Protein AF-0000000078901726 (afdb_homodimer)

Organism: Rhodospirillum centenum (strain ATCC 51521 / SW) (NCBI:txid414684)

Structure (mmCIF, N/CA/C/O backbone):
data_AF-0000000078901726-model_v1
#
loop_
_entity.id
_entity.type
_entity.pdbx_description
1 polymer 'Hexapeptide transferase family protein'
#
loop_
_atom_site.group_PDB
_atom_site.id
_atom_site.type_symbol
_atom_site.label_atom_id
_atom_site.label_alt_id
_atom_site.label_comp_id
_atom_site.label_asym_id
_atom_site.label_entity_id
_atom_site.label_seq_id
_atom_site.pdbx_PDB_ins_code
_atom_site.Cartn_x
_atom_site.Cartn_y
_atom_site.Cartn_z
_atom_site.occupancy
_atom_site.B_iso_or_equiv
_atom_site.auth_seq_id
_atom_site.auth_comp_id
_atom_site.auth_asym_id
_atom_site.auth_atom_id
_atom_site.pdbx_PDB_model_num
ATOM 1 N N . MET A 1 1 ? 26.891 18.875 -5.043 1 38.5 1 MET A N 1
ATOM 2 C CA . MET A 1 1 ? 26.875 18.875 -3.584 1 38.5 1 MET A CA 1
ATOM 3 C C . MET A 1 1 ? 26.375 17.547 -3.041 1 38.5 1 MET A C 1
ATOM 5 O O . MET A 1 1 ? 25.312 17.062 -3.445 1 38.5 1 MET A O 1
ATOM 9 N N . VAL A 1 2 ? 27.234 16.828 -2.389 1 52.25 2 VAL A N 1
ATOM 10 C CA . VAL A 1 2 ? 26.953 15.461 -1.989 1 52.25 2 VAL A CA 1
ATOM 11 C C . VAL A 1 2 ? 25.75 15.438 -1.05 1 52.25 2 VAL A C 1
ATOM 13 O O . VAL A 1 2 ? 25.719 16.172 -0.057 1 52.25 2 VAL A O 1
ATOM 16 N N . ARG A 1 3 ? 24.609 14.898 -1.431 1 77.44 3 ARG A N 1
ATOM 17 C CA . ARG A 1 3 ? 23.438 14.805 -0.571 1 77.44 3 ARG A CA 1
ATOM 18 C C . ARG A 1 3 ? 23.781 14.164 0.765 1 77.44 3 ARG A C 1
ATOM 20 O O . ARG A 1 3 ? 24.484 13.156 0.808 1 77.44 3 ARG A O 1
ATOM 27 N N . ARG A 1 4 ? 23.609 14.969 1.906 1 92.81 4 ARG A N 1
ATOM 28 C CA . ARG A 1 4 ? 23.812 14.453 3.254 1 92.81 4 ARG A CA 1
ATOM 29 C C . ARG A 1 4 ? 23.141 13.094 3.434 1 92.81 4 ARG A C 1
ATOM 31 O O . ARG A 1 4 ? 22.094 12.844 2.854 1 92.81 4 ARG A O 1
ATOM 38 N N . PRO A 1 5 ? 23.844 12.258 4.219 1 97.88 5 PRO A N 1
ATOM 39 C CA . PRO A 1 5 ? 23.156 11.008 4.551 1 97.88 5 PRO A CA 1
ATOM 40 C C . PRO A 1 5 ? 21.953 11.219 5.449 1 97.88 5 PRO A C 1
ATOM 42 O O . PRO A 1 5 ? 21.703 12.336 5.91 1 97.88 5 PRO A O 1
ATOM 45 N N . LEU A 1 6 ? 21.234 10.164 5.613 1 98.5 6 LEU A N 1
ATOM 46 C CA . LEU A 1 6 ? 19.969 10.242 6.348 1 98.5 6 LEU A CA 1
ATOM 47 C C . LEU A 1 6 ? 20 9.328 7.574 1 98.5 6 LEU A C 1
ATOM 49 O O . LEU A 1 6 ? 20.5 8.211 7.504 1 98.5 6 LEU A O 1
ATOM 53 N N . VAL A 1 7 ? 19.469 9.828 8.672 1 98.81 7 VAL A N 1
ATOM 54 C CA . VAL A 1 7 ? 19.156 9.031 9.859 1 98.81 7 VAL A CA 1
ATOM 55 C C . VAL A 1 7 ? 17.656 9.055 10.117 1 98.81 7 VAL A C 1
ATOM 57 O O . VAL A 1 7 ? 17.031 10.125 10.109 1 98.81 7 VAL A O 1
ATOM 60 N N . ILE A 1 8 ? 17.094 7.926 10.344 1 98.88 8 ILE A N 1
ATOM 61 C CA . ILE A 1 8 ? 15.664 7.824 10.586 1 98.88 8 ILE A CA 1
ATOM 62 C C . ILE A 1 8 ? 15.406 7.57 12.07 1 98.88 8 ILE A C 1
ATOM 64 O O . ILE A 1 8 ? 15.953 6.625 12.648 1 98.88 8 ILE A O 1
ATOM 68 N N . VAL A 1 9 ? 14.586 8.391 12.648 1 98.81 9 VAL A N 1
ATOM 69 C CA . VAL A 1 9 ? 14.195 8.219 14.039 1 98.81 9 VAL A CA 1
ATOM 70 C C . VAL A 1 9 ? 12.891 7.43 14.125 1 98.81 9 VAL A C 1
ATOM 72 O O . VAL A 1 9 ? 11.836 7.926 13.734 1 98.81 9 VAL A O 1
ATOM 75 N N . GLY A 1 10 ? 12.93 6.312 14.727 1 98.31 10 GLY A N 1
ATOM 76 C CA . GLY A 1 10 ? 11.828 5.363 14.727 1 98.31 10 GLY A CA 1
ATOM 77 C C . GLY A 1 10 ? 11.992 4.254 13.711 1 98.31 10 GLY A C 1
ATOM 78 O O . GLY A 1 10 ? 12.023 4.508 12.5 1 98.31 10 GLY A O 1
ATOM 79 N N . ALA A 1 11 ? 12.062 2.998 14.188 1 98 11 ALA A N 1
ATOM 80 C CA . ALA A 1 11 ? 12.312 1.86 13.312 1 98 11 ALA A CA 1
ATOM 81 C C . ALA A 1 11 ? 11.086 0.962 13.211 1 98 11 ALA A C 1
ATOM 83 O O . ALA A 1 11 ? 11.203 -0.226 12.898 1 98 11 ALA A O 1
ATOM 84 N N . GLY A 1 12 ? 9.938 1.472 13.57 1 97.06 12 GLY A N 1
ATOM 85 C CA . GLY A 1 12 ? 8.703 0.732 13.398 1 97.06 12 GLY A CA 1
ATOM 86 C C . GLY A 1 12 ? 8.227 0.686 11.953 1 97.06 12 GLY A C 1
ATOM 87 O O . GLY A 1 12 ? 9.016 0.897 11.031 1 97.06 12 GLY A O 1
ATOM 88 N N . GLY A 1 13 ? 6.973 0.279 11.711 1 97.06 13 GLY A N 1
ATOM 89 C CA . GLY A 1 13 ? 6.414 0.174 10.375 1 97.06 13 GLY A CA 1
ATOM 90 C C . GLY A 1 13 ? 6.598 1.435 9.555 1 97.06 13 GLY A C 1
ATOM 91 O O . GLY A 1 13 ? 7.066 1.375 8.414 1 97.06 13 GLY A O 1
ATOM 92 N N . HIS A 1 14 ? 6.188 2.584 10.117 1 97.31 14 HIS A N 1
ATOM 93 C CA . HIS A 1 14 ? 6.332 3.857 9.422 1 97.31 14 HIS A CA 1
ATOM 94 C C . HIS A 1 14 ? 7.793 4.145 9.094 1 97.31 14 HIS A C 1
ATOM 96 O O . HIS A 1 14 ? 8.102 4.668 8.023 1 97.31 14 HIS A O 1
ATOM 102 N N . GLY A 1 15 ? 8.688 3.85 10.039 1 98.62 15 GLY A N 1
ATOM 103 C CA . GLY A 1 15 ? 10.109 4.004 9.773 1 98.62 15 GLY A CA 1
ATOM 104 C C . GLY A 1 15 ? 10.586 3.178 8.602 1 98.62 15 GLY A C 1
ATOM 105 O O . GLY A 1 15 ? 11.414 3.641 7.805 1 98.62 15 GLY A O 1
ATOM 106 N N . ARG A 1 16 ? 10.133 2.002 8.461 1 98.5 16 ARG A N 1
ATOM 107 C CA . ARG A 1 16 ? 10.531 1.109 7.375 1 98.5 16 ARG A CA 1
ATOM 108 C C . ARG A 1 16 ? 9.984 1.598 6.039 1 98.5 16 ARG A C 1
ATOM 110 O O . ARG A 1 16 ? 10.633 1.439 5 1 98.5 16 ARG A O 1
ATOM 117 N N . VAL A 1 17 ? 8.805 2.148 6.012 1 98.69 17 VAL A N 1
ATOM 118 C CA . VAL A 1 17 ? 8.258 2.793 4.82 1 98.69 17 VAL A CA 1
ATOM 119 C C . VAL A 1 17 ? 9.148 3.967 4.418 1 98.69 17 VAL A C 1
ATOM 121 O O . VAL A 1 17 ? 9.453 4.141 3.236 1 98.69 17 VAL A O 1
ATOM 124 N N . ALA A 1 18 ? 9.586 4.734 5.418 1 98.75 18 ALA A N 1
ATOM 125 C CA . ALA A 1 18 ? 10.492 5.852 5.168 1 98.75 18 ALA A CA 1
ATOM 126 C C . ALA A 1 18 ? 11.82 5.363 4.609 1 98.75 18 ALA A C 1
ATOM 128 O O . ALA A 1 18 ? 12.383 5.977 3.701 1 98.75 18 ALA A O 1
ATOM 129 N N . LEU A 1 19 ? 12.305 4.285 5.195 1 98.69 19 LEU A N 1
ATOM 130 C CA . LEU A 1 19 ? 13.555 3.693 4.719 1 98.69 19 LEU A CA 1
ATOM 131 C C . LEU A 1 19 ? 13.453 3.34 3.24 1 98.69 19 LEU A C 1
ATOM 133 O O . LEU A 1 19 ? 14.344 3.678 2.457 1 98.69 19 LEU A O 1
ATOM 137 N N . ASP A 1 20 ? 12.375 2.713 2.83 1 98.12 20 ASP A N 1
ATOM 138 C CA . ASP A 1 20 ? 12.156 2.338 1.435 1 98.12 20 ASP A CA 1
ATOM 139 C C . ASP A 1 20 ? 12.156 3.568 0.53 1 98.12 20 ASP A C 1
ATOM 141 O O . ASP A 1 20 ? 12.828 3.588 -0.5 1 98.12 20 ASP A O 1
ATOM 145 N N . ALA A 1 21 ? 11.383 4.5 0.959 1 98.38 21 ALA A N 1
ATOM 146 C CA . ALA A 1 21 ? 11.289 5.723 0.162 1 98.38 21 ALA A CA 1
ATOM 147 C C . ALA A 1 21 ? 12.664 6.371 -0.007 1 98.38 21 ALA A C 1
ATOM 149 O O . ALA A 1 21 ? 13.023 6.789 -1.108 1 98.38 21 ALA A O 1
ATOM 150 N N . ALA A 1 22 ? 13.43 6.484 1.046 1 98.38 22 ALA A N 1
ATOM 151 C CA . ALA A 1 22 ? 14.75 7.117 1.024 1 98.38 22 ALA A CA 1
ATOM 152 C C . ALA A 1 22 ? 15.711 6.352 0.117 1 98.38 22 ALA A C 1
ATOM 154 O O . ALA A 1 22 ? 16.328 6.938 -0.771 1 98.38 22 ALA A O 1
ATOM 155 N N . ARG A 1 23 ? 15.719 5.062 0.292 1 97.75 23 ARG A N 1
ATOM 156 C CA . ARG A 1 23 ? 16.672 4.25 -0.462 1 97.75 23 ARG A CA 1
ATOM 157 C C . ARG A 1 23 ? 16.328 4.238 -1.946 1 97.75 23 ARG A C 1
ATOM 159 O O . ARG A 1 23 ? 17.203 4.367 -2.797 1 97.75 23 ARG A O 1
ATOM 166 N N . LEU A 1 24 ? 15.109 4.094 -2.24 1 97.06 24 LEU A N 1
ATOM 167 C CA . LEU A 1 24 ? 14.68 4.031 -3.633 1 97.06 24 LEU A CA 1
ATOM 168 C C . LEU A 1 24 ? 14.883 5.375 -4.324 1 97.06 24 LEU A C 1
ATOM 170 O O . LEU A 1 24 ? 14.938 5.445 -5.555 1 97.06 24 LEU A O 1
ATOM 174 N N . SER A 1 25 ? 15.016 6.371 -3.492 1 96.31 25 SER A N 1
ATOM 175 C CA . SER A 1 25 ? 15.25 7.699 -4.051 1 96.31 25 SER A CA 1
ATOM 176 C C . SER A 1 25 ? 16.734 8.016 -4.121 1 96.31 25 SER A C 1
ATOM 178 O O . SER A 1 25 ? 17.125 9.148 -4.422 1 96.31 25 SER A O 1
ATOM 180 N N . GLY A 1 26 ? 17.578 7.09 -3.697 1 95.5 26 GLY A N 1
ATOM 181 C CA . GLY A 1 26 ? 19.016 7.238 -3.857 1 95.5 26 GLY A CA 1
ATOM 182 C C . GLY A 1 26 ? 19.703 7.844 -2.643 1 95.5 26 GLY A C 1
ATOM 183 O O . GLY A 1 26 ? 20.859 8.234 -2.709 1 95.5 26 GLY A O 1
ATOM 184 N N . CYS A 1 27 ? 19 7.945 -1.618 1 95.94 27 CYS A N 1
ATOM 185 C CA . CYS A 1 27 ? 19.562 8.5 -0.395 1 95.94 27 CYS A CA 1
ATOM 186 C C . CYS A 1 27 ? 20.406 7.457 0.343 1 95.94 27 CYS A C 1
ATOM 188 O O . CYS A 1 27 ? 20 6.293 0.437 1 95.94 27 CYS A O 1
ATOM 190 N N . THR A 1 28 ? 21.547 7.852 0.803 1 97.38 28 THR A N 1
ATOM 191 C CA . THR A 1 28 ? 22.312 7.008 1.716 1 97.38 28 THR A CA 1
ATOM 192 C C . THR A 1 28 ? 21.734 7.086 3.129 1 97.38 28 THR A C 1
ATOM 194 O O . THR A 1 28 ? 21.688 8.164 3.723 1 97.38 28 THR A O 1
ATOM 197 N N . VAL A 1 29 ? 21.344 5.961 3.639 1 98.38 29 VAL A N 1
ATOM 198 C CA . VAL A 1 29 ? 20.766 5.918 4.98 1 98.38 29 VAL A CA 1
ATOM 199 C C . VAL A 1 29 ? 21.766 5.309 5.953 1 98.38 29 VAL A C 1
ATOM 201 O O . VAL A 1 29 ? 22.172 4.156 5.797 1 98.38 29 VAL A O 1
ATOM 204 N N . LEU A 1 30 ? 22.125 6.039 6.984 1 98.38 30 LEU A N 1
ATOM 205 C CA . LEU A 1 30 ? 23.078 5.562 7.98 1 98.38 30 LEU A CA 1
ATOM 206 C C . LEU A 1 30 ? 22.438 4.5 8.875 1 98.38 30 LEU A C 1
ATOM 208 O O . LEU A 1 30 ? 23.125 3.57 9.32 1 98.38 30 LEU A O 1
ATOM 212 N N . GLY A 1 31 ? 21.172 4.695 9.203 1 98.69 31 GLY A N 1
ATOM 213 C CA . GLY A 1 31 ? 20.469 3.736 10.031 1 98.69 31 GLY A CA 1
ATOM 214 C C . GLY A 1 31 ? 19.328 4.359 10.828 1 98.69 31 GLY A C 1
ATOM 215 O O . GLY A 1 31 ? 18.859 5.449 10.508 1 98.69 31 GLY A O 1
ATOM 216 N N . PHE A 1 32 ? 18.906 3.598 11.867 1 98.81 32 PHE A N 1
ATOM 217 C CA . PHE A 1 32 ? 17.766 3.998 12.695 1 98.81 32 PHE A CA 1
ATOM 218 C C . PHE A 1 32 ? 18.234 4.422 14.086 1 98.81 32 PHE A C 1
ATOM 220 O O . PHE A 1 32 ? 19.234 3.914 14.586 1 98.81 32 PHE A O 1
ATOM 227 N N . LEU A 1 33 ? 17.531 5.309 14.617 1 98.75 33 LEU A N 1
ATOM 228 C CA . LEU A 1 33 ? 17.5 5.504 16.062 1 98.75 33 LEU A CA 1
ATOM 229 C C . LEU A 1 33 ? 16.188 5.012 16.656 1 98.75 33 LEU A C 1
ATOM 231 O O . LEU A 1 33 ? 15.109 5.387 16.172 1 98.75 33 LEU A O 1
ATOM 235 N N . ASP A 1 34 ? 16.266 4.227 17.672 1 98.5 34 ASP A N 1
ATOM 236 C CA . ASP A 1 34 ? 15.07 3.674 18.312 1 98.5 34 ASP A CA 1
ATOM 237 C C . ASP A 1 34 ? 15.375 3.258 19.75 1 98.5 34 ASP A C 1
ATOM 239 O O . ASP A 1 34 ? 16.219 2.391 19.984 1 98.5 34 ASP A O 1
ATOM 243 N N . ASP A 1 35 ? 14.641 3.748 20.672 1 97.69 35 ASP A N 1
ATOM 244 C CA . ASP A 1 35 ? 14.945 3.57 22.078 1 97.69 35 ASP A CA 1
ATOM 245 C C . ASP A 1 35 ? 14.555 2.174 22.562 1 97.69 35 ASP A C 1
ATOM 247 O O . ASP A 1 35 ? 14.969 1.738 23.641 1 97.69 35 ASP A O 1
ATOM 251 N N . THR A 1 36 ? 13.75 1.508 21.797 1 96.94 36 THR A N 1
ATOM 252 C CA . THR A 1 36 ? 13.211 0.226 22.25 1 96.94 36 THR A CA 1
ATOM 253 C C . THR A 1 36 ? 14.016 -0.93 21.656 1 96.94 36 THR A C 1
ATOM 255 O O . THR A 1 36 ? 13.742 -2.096 21.953 1 96.94 36 THR A O 1
ATOM 258 N N . LEU A 1 37 ? 15.008 -0.667 20.812 1 97.06 37 LEU A N 1
ATOM 259 C CA . LEU A 1 37 ? 15.758 -1.717 20.141 1 97.06 37 LEU A CA 1
ATOM 260 C C . LEU A 1 37 ? 17.219 -1.693 20.531 1 97.06 37 LEU A C 1
ATOM 262 O O . LEU A 1 37 ? 17.766 -0.634 20.859 1 97.06 37 LEU A O 1
ATOM 266 N N . ALA A 1 38 ? 17.844 -2.818 20.359 1 96.19 38 ALA A N 1
ATOM 267 C CA . ALA A 1 38 ? 19.25 -2.941 20.703 1 96.19 38 ALA A CA 1
ATOM 268 C C . ALA A 1 38 ? 20.141 -2.404 19.578 1 96.19 38 ALA A C 1
ATOM 270 O O . ALA A 1 38 ? 19.938 -2.748 18.406 1 96.19 38 ALA A O 1
ATOM 271 N N . PRO A 1 39 ? 21.125 -1.62 20.016 1 96.75 39 PRO A N 1
ATOM 272 C CA . PRO A 1 39 ? 22.062 -1.163 18.984 1 96.75 39 PRO A CA 1
ATOM 273 C C . PRO A 1 39 ? 22.781 -2.316 18.281 1 96.75 39 PRO A C 1
ATOM 275 O O . PRO A 1 39 ? 23.062 -3.34 18.906 1 96.75 39 PRO A O 1
ATOM 278 N N . GLY A 1 40 ? 23.047 -2.111 17.016 1 96.44 40 GLY A N 1
ATOM 279 C CA . GLY A 1 40 ? 23.781 -3.113 16.266 1 96.44 40 GLY A CA 1
ATOM 280 C C . GLY A 1 40 ? 22.891 -4.059 15.492 1 96.44 40 GLY A C 1
ATOM 281 O O . GLY A 1 40 ? 23.344 -4.742 14.578 1 96.44 40 GLY A O 1
ATOM 282 N N . GLY A 1 41 ? 21.562 -4.102 15.891 1 96.31 41 GLY A N 1
ATOM 283 C CA . GLY A 1 41 ? 20.625 -4.898 15.125 1 96.31 41 GLY A CA 1
ATOM 284 C C . GLY A 1 41 ? 20.391 -4.352 13.727 1 96.31 41 GLY A C 1
ATOM 285 O O . GLY A 1 41 ? 20.875 -3.275 13.383 1 96.31 41 GLY A O 1
ATOM 286 N N . MET A 1 42 ? 19.719 -5.176 12.891 1 97.19 42 MET A N 1
ATOM 287 C CA . MET A 1 42 ? 19.406 -4.777 11.523 1 97.19 42 MET A CA 1
ATOM 288 C C . MET A 1 42 ? 17.906 -4.875 11.266 1 97.19 42 MET A C 1
ATOM 290 O O . MET A 1 42 ? 17.25 -5.816 11.719 1 97.19 42 MET A O 1
ATOM 294 N N . ILE A 1 43 ? 17.422 -3.91 10.562 1 96.75 43 ILE A N 1
ATOM 295 C CA . ILE A 1 43 ? 16.062 -3.941 10.062 1 96.75 43 ILE A CA 1
ATOM 296 C C . ILE A 1 43 ? 16.047 -3.57 8.578 1 96.75 43 ILE A C 1
ATOM 298 O O . ILE A 1 43 ? 16.469 -2.475 8.203 1 96.75 43 ILE A O 1
ATOM 302 N N . ASP A 1 44 ? 15.516 -4.461 7.828 1 97.12 44 ASP A N 1
ATOM 303 C CA . ASP A 1 44 ? 15.453 -4.262 6.383 1 97.12 44 ASP A CA 1
ATOM 304 C C . ASP A 1 44 ? 16.797 -3.797 5.836 1 97.12 44 ASP A C 1
ATOM 306 O O . ASP A 1 44 ? 16.859 -2.859 5.039 1 97.12 44 ASP A O 1
ATOM 310 N N . GLY A 1 45 ? 17.812 -4.359 6.312 1 96.81 45 GLY A N 1
ATOM 311 C CA . GLY A 1 45 ? 19.156 -4.094 5.809 1 96.81 45 GLY A CA 1
ATOM 312 C C . GLY A 1 45 ? 19.766 -2.82 6.371 1 96.81 45 GLY A C 1
ATOM 313 O O . GLY A 1 45 ? 20.875 -2.432 5.988 1 96.81 45 GLY A O 1
ATOM 314 N N . ALA A 1 46 ? 19.094 -2.129 7.289 1 97.81 46 ALA A N 1
ATOM 315 C CA . ALA A 1 46 ? 19.625 -0.91 7.898 1 97.81 46 ALA A CA 1
ATOM 316 C C . ALA A 1 46 ? 19.969 -1.139 9.367 1 97.81 46 ALA A C 1
ATOM 318 O O . ALA A 1 46 ? 19.234 -1.811 10.094 1 97.81 46 ALA A O 1
ATOM 319 N N . ARG A 1 47 ? 21.016 -0.575 9.82 1 98 47 ARG A N 1
ATOM 320 C CA . ARG A 1 47 ? 21.531 -0.788 11.172 1 98 47 ARG A CA 1
ATOM 321 C C . ARG A 1 47 ? 20.75 0.045 12.188 1 98 47 ARG A C 1
ATOM 323 O O . ARG A 1 47 ? 20.391 1.192 11.914 1 98 47 ARG A O 1
ATOM 330 N N . ILE A 1 48 ? 20.531 -0.551 13.367 1 98.69 48 ILE A N 1
ATOM 331 C CA . ILE A 1 48 ? 20.109 0.229 14.531 1 98.69 48 ILE A CA 1
ATOM 332 C C . ILE A 1 48 ? 21.328 0.892 15.172 1 98.69 48 ILE A C 1
ATOM 334 O O . ILE A 1 48 ? 22.172 0.218 15.773 1 98.69 48 ILE A O 1
ATOM 338 N N . LEU A 1 49 ? 21.406 2.152 15.055 1 98.56 49 LEU A N 1
ATOM 339 C CA . LEU A 1 49 ? 22.578 2.893 15.5 1 98.56 49 LEU A CA 1
ATOM 340 C C . LEU A 1 49 ? 22.578 3.041 17.016 1 98.56 49 LEU A C 1
ATOM 342 O O . LEU A 1 49 ? 23.641 3.072 17.641 1 98.56 49 LEU A O 1
ATOM 346 N N . GLY A 1 50 ? 21.406 3.105 17.594 1 98.31 50 GLY A N 1
ATOM 347 C CA . GLY A 1 50 ? 21.203 3.332 19.016 1 98.31 50 GLY A CA 1
ATOM 348 C C . GLY A 1 50 ? 19.906 4.043 19.328 1 98.31 50 GLY A C 1
ATOM 349 O O . GLY A 1 50 ? 18.953 3.996 18.531 1 98.31 50 GLY A O 1
ATOM 350 N N . GLY A 1 51 ? 19.891 4.59 20.531 1 98.06 51 GLY A N 1
ATOM 351 C CA . GLY A 1 51 ? 18.703 5.32 20.938 1 98.06 51 GLY A CA 1
ATOM 352 C C . GLY A 1 51 ? 18.719 6.777 20.516 1 98.06 51 GLY A C 1
ATOM 353 O O . GLY A 1 51 ? 19.688 7.242 19.906 1 98.06 51 GLY A O 1
ATOM 354 N N . THR A 1 52 ? 17.641 7.512 20.844 1 97.81 52 THR A N 1
ATOM 355 C CA . THR A 1 52 ? 17.453 8.891 20.406 1 97.81 52 THR A CA 1
ATOM 356 C C . THR A 1 52 ? 18.438 9.82 21.078 1 97.81 52 THR A C 1
ATOM 358 O O . THR A 1 52 ? 18.609 10.969 20.656 1 97.81 52 THR A O 1
ATOM 361 N N . GLY A 1 53 ? 19.078 9.391 22.078 1 96.94 53 GLY A N 1
ATOM 362 C CA . GLY A 1 53 ? 20.125 10.164 22.719 1 96.94 53 GLY A CA 1
ATOM 363 C C . GLY A 1 53 ? 21.266 10.516 21.781 1 96.94 53 GLY A C 1
ATOM 364 O O . GLY A 1 53 ? 22.047 11.43 22.047 1 96.94 53 GLY A O 1
ATOM 365 N N . LEU A 1 54 ? 21.375 9.82 20.641 1 97.69 54 LEU A N 1
ATOM 366 C CA . LEU A 1 54 ? 22.453 10.039 19.672 1 97.69 54 LEU A CA 1
ATOM 367 C C . LEU A 1 54 ? 22.047 11.117 18.672 1 97.69 54 LEU A C 1
ATOM 369 O O . LEU A 1 54 ? 22.844 11.469 17.781 1 97.69 54 LEU A O 1
ATOM 373 N N . THR A 1 55 ? 20.922 11.719 18.766 1 97.94 55 THR A N 1
ATOM 374 C CA . THR A 1 55 ? 20.344 12.602 17.766 1 97.94 55 THR A CA 1
ATOM 375 C C . THR A 1 55 ? 21.234 13.812 17.516 1 97.94 55 THR A C 1
ATOM 377 O O . THR A 1 55 ? 21.562 14.133 16.375 1 97.94 55 THR A O 1
ATOM 380 N N . ALA A 1 56 ? 21.641 14.484 18.562 1 96.56 56 ALA A N 1
ATOM 381 C CA . ALA A 1 56 ? 22.422 15.703 18.422 1 96.56 56 ALA A CA 1
ATOM 382 C C . ALA A 1 56 ? 23.734 15.43 17.703 1 96.56 56 ALA A C 1
ATOM 384 O O . ALA A 1 56 ? 24.141 16.203 16.828 1 96.56 56 ALA A O 1
ATOM 385 N N . ALA A 1 57 ? 24.344 14.375 18.062 1 96.94 57 ALA A N 1
ATOM 386 C CA . ALA A 1 57 ? 25.625 14.023 17.469 1 96.94 57 ALA A CA 1
ATOM 387 C C . ALA A 1 57 ? 25.469 13.703 15.984 1 96.94 57 ALA A C 1
ATOM 389 O O . ALA A 1 57 ? 26.281 14.125 15.156 1 96.94 57 ALA A O 1
ATOM 390 N N . LEU A 1 58 ? 24.453 13.023 15.664 1 97.06 58 LEU A N 1
AT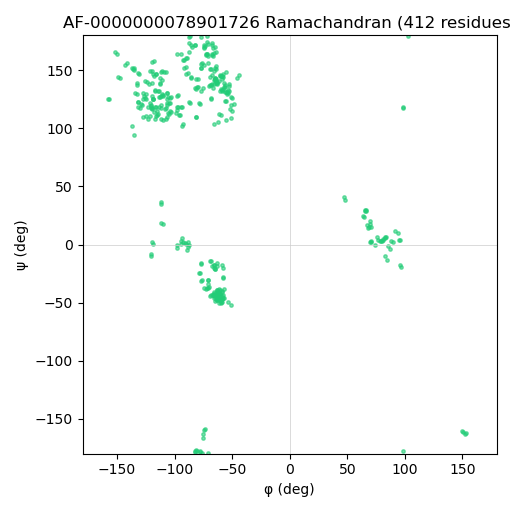OM 391 C CA . LEU A 1 58 ? 24.266 12.578 14.289 1 97.06 58 LEU A CA 1
ATOM 392 C C . LEU A 1 58 ? 23.734 13.719 13.414 1 97.06 58 LEU A C 1
ATOM 394 O O . LEU A 1 58 ? 23.984 13.734 12.203 1 97.06 58 LEU A O 1
ATOM 398 N N . ALA A 1 59 ? 23.094 14.633 14.031 1 96.44 59 ALA A N 1
ATOM 399 C CA . ALA A 1 59 ? 22.516 15.758 13.305 1 96.44 59 ALA A CA 1
ATOM 400 C C . ALA A 1 59 ? 23.594 16.625 12.68 1 96.44 59 ALA A C 1
ATOM 402 O O . ALA A 1 59 ? 23.328 17.406 11.773 1 96.44 59 ALA A O 1
ATOM 403 N N . VAL A 1 60 ? 24.781 16.484 13.148 1 95.31 60 VAL A N 1
ATOM 404 C CA . VAL A 1 60 ? 25.906 17.266 12.633 1 95.31 60 VAL A CA 1
ATOM 405 C C . VAL A 1 60 ? 26.266 16.797 11.227 1 95.31 60 VAL A C 1
ATOM 407 O O . VAL A 1 60 ? 26.594 17.609 10.367 1 95.31 60 VAL A O 1
ATOM 410 N N . GLU A 1 61 ? 26.062 15.539 10.938 1 95.44 61 GLU A N 1
ATOM 411 C CA . GLU A 1 61 ? 26.578 15.016 9.68 1 95.44 61 GLU A CA 1
ATOM 412 C C . GLU A 1 61 ? 25.438 14.469 8.812 1 95.44 61 GLU A C 1
ATOM 414 O O . GLU A 1 61 ? 25.656 14.094 7.656 1 95.44 61 GLU A O 1
ATOM 419 N N . ALA A 1 62 ? 24.297 14.414 9.375 1 98.12 62 ALA A N 1
ATOM 420 C CA . ALA A 1 62 ? 23.188 13.781 8.648 1 98.12 62 ALA A CA 1
ATOM 421 C C . ALA A 1 62 ? 21.906 14.602 8.781 1 98.12 62 ALA A C 1
ATOM 423 O O . ALA A 1 62 ? 21.734 15.336 9.758 1 98.12 62 ALA A O 1
ATOM 424 N N . ASP A 1 63 ? 21.078 14.5 7.777 1 98.25 63 ASP A N 1
ATOM 425 C CA . ASP A 1 63 ? 19.688 14.922 7.945 1 98.25 63 ASP A CA 1
ATOM 426 C C . ASP A 1 63 ? 18.891 13.875 8.719 1 98.25 63 ASP A C 1
ATOM 428 O O . ASP A 1 63 ? 19.219 12.688 8.68 1 98.25 63 ASP A O 1
ATOM 432 N N . LEU A 1 64 ? 17.891 14.359 9.391 1 98.69 64 LEU A N 1
ATOM 433 C CA . LEU A 1 64 ? 17.047 13.453 10.156 1 98.69 64 LEU A CA 1
ATOM 434 C C . LEU A 1 64 ? 15.656 13.344 9.539 1 98.69 64 LEU A C 1
ATOM 436 O O . LEU A 1 64 ? 15.172 14.297 8.93 1 98.69 64 LEU A O 1
ATOM 440 N N . PHE A 1 65 ? 15.055 12.25 9.672 1 98.81 65 PHE A N 1
ATOM 441 C CA . PHE A 1 65 ? 13.633 12.047 9.43 1 98.81 65 PHE A CA 1
ATOM 442 C C . PHE A 1 65 ? 12.961 11.414 10.641 1 98.81 65 PHE A C 1
ATOM 444 O O . PHE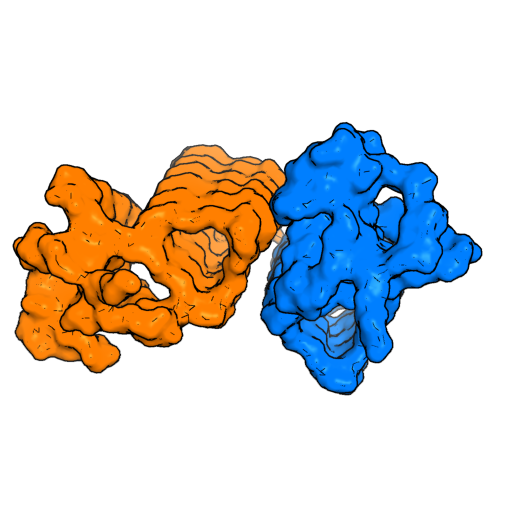 A 1 65 ? 13.383 10.352 11.102 1 98.81 65 PHE A O 1
ATOM 451 N N . ILE A 1 66 ? 11.922 12.055 11.047 1 98.88 66 ILE A N 1
ATOM 452 C CA . ILE A 1 66 ? 11.25 11.594 12.25 1 98.88 66 ILE A CA 1
ATOM 453 C C . ILE A 1 66 ? 10.078 10.688 11.875 1 98.88 66 ILE A C 1
ATOM 455 O O . ILE A 1 66 ? 9.047 11.164 11.383 1 98.88 66 ILE A O 1
ATOM 459 N N . ALA A 1 67 ? 10.211 9.43 12.188 1 98.62 67 ALA A N 1
ATOM 460 C CA . ALA A 1 67 ? 9.227 8.43 11.766 1 98.62 67 ALA A CA 1
ATOM 461 C C . ALA A 1 67 ? 8.453 7.891 12.969 1 98.62 67 ALA A C 1
ATOM 463 O O . ALA A 1 67 ? 8.148 6.695 13.031 1 98.62 67 ALA A O 1
ATOM 464 N N . LEU A 1 68 ? 8.188 8.711 13.875 1 96.44 68 LEU A N 1
ATOM 465 C CA . LEU A 1 68 ? 7.312 8.344 14.984 1 96.44 68 LEU A CA 1
ATOM 466 C C . LEU A 1 68 ? 5.852 8.359 14.555 1 96.44 68 LEU A C 1
ATOM 468 O O . LEU A 1 68 ? 5.391 9.328 13.953 1 96.44 68 LEU A O 1
ATOM 472 N N . GLY A 1 69 ? 5.117 7.312 14.875 1 89.62 69 GLY A N 1
ATOM 473 C CA . GLY A 1 69 ? 3.729 7.18 14.453 1 89.62 69 GLY A CA 1
ATOM 474 C C . GLY A 1 69 ? 2.795 8.141 15.172 1 89.62 69 GLY A C 1
ATOM 475 O O . GLY A 1 69 ? 1.827 8.625 14.578 1 89.62 69 GLY A O 1
ATOM 476 N N . ASP A 1 70 ? 3.098 8.336 16.469 1 91.12 70 ASP A N 1
ATOM 477 C CA . ASP A 1 70 ? 2.299 9.281 17.25 1 91.12 70 ASP A CA 1
ATOM 478 C C . ASP A 1 70 ? 2.529 10.719 16.766 1 91.12 70 ASP A C 1
ATOM 480 O O . ASP A 1 70 ? 3.658 11.211 16.797 1 91.12 70 ASP A O 1
ATOM 484 N N . GLN A 1 71 ? 1.425 11.406 16.438 1 93.62 71 GLN A N 1
ATOM 485 C CA . GLN A 1 71 ? 1.527 12.711 15.797 1 93.62 71 GLN A CA 1
ATOM 486 C C . GLN A 1 71 ? 2.156 13.742 16.734 1 93.62 71 GLN A C 1
ATOM 488 O O . GLN A 1 71 ? 3.035 14.508 16.328 1 93.62 71 GLN A O 1
ATOM 493 N N . ALA A 1 72 ? 1.698 13.711 17.922 1 92.5 72 ALA A N 1
ATOM 494 C CA . ALA A 1 72 ? 2.217 14.672 18.891 1 92.5 72 ALA A CA 1
ATOM 495 C C . ALA A 1 72 ? 3.701 14.438 19.156 1 92.5 72 ALA A C 1
ATOM 497 O O . ALA A 1 72 ? 4.492 15.391 19.172 1 92.5 72 ALA A O 1
ATOM 498 N N . ALA A 1 73 ? 4.055 13.227 19.281 1 94.88 73 ALA A N 1
ATOM 499 C CA . ALA A 1 73 ? 5.449 12.867 19.531 1 94.88 73 ALA A CA 1
ATOM 500 C C . ALA A 1 73 ? 6.324 13.219 18.328 1 94.88 73 ALA A C 1
ATOM 502 O O . ALA A 1 73 ? 7.43 13.742 18.484 1 94.88 73 ALA A O 1
ATOM 503 N N . ARG A 1 74 ? 5.859 12.945 17.219 1 97 74 ARG A N 1
ATOM 504 C CA . ARG A 1 74 ? 6.594 13.227 15.984 1 97 74 ARG A CA 1
ATOM 505 C C . ARG A 1 74 ? 6.871 14.719 15.836 1 97 74 ARG A C 1
ATOM 507 O O . ARG A 1 74 ? 8.008 15.125 15.586 1 97 74 ARG A O 1
ATOM 514 N N . ARG A 1 75 ? 5.902 15.492 16.031 1 95.69 75 ARG A N 1
ATOM 515 C CA . ARG A 1 75 ? 6.035 16.938 15.898 1 95.69 75 ARG A CA 1
ATOM 516 C C . ARG A 1 75 ? 6.988 17.5 16.953 1 95.69 75 ARG A C 1
ATOM 518 O O . ARG A 1 75 ? 7.863 18.312 16.625 1 95.69 75 ARG A O 1
ATOM 525 N N . ALA A 1 76 ? 6.742 17.078 18.172 1 96.75 76 ALA A N 1
ATOM 526 C CA . ALA A 1 76 ? 7.594 17.578 19.25 1 96.75 76 ALA A CA 1
ATOM 527 C C . ALA A 1 76 ? 9.062 17.25 18.984 1 96.75 76 ALA A C 1
ATOM 529 O O . ALA A 1 76 ? 9.938 18.094 19.172 1 96.75 76 ALA A O 1
ATOM 530 N N . PHE A 1 77 ? 9.312 16.062 18.547 1 98.19 77 PHE A N 1
ATOM 531 C CA . PHE A 1 77 ? 10.68 15.641 18.281 1 98.19 77 PHE A CA 1
ATOM 532 C C . PHE A 1 77 ? 11.273 16.422 17.109 1 98.19 77 PHE A C 1
ATOM 534 O O . PHE A 1 77 ? 12.414 16.875 17.172 1 98.19 77 PHE A O 1
ATOM 541 N N . ALA A 1 78 ? 10.531 16.578 16.109 1 98.12 78 ALA A N 1
ATOM 542 C CA . ALA A 1 78 ? 10.977 17.328 14.93 1 98.12 78 ALA A CA 1
ATOM 543 C C . ALA A 1 78 ? 11.359 18.766 15.312 1 98.12 78 ALA A C 1
ATOM 545 O O . ALA A 1 78 ? 12.414 19.25 14.898 1 98.12 78 ALA A O 1
ATOM 546 N N . LEU A 1 79 ? 10.523 19.344 16.047 1 97.44 79 LEU A N 1
ATOM 547 C CA . LEU A 1 79 ? 10.789 20.719 16.453 1 97.44 79 LEU A CA 1
ATOM 548 C C . LEU A 1 79 ? 12.047 20.797 17.312 1 97.44 79 LEU A C 1
ATOM 550 O O . LEU A 1 79 ? 12.805 21.766 17.219 1 97.44 79 LEU A O 1
ATOM 554 N N . SER A 1 80 ? 12.188 19.797 18.156 1 97.56 80 SER A N 1
ATOM 555 C CA . SER A 1 80 ? 13.391 19.766 18.984 1 97.56 80 SER A CA 1
ATOM 556 C C . SER A 1 80 ? 14.648 19.672 18.125 1 97.56 80 SER A C 1
ATOM 558 O O . SER A 1 80 ? 15.672 20.281 18.453 1 97.56 80 SER A O 1
ATOM 560 N N . VAL A 1 81 ? 14.625 18.922 17.062 1 97.88 81 VAL A N 1
ATOM 561 C CA . VAL A 1 81 ? 15.75 18.781 16.141 1 97.88 81 VAL A CA 1
ATOM 562 C C . VAL A 1 81 ? 16.047 20.141 15.477 1 97.88 81 VAL A C 1
ATOM 564 O O . VAL A 1 81 ? 17.188 20.578 15.438 1 97.88 81 VAL A O 1
ATOM 567 N N . LEU A 1 82 ? 15.023 20.75 15.031 1 97.5 82 LEU A N 1
ATOM 568 C CA . LEU A 1 82 ? 15.18 22.047 14.375 1 97.5 82 LEU A CA 1
ATOM 569 C C . LEU A 1 82 ? 15.695 23.094 15.359 1 97.5 82 LEU A C 1
ATOM 571 O O . LEU A 1 82 ? 16.562 23.906 15.023 1 97.5 82 LEU A O 1
ATOM 575 N N . GLY A 1 83 ? 15.117 23.078 16.516 1 96.88 83 GLY A N 1
ATOM 576 C CA . GLY A 1 83 ? 15.531 24.016 17.547 1 96.88 83 GLY A CA 1
ATOM 577 C C . GLY A 1 83 ? 17 23.906 17.906 1 96.88 83 GLY A C 1
ATOM 578 O O . GLY A 1 83 ? 17.625 24.891 18.297 1 96.88 83 GLY A O 1
ATOM 579 N N . ALA A 1 84 ? 17.562 22.766 17.75 1 97.25 84 ALA A N 1
ATOM 580 C CA . ALA A 1 84 ? 18.953 22.516 18.062 1 97.25 84 ALA A CA 1
ATOM 581 C C . ALA A 1 84 ? 19.859 22.766 16.859 1 97.25 84 ALA A C 1
ATOM 583 O O . ALA A 1 84 ? 21.062 22.516 16.906 1 97.25 84 ALA A O 1
ATOM 584 N N . GLY A 1 85 ? 19.234 23.172 15.781 1 97.19 85 GLY A N 1
ATOM 585 C CA . GLY A 1 85 ? 20 23.531 14.594 1 97.19 85 GLY A CA 1
ATOM 586 C C . GLY A 1 85 ? 20.125 22.391 13.594 1 97.19 85 GLY A C 1
ATOM 587 O O . GLY A 1 85 ? 20.812 22.516 12.586 1 97.19 85 GLY A O 1
ATOM 588 N N . GLY A 1 86 ? 19.453 21.25 13.914 1 97.5 86 GLY A N 1
ATOM 589 C CA . GLY A 1 86 ? 19.453 20.141 12.977 1 97.5 86 GLY A CA 1
ATOM 590 C C . GLY A 1 86 ? 18.562 20.375 11.773 1 97.5 86 GLY A C 1
ATOM 591 O O . GLY A 1 86 ? 17.844 21.375 11.703 1 97.5 86 GLY A O 1
ATOM 592 N N . THR A 1 87 ? 18.719 19.484 10.781 1 97.88 87 THR A N 1
ATOM 593 C CA . THR A 1 87 ? 17.922 19.578 9.562 1 97.88 87 THR A CA 1
ATOM 594 C C . THR A 1 87 ? 17.078 18.328 9.359 1 97.88 87 THR A C 1
ATOM 596 O O . THR A 1 87 ? 17.469 17.234 9.812 1 97.88 87 THR A O 1
ATOM 599 N N . LEU A 1 88 ? 15.93 18.547 8.719 1 98.44 88 LEU A N 1
ATOM 600 C CA . LEU A 1 88 ? 15.016 17.453 8.453 1 98.44 88 LEU A CA 1
ATOM 601 C C . LEU A 1 88 ? 14.914 17.172 6.957 1 98.44 88 LEU A C 1
ATOM 603 O O . LEU A 1 88 ? 14.859 18.094 6.148 1 98.44 88 LEU A O 1
ATOM 607 N N . ALA A 1 89 ? 14.906 15.906 6.648 1 98.25 89 ALA A N 1
ATOM 608 C CA . ALA A 1 89 ? 14.734 15.508 5.254 1 98.25 89 ALA A CA 1
ATOM 609 C C . ALA A 1 89 ? 13.258 15.43 4.875 1 98.25 89 ALA A C 1
ATOM 611 O O . ALA A 1 89 ? 12.422 15.055 5.699 1 98.25 89 ALA A O 1
ATOM 612 N N . THR A 1 90 ? 12.969 15.812 3.664 1 98.5 90 THR A N 1
ATOM 613 C CA . THR A 1 90 ? 11.703 15.5 3.004 1 98.5 90 THR A CA 1
ATOM 614 C C . THR A 1 90 ? 11.859 14.281 2.098 1 98.5 90 THR A C 1
ATOM 616 O O . THR A 1 90 ? 12.781 14.211 1.289 1 98.5 90 THR A O 1
ATOM 619 N N . LEU A 1 91 ? 10.945 13.344 2.326 1 98.69 91 LEU A N 1
ATOM 620 C CA . LEU A 1 91 ? 11.086 12.102 1.566 1 98.69 91 LEU A CA 1
ATOM 621 C C . LEU A 1 91 ? 9.961 11.961 0.548 1 98.69 91 LEU A C 1
ATOM 623 O O . LEU A 1 91 ? 8.781 12.062 0.901 1 98.69 91 LEU A O 1
ATOM 627 N N . VAL A 1 92 ? 10.32 11.68 -0.686 1 98.69 92 VAL A N 1
ATOM 628 C CA . VAL A 1 92 ? 9.359 11.453 -1.764 1 98.69 92 VAL A CA 1
ATOM 629 C C . VAL A 1 92 ? 9.664 10.125 -2.449 1 98.69 92 VAL A C 1
ATOM 631 O O . VAL A 1 92 ? 10.688 9.977 -3.123 1 98.69 92 VAL A O 1
ATOM 634 N N . HIS A 1 93 ? 8.758 9.172 -2.211 1 98.81 93 HIS A N 1
ATOM 635 C CA . HIS A 1 93 ? 8.93 7.891 -2.895 1 98.81 93 HIS A CA 1
ATOM 636 C C . HIS A 1 93 ? 8.953 8.078 -4.406 1 98.81 93 HIS A C 1
ATOM 638 O O . HIS A 1 93 ? 8.188 8.867 -4.953 1 98.81 93 HIS A O 1
ATOM 644 N N . PRO A 1 94 ? 9.766 7.289 -5.098 1 98.12 94 PRO A N 1
ATOM 645 C CA . PRO A 1 94 ? 9.852 7.496 -6.547 1 98.12 94 PRO A CA 1
ATOM 646 C C . PRO A 1 94 ? 8.539 7.203 -7.266 1 98.12 94 PRO A C 1
ATOM 648 O O . PRO A 1 94 ? 8.32 7.684 -8.375 1 98.12 94 PRO A O 1
ATOM 651 N N . ALA A 1 95 ? 7.695 6.422 -6.625 1 98.31 95 ALA A N 1
ATOM 652 C CA . ALA A 1 95 ? 6.41 6.105 -7.238 1 98.31 95 ALA A CA 1
ATOM 653 C C . ALA A 1 95 ? 5.359 7.148 -6.879 1 98.31 95 ALA A C 1
ATOM 655 O O . ALA A 1 95 ? 4.203 7.039 -7.293 1 98.31 95 ALA A O 1
ATOM 656 N N . ALA A 1 96 ? 5.684 8.125 -6.086 1 98.5 96 ALA A N 1
ATOM 657 C CA . ALA A 1 96 ? 4.781 9.25 -5.863 1 98.5 96 ALA A CA 1
ATOM 658 C C . ALA A 1 96 ? 4.793 10.203 -7.051 1 98.5 96 ALA A C 1
ATOM 660 O O . ALA A 1 96 ? 5.746 10.219 -7.836 1 98.5 96 ALA A O 1
ATOM 661 N N . VAL A 1 97 ? 3.688 10.953 -7.184 1 98.25 97 VAL A N 1
ATOM 662 C CA . VAL A 1 97 ? 3.574 11.977 -8.227 1 98.25 97 VAL A CA 1
ATOM 663 C C . VAL A 1 97 ? 3.365 13.344 -7.586 1 98.25 97 VAL A C 1
ATOM 665 O O . VAL A 1 97 ? 2.361 13.578 -6.906 1 98.25 97 VAL A O 1
ATOM 668 N N . VAL A 1 98 ? 4.344 14.227 -7.816 1 98.38 98 VAL A N 1
ATOM 669 C CA . VAL A 1 98 ? 4.273 15.562 -7.234 1 98.38 98 VAL A CA 1
ATOM 670 C C . VAL A 1 98 ? 4.316 16.609 -8.344 1 98.38 98 VAL A C 1
ATOM 672 O O . VAL A 1 98 ? 5.285 16.672 -9.102 1 98.38 98 VAL A O 1
ATOM 675 N N . SER A 1 99 ? 3.264 17.406 -8.352 1 98.38 99 SER A N 1
ATOM 676 C CA . SER A 1 99 ? 3.273 18.516 -9.297 1 98.38 99 SER A CA 1
ATOM 677 C C . SER A 1 99 ? 4.434 19.469 -9.031 1 98.38 99 SER A C 1
ATOM 679 O O . SER A 1 99 ? 4.711 19.797 -7.875 1 98.38 99 SER A O 1
ATOM 681 N N . PRO A 1 100 ? 5.086 19.984 -10.133 1 96.44 100 PRO A N 1
ATOM 682 C CA . PRO A 1 100 ? 6.121 21 -9.93 1 96.44 100 PRO A CA 1
ATOM 683 C C . PRO A 1 100 ? 5.574 22.281 -9.312 1 96.44 100 PRO A C 1
ATOM 685 O O . PRO A 1 100 ? 6.34 23.094 -8.789 1 96.44 100 PRO A O 1
ATOM 688 N N . ALA A 1 101 ? 4.215 22.422 -9.367 1 97.75 101 ALA A N 1
ATOM 689 C CA . ALA A 1 101 ? 3.588 23.625 -8.828 1 97.75 101 ALA A CA 1
ATOM 690 C C . ALA A 1 101 ? 3.139 23.406 -7.387 1 97.75 101 ALA A C 1
ATOM 692 O O . ALA A 1 101 ? 2.486 24.281 -6.801 1 97.75 101 ALA A O 1
ATOM 693 N N . ALA A 1 102 ? 3.422 22.219 -6.832 1 98.56 102 ALA A N 1
ATOM 694 C CA . ALA A 1 102 ? 3.115 21.938 -5.434 1 98.56 102 ALA A CA 1
ATOM 695 C C . ALA A 1 102 ? 4.328 22.203 -4.543 1 98.56 102 ALA A C 1
ATOM 697 O O . ALA A 1 102 ? 5.453 22.312 -5.031 1 98.56 102 ALA A O 1
ATOM 698 N N . THR A 1 103 ? 4.074 22.312 -3.229 1 98.62 103 THR A N 1
ATOM 699 C CA . THR A 1 103 ? 5.152 22.484 -2.264 1 98.62 103 THR A CA 1
ATOM 700 C C . THR A 1 103 ? 5.008 21.5 -1.108 1 98.62 103 THR A C 1
ATOM 702 O O . THR A 1 103 ? 3.893 21.156 -0.723 1 98.62 103 THR A O 1
ATOM 705 N N . VAL A 1 104 ? 6.113 21.062 -0.587 1 98.75 104 VAL A N 1
ATOM 706 C CA . VAL A 1 104 ? 6.168 20.125 0.529 1 98.75 104 VAL A CA 1
ATOM 707 C C . VAL A 1 104 ? 7.168 20.625 1.572 1 98.75 104 VAL A C 1
ATOM 709 O O . VAL A 1 104 ? 8.32 20.906 1.249 1 98.75 104 VAL A O 1
ATOM 712 N N . GLY A 1 105 ? 6.707 20.656 2.82 1 98.5 105 GLY A N 1
ATOM 713 C CA . GLY A 1 105 ? 7.535 21.172 3.896 1 98.5 105 GLY A CA 1
ATOM 714 C C . GLY A 1 105 ? 8.516 20.141 4.438 1 98.5 105 GLY A C 1
ATOM 715 O O . GLY A 1 105 ? 8.398 18.953 4.152 1 98.5 105 GLY A O 1
ATOM 716 N N . ASP A 1 106 ? 9.398 20.609 5.281 1 97.94 106 ASP A N 1
ATOM 717 C CA . ASP A 1 106 ? 10.461 19.781 5.859 1 97.94 106 ASP A CA 1
ATOM 718 C C . ASP A 1 106 ? 9.875 18.688 6.746 1 97.94 106 ASP A C 1
ATOM 720 O O . ASP A 1 106 ? 8.914 18.922 7.477 1 97.94 106 ASP A O 1
ATOM 724 N N . GLY A 1 107 ? 10.516 17.5 6.648 1 98.38 107 GLY A N 1
ATOM 725 C CA . GLY A 1 107 ? 10.141 16.406 7.543 1 98.38 107 GLY A CA 1
ATOM 726 C C . GLY A 1 107 ? 8.906 15.664 7.086 1 98.38 107 GLY A C 1
ATOM 727 O O . GLY A 1 107 ? 8.406 14.789 7.801 1 98.38 107 GLY A O 1
ATOM 728 N N . SER A 1 108 ? 8.383 16.031 5.898 1 98.69 108 SER A N 1
ATOM 729 C CA . SER A 1 108 ? 7.203 15.344 5.363 1 98.69 108 SER A CA 1
ATOM 730 C C . SER A 1 108 ? 7.598 14.195 4.445 1 98.69 108 SER A C 1
ATOM 732 O O . SER A 1 108 ? 8.719 14.156 3.939 1 98.69 108 SER A O 1
ATOM 734 N N . ILE A 1 109 ? 6.641 13.305 4.305 1 98.81 109 ILE A N 1
ATOM 735 C CA . ILE A 1 109 ? 6.891 12.18 3.416 1 98.81 109 ILE A CA 1
ATOM 736 C C . ILE A 1 109 ? 5.699 11.977 2.48 1 98.81 109 ILE A C 1
ATOM 738 O O . ILE A 1 109 ? 4.547 12.133 2.893 1 98.81 109 ILE A O 1
ATOM 742 N N . LEU A 1 110 ? 5.949 11.695 1.238 1 98.88 110 LEU A N 1
ATOM 743 C CA . LEU A 1 110 ? 5.012 11.109 0.281 1 98.88 110 LEU A CA 1
ATOM 744 C C . LEU A 1 110 ? 5.367 9.656 -0.013 1 98.88 110 LEU A C 1
ATOM 746 O O . LEU A 1 110 ? 6.355 9.383 -0.696 1 98.88 110 LEU A O 1
ATOM 750 N N . ALA A 1 111 ? 4.527 8.75 0.51 1 98.75 111 ALA A N 1
ATOM 751 C CA . ALA A 1 111 ? 4.77 7.316 0.36 1 98.75 111 ALA A CA 1
ATOM 752 C C . ALA A 1 111 ? 4.414 6.844 -1.047 1 98.75 111 ALA A C 1
ATOM 754 O O . ALA A 1 111 ? 4.031 7.648 -1.9 1 98.75 111 ALA A O 1
ATOM 755 N N . ALA A 1 112 ? 4.594 5.559 -1.258 1 98.75 112 ALA A N 1
ATOM 756 C CA . ALA A 1 112 ? 4.375 4.965 -2.574 1 98.75 112 ALA A CA 1
ATOM 757 C C . ALA A 1 112 ? 2.971 5.27 -3.09 1 98.75 112 ALA A C 1
ATOM 759 O O . ALA A 1 112 ? 1.981 5.016 -2.4 1 98.75 112 ALA A O 1
ATOM 760 N N . GLY A 1 113 ? 2.928 5.883 -4.285 1 98.5 113 GLY A N 1
ATOM 761 C CA . GLY A 1 113 ? 1.667 6.078 -4.988 1 98.5 113 GLY A CA 1
ATOM 762 C C . GLY A 1 113 ? 0.931 7.332 -4.551 1 98.5 113 GLY A C 1
ATOM 763 O O . GLY A 1 113 ? -0.144 7.637 -5.07 1 98.5 113 GLY A O 1
ATOM 764 N N . ALA A 1 114 ? 1.44 8.078 -3.619 1 98.75 114 ALA A N 1
ATOM 765 C CA . ALA A 1 114 ? 0.821 9.352 -3.242 1 98.75 114 ALA A CA 1
ATOM 766 C C . ALA A 1 114 ? 0.886 10.352 -4.391 1 98.75 114 ALA A C 1
ATOM 768 O O . ALA A 1 114 ? 1.883 10.414 -5.113 1 98.75 114 ALA A O 1
ATOM 769 N N . ILE A 1 115 ? -0.201 11.156 -4.531 1 98.81 115 ILE A N 1
ATOM 770 C CA . ILE A 1 115 ? -0.281 12.117 -5.629 1 98.81 115 ILE A CA 1
ATOM 771 C C . ILE A 1 115 ? -0.586 13.508 -5.074 1 98.81 115 ILE A C 1
ATOM 773 O O . ILE A 1 115 ? -1.541 13.68 -4.316 1 98.81 115 ILE A O 1
ATOM 777 N N . LEU A 1 116 ? 0.241 14.453 -5.398 1 98.69 116 LEU A N 1
ATOM 778 C CA . LEU A 1 116 ? 0.066 15.859 -5.043 1 98.69 116 LEU A CA 1
ATOM 779 C C . LEU A 1 116 ? -0.125 16.719 -6.289 1 98.69 116 LEU A C 1
ATOM 781 O O . LEU A 1 116 ? 0.797 16.859 -7.09 1 98.69 116 LEU A O 1
ATOM 785 N N . GLN A 1 117 ? -1.287 17.312 -6.445 1 98.5 117 GLN A N 1
ATOM 786 C CA . GLN A 1 117 ? -1.688 18.016 -7.66 1 98.5 117 GLN A CA 1
ATOM 787 C C . GLN A 1 117 ? -1.248 19.469 -7.629 1 98.5 117 GLN A C 1
ATOM 789 O O . GLN A 1 117 ? -0.759 19.953 -6.605 1 98.5 117 GLN A O 1
ATOM 794 N N . PRO A 1 118 ? -1.279 20.188 -8.766 1 98.31 118 PRO A N 1
ATOM 795 C CA . PRO A 1 118 ? -0.808 21.578 -8.836 1 98.31 118 PRO A CA 1
ATOM 796 C C . PRO A 1 118 ? -1.459 22.469 -7.785 1 98.31 118 PRO A C 1
ATOM 798 O O . PRO A 1 118 ? -2.66 22.359 -7.531 1 98.31 118 PRO A O 1
ATOM 801 N N . GLY A 1 119 ? -0.712 23.297 -7.188 1 98.06 119 GLY A N 1
ATOM 802 C CA . GLY A 1 119 ? -1.207 24.281 -6.238 1 98.06 119 GLY A CA 1
ATOM 803 C C . GLY A 1 119 ? -1.355 23.734 -4.832 1 98.06 119 GLY A C 1
ATOM 804 O O . GLY A 1 119 ? -1.597 24.484 -3.889 1 98.06 119 GLY A O 1
ATOM 805 N N . ALA A 1 120 ? -1.293 22.406 -4.727 1 98.69 120 ALA A N 1
ATOM 806 C CA . ALA A 1 120 ? -1.35 21.828 -3.393 1 98.69 120 ALA A CA 1
ATOM 807 C C . ALA A 1 120 ? -0.143 22.234 -2.557 1 98.69 120 ALA A C 1
ATOM 809 O O . ALA A 1 120 ? 0.969 22.359 -3.076 1 98.69 120 ALA A O 1
ATOM 810 N N . ARG A 1 121 ? -0.35 22.469 -1.274 1 98.88 121 ARG A N 1
ATOM 811 C CA . ARG A 1 121 ? 0.679 22.859 -0.317 1 98.88 121 ARG A CA 1
ATOM 812 C C . ARG A 1 121 ? 0.649 21.969 0.918 1 98.88 121 ARG A C 1
ATOM 814 O O . ARG A 1 121 ? -0.359 21.906 1.626 1 98.88 121 ARG A O 1
ATOM 821 N N . VAL A 1 122 ? 1.704 21.328 1.183 1 98.88 122 VAL A N 1
ATOM 822 C CA . VAL A 1 122 ? 1.845 20.453 2.342 1 98.88 122 VAL A CA 1
ATOM 823 C C . VAL A 1 122 ? 2.816 21.078 3.344 1 98.88 122 VAL A C 1
ATOM 825 O O . VAL A 1 122 ? 3.938 21.438 2.984 1 98.88 122 VAL A O 1
ATOM 828 N N . GLY A 1 123 ? 2.404 21.188 4.605 1 98.69 123 GLY A N 1
ATOM 829 C CA . GLY A 1 123 ? 3.236 21.766 5.656 1 98.69 123 GLY A CA 1
ATOM 830 C C . GLY A 1 123 ? 4.344 20.828 6.105 1 98.69 123 GLY A C 1
ATOM 831 O O . GLY A 1 123 ? 4.766 19.938 5.355 1 98.69 123 GLY A O 1
ATOM 832 N N . ARG A 1 124 ? 4.84 21.125 7.316 1 98.38 124 ARG A N 1
ATOM 833 C CA . ARG A 1 124 ? 5.949 20.359 7.879 1 98.38 124 ARG A CA 1
ATOM 834 C C . ARG A 1 124 ? 5.445 19.141 8.656 1 98.38 124 ARG A C 1
ATOM 836 O O . ARG A 1 124 ? 4.34 19.156 9.203 1 98.38 124 ARG A O 1
ATOM 843 N N . PHE A 1 125 ? 6.238 18.016 8.664 1 98 125 PHE A N 1
ATOM 844 C CA . PHE A 1 125 ? 6.039 16.828 9.484 1 98 125 PHE A CA 1
ATOM 845 C C . PHE A 1 125 ? 4.758 16.109 9.094 1 98 125 PHE A C 1
ATOM 847 O O . PHE A 1 125 ? 4.062 15.555 9.945 1 98 125 PHE A O 1
ATOM 854 N N . CYS A 1 126 ? 4.363 16.234 7.812 1 98.62 126 CYS A N 1
ATOM 855 C CA . CYS A 1 126 ? 3.146 15.578 7.344 1 98.62 126 CYS A CA 1
ATOM 856 C C . CYS A 1 126 ? 3.451 14.195 6.785 1 98.62 126 CYS A C 1
ATOM 858 O O . CYS A 1 126 ? 4.582 13.914 6.383 1 98.62 126 CYS A O 1
ATOM 860 N N . ILE A 1 127 ? 2.477 13.352 6.883 1 98.81 127 ILE A N 1
ATOM 861 C CA . ILE A 1 127 ? 2.537 12.039 6.254 1 98.81 127 ILE A CA 1
ATOM 862 C C . ILE A 1 127 ? 1.458 11.93 5.18 1 98.81 127 ILE A C 1
ATOM 864 O O . ILE A 1 127 ? 0.263 11.984 5.48 1 98.81 127 ILE A O 1
ATOM 868 N N . LEU A 1 128 ? 1.802 11.898 3.934 1 98.81 128 LEU A N 1
ATOM 869 C CA . LEU A 1 128 ? 0.948 11.422 2.852 1 98.81 128 LEU A CA 1
ATOM 870 C C . LEU A 1 128 ? 1.208 9.945 2.562 1 98.81 128 LEU A C 1
ATOM 872 O O . LEU A 1 128 ? 2.189 9.602 1.902 1 98.81 128 LEU A O 1
ATOM 876 N N . ASN A 1 129 ? 0.298 9.078 3.057 1 98.62 129 ASN A N 1
ATOM 877 C CA . ASN A 1 129 ? 0.521 7.637 3.102 1 98.62 129 ASN A CA 1
ATOM 878 C C . ASN A 1 129 ? 0.218 6.984 1.756 1 98.62 129 ASN A C 1
ATOM 880 O O . ASN A 1 129 ? -0.053 7.672 0.772 1 98.62 129 ASN A O 1
ATOM 884 N N . THR A 1 130 ? 0.342 5.691 1.754 1 98.62 130 THR A N 1
ATOM 885 C CA . THR A 1 130 ? 0.265 4.848 0.565 1 98.62 130 THR A CA 1
ATOM 886 C C . THR A 1 130 ? -0.962 5.203 -0.27 1 98.62 130 THR A C 1
ATOM 888 O O . THR A 1 130 ? -2.086 5.203 0.238 1 98.62 130 THR A O 1
ATOM 891 N N . ALA A 1 131 ? -0.775 5.609 -1.536 1 98.5 131 ALA A N 1
ATOM 892 C CA . ALA A 1 131 ? -1.789 5.719 -2.582 1 98.5 131 ALA A CA 1
ATOM 893 C C . ALA A 1 131 ? -2.846 6.758 -2.215 1 98.5 131 ALA A C 1
ATOM 895 O O . ALA A 1 131 ? -3.996 6.66 -2.645 1 98.5 131 ALA A O 1
ATOM 896 N N . CYS A 1 132 ? -2.525 7.723 -1.378 1 98.69 132 CYS A N 1
ATOM 897 C CA . CYS A 1 132 ? -3.463 8.812 -1.135 1 98.69 132 CYS A CA 1
ATOM 898 C C . CYS A 1 132 ? -3.281 9.922 -2.16 1 98.69 132 CYS A C 1
ATOM 900 O O . CYS A 1 132 ? -2.383 9.859 -3 1 98.69 132 CYS A O 1
ATOM 902 N N . SER A 1 133 ? -4.23 10.938 -2.08 1 98.81 133 SER A N 1
ATOM 903 C CA . SER A 1 133 ? -4.09 12.047 -3.023 1 98.81 133 SER A CA 1
ATOM 904 C C . SER A 1 133 ? -4.617 13.352 -2.432 1 98.81 133 SER A C 1
ATOM 906 O O . SER A 1 133 ? -5.555 13.336 -1.63 1 98.81 133 SER A O 1
ATOM 908 N N . VAL A 1 134 ? -3.967 14.43 -2.762 1 98.88 134 VAL A N 1
ATOM 909 C CA . VAL A 1 134 ? -4.387 15.805 -2.514 1 98.88 134 VAL A CA 1
ATOM 910 C C . VAL A 1 134 ? -4.582 16.531 -3.842 1 98.88 134 VAL A C 1
ATOM 912 O O . VAL A 1 134 ? -3.617 16.766 -4.574 1 98.88 134 VAL A O 1
ATOM 915 N N . ASP A 1 135 ? -5.766 16.891 -4.129 1 98.44 135 ASP A N 1
ATOM 916 C CA . ASP A 1 135 ? -6.07 17.469 -5.43 1 98.44 135 ASP A CA 1
ATOM 917 C C . ASP A 1 135 ? -5.723 18.969 -5.453 1 98.44 135 ASP A C 1
ATOM 919 O O . ASP A 1 135 ? -5.168 19.484 -4.484 1 98.44 135 ASP A O 1
ATOM 923 N N . HIS A 1 136 ? -6.008 19.578 -6.555 1 98.12 136 HIS A N 1
ATOM 924 C CA . HIS A 1 136 ? -5.492 20.906 -6.828 1 98.12 136 HIS A CA 1
ATOM 925 C C . HIS A 1 136 ? -5.828 21.875 -5.695 1 98.12 136 HIS A C 1
ATOM 927 O O . HIS A 1 136 ? -6.926 21.812 -5.133 1 98.12 136 HIS A O 1
ATOM 933 N N . ASP A 1 137 ? -4.891 22.625 -5.254 1 98.19 137 ASP A N 1
ATOM 934 C CA . ASP A 1 137 ? -5.02 23.766 -4.352 1 98.19 137 ASP A CA 1
ATOM 935 C C . ASP A 1 137 ? -5.383 23.297 -2.939 1 98.19 137 ASP A C 1
ATOM 937 O O . ASP A 1 137 ? -5.898 24.094 -2.141 1 98.19 137 ASP A O 1
ATOM 941 N N . GLY A 1 138 ? -5.227 22.031 -2.67 1 98.81 138 GLY A N 1
ATOM 942 C CA . GLY A 1 138 ? -5.348 21.562 -1.296 1 98.81 138 GLY A CA 1
ATOM 943 C C . GLY A 1 138 ? -4.277 22.125 -0.38 1 98.81 138 GLY A C 1
ATOM 944 O O . GLY A 1 138 ? -3.158 22.406 -0.82 1 98.81 138 GLY A O 1
ATOM 945 N N . VAL A 1 139 ? -4.641 22.266 0.935 1 98.94 139 VAL A N 1
ATOM 946 C CA . VAL A 1 139 ? -3.691 22.797 1.91 1 98.94 139 VAL A CA 1
ATOM 947 C C . VAL A 1 139 ? -3.67 21.906 3.148 1 98.94 139 VAL A C 1
ATOM 949 O O . VAL A 1 139 ? -4.703 21.703 3.793 1 98.94 139 VAL A O 1
ATOM 952 N N . LEU A 1 140 ? -2.598 21.328 3.453 1 98.88 140 LEU A N 1
ATOM 953 C CA . LEU A 1 140 ? -2.342 20.609 4.699 1 98.88 140 LEU A CA 1
ATOM 954 C C . LEU A 1 140 ? -1.384 21.406 5.586 1 98.88 140 LEU A C 1
ATOM 956 O O . LEU A 1 140 ? -0.23 21.625 5.215 1 98.88 140 LEU A O 1
ATOM 960 N N . LEU A 1 141 ? -1.805 21.812 6.719 1 98.62 141 LEU A N 1
ATOM 961 C CA . LEU A 1 141 ? -0.916 22.484 7.652 1 98.62 141 LEU A CA 1
ATOM 962 C C . LEU A 1 141 ? -0.019 21.484 8.375 1 98.62 141 LEU A C 1
ATOM 964 O O . LEU A 1 141 ? -0.054 20.297 8.086 1 98.62 141 LEU A O 1
ATOM 968 N N . ASP A 1 142 ? 0.805 21.969 9.273 1 98.31 142 ASP A N 1
ATOM 969 C CA . ASP A 1 142 ? 1.857 21.156 9.875 1 98.31 142 ASP A CA 1
ATOM 970 C C . ASP A 1 142 ? 1.271 19.953 10.602 1 98.31 142 ASP A C 1
ATOM 972 O O . ASP A 1 142 ? 0.266 20.078 11.312 1 98.31 142 ASP A O 1
ATOM 976 N N . GLY A 1 143 ? 1.842 18.766 10.398 1 98.12 143 GLY A N 1
ATOM 977 C CA . GLY A 1 143 ? 1.561 17.594 11.219 1 98.12 143 GLY A CA 1
ATOM 978 C C . GLY A 1 143 ? 0.376 16.781 10.719 1 98.12 143 GLY A C 1
ATOM 979 O O . GLY A 1 143 ? -0.017 15.797 11.336 1 98.12 143 GLY A O 1
ATOM 980 N N . VAL A 1 144 ? -0.224 17.156 9.617 1 98.44 144 VAL A N 1
ATOM 981 C CA . VAL A 1 144 ? -1.381 16.438 9.094 1 98.44 144 VAL A CA 1
ATOM 982 C C . VAL A 1 144 ? -0.959 15.039 8.648 1 98.44 144 VAL A C 1
ATOM 984 O O . VAL A 1 144 ? 0.088 14.867 8.016 1 98.44 144 VAL A O 1
ATOM 987 N N . GLN A 1 145 ? -1.766 14.055 9.039 1 98.62 145 GLN A N 1
ATOM 988 C CA . GLN A 1 145 ? -1.571 12.68 8.586 1 98.62 145 GLN A CA 1
ATOM 989 C C . GLN A 1 145 ? -2.711 12.242 7.668 1 98.62 145 GLN A C 1
ATOM 991 O O . GLN A 1 145 ? -3.867 12.18 8.094 1 98.62 145 GLN A O 1
ATOM 996 N N . VAL A 1 146 ? -2.365 11.945 6.461 1 98.81 146 VAL A N 1
ATOM 997 C CA . VAL A 1 146 ? -3.299 11.422 5.473 1 98.81 146 VAL A CA 1
ATOM 998 C C . VAL A 1 146 ? -3.082 9.914 5.301 1 98.81 146 VAL A C 1
ATOM 1000 O O . VAL A 1 146 ? -2.045 9.492 4.785 1 98.81 146 VAL A O 1
ATOM 1003 N N . GLY A 1 147 ? -4.062 9.117 5.676 1 98.56 147 GLY A N 1
ATOM 1004 C CA . GLY A 1 147 ? -3.918 7.668 5.672 1 98.56 147 GLY A CA 1
ATOM 1005 C C . GLY A 1 147 ? -3.9 7.078 4.273 1 98.56 147 GLY A C 1
ATOM 1006 O O . GLY A 1 147 ? -4.094 7.793 3.289 1 98.56 147 GLY A O 1
ATOM 1007 N N . PRO A 1 148 ? -3.639 5.754 4.223 1 98.75 148 PRO A N 1
ATOM 1008 C CA . PRO A 1 148 ? -3.607 5.082 2.922 1 98.75 148 PRO A CA 1
ATOM 1009 C C . PRO A 1 148 ? -4.926 5.211 2.16 1 98.75 148 PRO A C 1
ATOM 1011 O O . PRO A 1 148 ? -6 5.051 2.744 1 98.75 148 PRO A O 1
ATOM 1014 N N . GLY A 1 149 ? -4.848 5.566 0.855 1 98.62 149 GLY A N 1
ATOM 1015 C CA . GLY A 1 149 ? -6 5.543 -0.033 1 98.62 149 GLY A CA 1
ATOM 1016 C C . GLY A 1 149 ? -6.938 6.719 0.173 1 98.62 149 GLY A C 1
ATOM 1017 O O . GLY A 1 149 ? -7.992 6.797 -0.459 1 98.62 149 GLY A O 1
ATOM 1018 N N . VAL A 1 150 ? -6.613 7.668 1.036 1 98.81 150 VAL A N 1
ATOM 1019 C CA . VAL A 1 150 ? -7.453 8.844 1.256 1 98.81 150 VAL A CA 1
ATOM 1020 C C . VAL A 1 150 ? -7.504 9.688 -0.014 1 98.81 150 VAL A C 1
ATOM 1022 O O . VAL A 1 150 ? -6.508 9.789 -0.736 1 98.81 150 VAL A O 1
ATOM 1025 N N . ARG A 1 151 ? -8.664 10.258 -0.25 1 98.75 151 ARG A N 1
ATOM 1026 C CA . ARG A 1 151 ? -8.867 11.156 -1.387 1 98.75 151 ARG A CA 1
ATOM 1027 C C . ARG A 1 151 ? -9.367 12.523 -0.926 1 98.75 151 ARG A C 1
ATOM 1029 O O . ARG A 1 151 ? -10.508 12.656 -0.476 1 98.75 151 ARG A O 1
ATOM 1036 N N . LEU A 1 152 ? -8.539 13.523 -0.993 1 98.81 152 LEU A N 1
ATOM 1037 C CA . LEU A 1 152 ? -8.93 14.906 -0.742 1 98.81 152 LEU A CA 1
ATOM 1038 C C . LEU A 1 152 ? -9.203 15.641 -2.051 1 98.81 152 LEU A C 1
ATOM 1040 O O . LEU A 1 152 ? -8.297 15.836 -2.865 1 98.81 152 LEU A O 1
ATOM 1044 N N . ALA A 1 153 ? -10.406 16.031 -2.207 1 98.62 153 ALA A N 1
ATOM 1045 C CA . ALA A 1 153 ? -10.781 16.734 -3.438 1 98.62 153 ALA A CA 1
ATOM 1046 C C . ALA A 1 153 ? -10.203 18.141 -3.471 1 98.62 153 ALA A C 1
ATOM 1048 O O . ALA A 1 153 ? -9.461 18.531 -2.566 1 98.62 153 ALA A O 1
ATOM 1049 N N . GLY A 1 154 ? -10.461 18.828 -4.512 1 98.25 154 GLY A N 1
ATOM 1050 C CA . GLY A 1 154 ? -9.867 20.141 -4.719 1 98.25 154 GLY A CA 1
ATOM 1051 C C . GLY A 1 154 ? -10.141 21.109 -3.582 1 98.25 154 GLY A C 1
ATOM 1052 O O . GLY A 1 154 ? -11.242 21.125 -3.025 1 98.25 154 GLY A O 1
ATOM 1053 N N . ARG A 1 155 ? -9.164 21.812 -3.168 1 98.38 155 ARG A N 1
ATOM 1054 C CA . ARG A 1 155 ? -9.273 22.953 -2.268 1 98.38 155 ARG A CA 1
ATOM 1055 C C . ARG A 1 155 ? -9.672 22.516 -0.864 1 98.38 155 ARG A C 1
ATOM 1057 O O . ARG A 1 155 ? -10.219 23.297 -0.087 1 98.38 155 ARG A O 1
ATOM 1064 N N . VAL A 1 156 ? -9.453 21.234 -0.551 1 98.88 156 VAL A N 1
ATOM 1065 C CA . VAL A 1 156 ? -9.633 20.797 0.829 1 98.88 156 VAL A CA 1
ATOM 1066 C C . VAL A 1 156 ? -8.523 21.375 1.705 1 98.88 156 VAL A C 1
ATOM 1068 O O . VAL A 1 156 ? -7.352 21.359 1.318 1 98.88 156 VAL A O 1
ATOM 1071 N N . CYS A 1 157 ? -8.883 21.859 2.857 1 98.88 157 CYS A N 1
ATOM 1072 C CA . CYS A 1 157 ? -7.922 22.422 3.801 1 98.88 157 CYS A CA 1
ATOM 1073 C C . CYS A 1 157 ? -7.934 21.641 5.113 1 98.88 157 CYS A C 1
ATOM 1075 O O . CYS A 1 157 ? -8.977 21.531 5.762 1 98.88 157 CYS A O 1
ATOM 1077 N N . CYS A 1 158 ? -6.812 21.172 5.539 1 98.88 158 CYS A N 1
ATOM 1078 C CA . CYS A 1 158 ? -6.676 20.453 6.801 1 98.88 158 CYS A CA 1
ATOM 1079 C C . CYS A 1 158 ? -5.832 21.234 7.793 1 98.88 158 CYS A C 1
ATOM 1081 O O . CYS A 1 158 ? -4.688 21.594 7.496 1 98.88 158 CYS A O 1
ATOM 1083 N N . GLY A 1 159 ? -6.387 21.438 8.984 1 98.56 159 GLY A N 1
ATOM 1084 C CA . GLY A 1 159 ? -5.668 22.125 10.039 1 98.56 159 GLY A CA 1
ATOM 1085 C C . GLY A 1 159 ? -4.574 21.281 10.672 1 98.56 159 GLY A C 1
ATOM 1086 O O . GLY A 1 159 ? -4.48 20.078 10.398 1 98.56 159 GLY A O 1
ATOM 1087 N N . GLU A 1 160 ? -3.805 21.938 11.484 1 97.75 160 GLU A N 1
ATOM 1088 C CA . GLU A 1 160 ? -2.664 21.266 12.102 1 97.75 160 GLU A CA 1
ATOM 1089 C C . GLU A 1 160 ? -3.09 19.969 12.797 1 97.75 160 GLU A C 1
ATOM 1091 O O . GLU A 1 160 ? -4.133 19.938 13.453 1 97.75 160 GLU A O 1
ATOM 1096 N N . ASP A 1 161 ? -2.365 18.891 12.547 1 97.44 161 ASP A N 1
ATOM 1097 C CA . ASP A 1 161 ? -2.467 17.625 13.266 1 97.44 161 ASP A CA 1
ATOM 1098 C C . ASP A 1 161 ? -3.803 16.938 12.984 1 97.44 161 ASP A C 1
ATOM 1100 O O . ASP A 1 161 ? -4.246 16.094 13.758 1 97.44 161 ASP A O 1
ATOM 1104 N N . ALA A 1 162 ? -4.523 17.406 11.953 1 98.38 162 ALA A N 1
ATOM 1105 C CA . ALA A 1 162 ? -5.68 16.625 11.523 1 98.38 162 ALA A CA 1
ATOM 1106 C C . ALA A 1 162 ? -5.27 15.227 11.086 1 98.38 162 ALA A C 1
ATOM 1108 O O . ALA A 1 162 ? -4.172 15.031 10.547 1 98.38 162 ALA A O 1
ATOM 1109 N N . PHE A 1 163 ? -6.121 14.281 11.352 1 98.56 163 PHE A N 1
ATOM 1110 C CA . PHE A 1 163 ? -5.906 12.883 10.992 1 98.56 163 PHE A CA 1
ATOM 1111 C C . PHE A 1 163 ? -7.008 12.383 10.062 1 98.56 163 PHE A C 1
ATOM 1113 O O . PHE A 1 163 ? -8.188 12.398 10.422 1 98.56 163 PHE A O 1
ATOM 1120 N N . LEU A 1 164 ? -6.66 12 8.852 1 98.69 164 LEU A N 1
ATOM 1121 C CA . LEU A 1 164 ? -7.574 11.398 7.887 1 98.69 164 LEU A CA 1
ATOM 1122 C C . LEU A 1 164 ? -7.336 9.898 7.777 1 98.69 164 LEU A C 1
ATOM 1124 O O . LEU A 1 164 ? -6.336 9.461 7.203 1 98.69 164 LEU A O 1
ATOM 1128 N N . GLY A 1 165 ? -8.297 9.117 8.219 1 98.31 165 GLY A N 1
ATOM 1129 C CA . GLY A 1 165 ? -8.148 7.676 8.266 1 98.31 165 GLY A CA 1
ATOM 1130 C C . GLY A 1 165 ? -8.18 7.027 6.895 1 98.31 165 GLY A C 1
ATOM 1131 O O . GLY A 1 165 ? -8.672 7.613 5.934 1 98.31 165 GLY A O 1
ATOM 1132 N N . THR A 1 166 ? -7.723 5.816 6.914 1 98.38 166 THR A N 1
ATOM 1133 C CA . THR A 1 166 ? -7.559 5.047 5.688 1 98.38 166 THR A CA 1
ATOM 1134 C C . THR A 1 166 ? -8.836 5.09 4.848 1 98.38 166 THR A C 1
ATOM 1136 O O . THR A 1 166 ? -9.93 4.832 5.355 1 98.38 166 THR A O 1
ATOM 1139 N N . GLY A 1 167 ? -8.688 5.5 3.541 1 98.19 167 GLY A N 1
ATOM 1140 C CA . GLY A 1 167 ? -9.773 5.43 2.568 1 98.19 167 GLY A CA 1
ATOM 1141 C C . GLY A 1 167 ? -10.812 6.52 2.746 1 98.19 167 GLY A C 1
ATOM 1142 O O . GLY A 1 167 ? -11.844 6.512 2.08 1 98.19 167 GLY A O 1
ATOM 1143 N N . ALA A 1 168 ? -10.609 7.449 3.613 1 98.56 168 ALA A N 1
ATOM 1144 C CA . ALA A 1 168 ? -11.562 8.539 3.781 1 98.56 168 ALA A CA 1
ATOM 1145 C C . ALA A 1 168 ? -11.633 9.414 2.529 1 98.56 168 ALA A C 1
ATOM 1147 O O . ALA A 1 168 ? -10.672 9.469 1.755 1 98.56 168 ALA A O 1
ATOM 1148 N N . ILE A 1 169 ? -12.781 10.023 2.336 1 98.56 169 ILE A N 1
ATOM 1149 C CA . ILE A 1 169 ? -13.039 10.914 1.207 1 98.56 169 ILE A CA 1
ATOM 1150 C C . ILE A 1 169 ? -13.523 12.273 1.718 1 98.56 169 ILE A C 1
ATOM 1152 O O . ILE A 1 169 ? -14.398 12.344 2.586 1 98.56 169 ILE A O 1
ATOM 1156 N N . VAL A 1 170 ? -12.93 13.352 1.265 1 98.69 170 VAL A N 1
ATOM 1157 C CA . VAL A 1 170 ? -13.391 14.695 1.617 1 98.69 170 VAL A CA 1
ATOM 1158 C C . VAL A 1 170 ? -13.812 15.445 0.357 1 98.69 170 VAL A C 1
ATOM 1160 O O . VAL A 1 170 ? -13.031 15.57 -0.589 1 98.69 170 VAL A O 1
ATOM 1163 N N . LEU A 1 171 ? -15.008 15.945 0.344 1 98.31 171 LEU A N 1
ATOM 1164 C CA . LEU A 1 171 ? -15.547 16.641 -0.814 1 98.31 171 LEU A CA 1
ATOM 1165 C C . LEU A 1 171 ? -14.812 17.953 -1.051 1 98.31 171 LEU A C 1
ATOM 1167 O O . LEU A 1 171 ? -14.148 18.469 -0.151 1 98.31 171 LEU A O 1
ATOM 1171 N N . PRO A 1 172 ? -14.953 18.516 -2.182 1 98.38 172 PRO A N 1
ATOM 1172 C CA . PRO A 1 172 ? -14.172 19.703 -2.561 1 98.38 172 PRO A CA 1
ATOM 1173 C C . PRO A 1 172 ? -14.469 20.906 -1.679 1 98.38 172 PRO A C 1
ATOM 1175 O O . PRO A 1 172 ? -15.617 21.125 -1.293 1 98.38 172 PRO A O 1
ATOM 1178 N N . GLY A 1 173 ? -13.453 21.609 -1.333 1 98.5 173 GLY A N 1
ATOM 1179 C CA . GLY A 1 173 ? -13.594 22.922 -0.74 1 98.5 173 GLY A CA 1
ATOM 1180 C C . GLY A 1 173 ? -13.859 22.891 0.754 1 98.5 173 GLY A C 1
ATOM 1181 O O . GLY A 1 173 ? -14.102 23.922 1.377 1 98.5 173 GLY A O 1
ATOM 1182 N N . LEU A 1 174 ? -13.797 21.719 1.374 1 98.69 174 LEU A N 1
ATOM 1183 C CA . LEU A 1 174 ? -14.148 21.594 2.785 1 98.69 174 LEU A CA 1
ATOM 1184 C C . LEU A 1 174 ? -12.93 21.812 3.67 1 98.69 174 LEU A C 1
ATOM 1186 O O . LEU A 1 174 ? -11.789 21.688 3.205 1 98.69 174 LEU A O 1
ATOM 1190 N N . SER A 1 175 ? -13.242 22.125 4.926 1 98.75 175 SER A N 1
ATOM 1191 C CA . SER A 1 175 ? -12.203 22.312 5.926 1 98.75 175 SER A CA 1
ATOM 1192 C C . SER A 1 175 ? -12.266 21.234 7.004 1 98.75 175 SER A C 1
ATOM 1194 O O . SER A 1 175 ? -13.344 20.922 7.512 1 98.75 175 SER A O 1
ATOM 1196 N N . ILE A 1 176 ? -11.125 20.688 7.277 1 98.81 176 ILE A N 1
ATOM 1197 C CA . ILE A 1 176 ? -10.938 19.797 8.422 1 98.81 176 ILE A CA 1
ATOM 1198 C C . ILE A 1 176 ? -10.18 20.531 9.523 1 98.81 176 ILE A C 1
ATOM 1200 O O . ILE A 1 176 ? -9.039 20.953 9.32 1 98.81 176 ILE A O 1
ATOM 1204 N N . GLY A 1 177 ? -10.734 20.641 10.688 1 98.38 177 GLY A N 1
ATOM 1205 C CA . GLY A 1 177 ? -10.18 21.453 11.758 1 98.38 177 GLY A CA 1
ATOM 1206 C C . GLY A 1 177 ? -8.938 20.844 12.383 1 98.38 177 GLY A C 1
ATOM 1207 O O . GLY A 1 177 ? -8.672 19.656 12.227 1 98.38 177 GLY A O 1
ATOM 1208 N N . ARG A 1 178 ? -8.273 21.703 13.094 1 97.69 178 ARG A N 1
ATOM 1209 C CA . ARG A 1 178 ? -7.078 21.281 13.82 1 97.69 178 ARG A CA 1
ATOM 1210 C C . ARG A 1 178 ? -7.383 20.109 14.742 1 97.69 178 ARG A C 1
ATOM 1212 O O . ARG A 1 178 ? -8.375 20.125 15.477 1 97.69 178 ARG A O 1
ATOM 1219 N N . GLY A 1 179 ? -6.562 19.125 14.648 1 96.94 179 GLY A N 1
ATOM 1220 C CA . GLY A 1 179 ? -6.676 18 15.555 1 96.94 179 GLY A CA 1
ATOM 1221 C C . GLY A 1 179 ? -7.895 17.141 15.297 1 96.94 179 GLY A C 1
ATOM 1222 O O . GLY A 1 179 ? -8.18 16.203 16.047 1 96.94 179 GLY A O 1
ATOM 1223 N N . ALA A 1 180 ? -8.672 17.438 14.289 1 97.94 180 ALA A N 1
ATOM 1224 C CA . ALA A 1 180 ? -9.852 16.641 13.961 1 97.94 180 ALA A CA 1
ATOM 1225 C C . ALA A 1 180 ? -9.445 15.258 13.43 1 97.94 180 ALA A C 1
ATOM 1227 O O . ALA A 1 180 ? -8.367 15.109 12.852 1 97.94 180 ALA A O 1
ATOM 1228 N N . VAL A 1 181 ? -10.328 14.281 13.664 1 98.19 181 VAL A N 1
ATOM 1229 C CA . VAL A 1 181 ? -10.109 12.922 13.195 1 98.19 181 VAL A CA 1
ATOM 1230 C C . VAL A 1 181 ? -11.234 12.5 12.258 1 98.19 181 VAL A C 1
ATOM 1232 O O . VAL A 1 181 ? -12.414 12.539 12.633 1 98.19 181 VAL A O 1
ATOM 1235 N N . VAL A 1 182 ? -10.922 12.219 11.047 1 98.38 182 VAL A N 1
ATOM 1236 C CA . VAL A 1 182 ? -11.844 11.602 10.102 1 98.38 182 VAL A CA 1
ATOM 1237 C C . VAL A 1 182 ? -11.609 10.094 10.062 1 98.38 182 VAL A C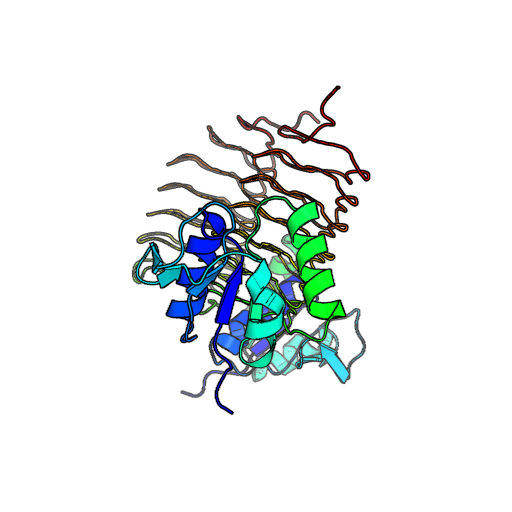 1
ATOM 1239 O O . VAL A 1 182 ? -10.531 9.633 9.68 1 98.38 182 VAL A O 1
ATOM 1242 N N . GLY A 1 183 ? -12.594 9.328 10.414 1 97.44 183 GLY A N 1
ATOM 1243 C CA . GLY A 1 183 ? -12.453 7.883 10.508 1 97.44 183 GLY A CA 1
ATOM 1244 C C . GLY A 1 183 ? -12.242 7.219 9.156 1 97.44 183 GLY A C 1
ATOM 1245 O O . GLY A 1 183 ? -12.531 7.816 8.117 1 97.44 183 GLY A O 1
ATOM 1246 N N . ALA A 1 184 ? -11.766 6 9.266 1 97.69 184 ALA A N 1
ATOM 1247 C CA . ALA A 1 184 ? -11.539 5.219 8.055 1 97.69 184 ALA A CA 1
ATOM 1248 C C . ALA A 1 184 ? -12.82 5.078 7.238 1 97.69 184 ALA A C 1
ATOM 1250 O O . ALA A 1 184 ? -13.891 4.844 7.797 1 97.69 184 ALA A O 1
ATOM 1251 N N . GLY A 1 185 ? -12.648 5.281 5.895 1 97.38 185 GLY A N 1
ATOM 1252 C CA . GLY A 1 185 ? -13.758 5.086 4.969 1 97.38 185 GLY A CA 1
ATOM 1253 C C . GLY A 1 185 ? -14.836 6.145 5.098 1 97.38 185 GLY A C 1
ATOM 1254 O O . GLY A 1 185 ? -15.852 6.094 4.398 1 97.38 185 GLY A O 1
ATOM 1255 N N . ALA A 1 186 ? -14.656 7.109 5.961 1 97.19 186 ALA A N 1
ATOM 1256 C CA . ALA A 1 186 ? -15.672 8.141 6.133 1 97.19 186 ALA A CA 1
ATOM 1257 C C . ALA A 1 186 ? -15.75 9.047 4.906 1 97.19 186 ALA A C 1
ATOM 1259 O O . ALA A 1 186 ? -14.742 9.305 4.25 1 97.19 186 ALA A O 1
ATOM 1260 N N . VAL A 1 187 ? -16.906 9.469 4.586 1 97.75 187 VAL A N 1
ATOM 1261 C CA . VAL A 1 187 ? -17.141 10.438 3.516 1 97.75 187 VAL A CA 1
ATOM 1262 C C . VAL A 1 187 ? -17.594 11.766 4.109 1 97.75 187 VAL A C 1
ATOM 1264 O O . VAL A 1 187 ? -18.734 11.906 4.547 1 97.75 187 VAL A O 1
ATOM 1267 N N . VAL A 1 188 ? -16.734 12.758 4.102 1 98.31 188 VAL A N 1
ATOM 1268 C CA . VAL A 1 188 ? -16.984 14.062 4.707 1 98.31 188 VAL A CA 1
ATOM 1269 C C . VAL A 1 188 ? -17.703 14.961 3.711 1 98.31 188 VAL A C 1
ATOM 1271 O O . VAL A 1 188 ? -17.172 15.289 2.646 1 98.31 188 VAL A O 1
ATOM 1274 N N . VAL A 1 189 ? -18.859 15.43 4.086 1 97.75 189 VAL A N 1
ATOM 1275 C CA . VAL A 1 189 ? -19.703 16.188 3.164 1 97.75 189 VAL A CA 1
ATOM 1276 C C . VAL A 1 189 ? -19.922 17.594 3.709 1 97.75 189 VAL A C 1
ATOM 1278 O O . VAL A 1 189 ? -20.672 18.375 3.123 1 97.75 189 VAL A O 1
ATOM 1281 N N . GLY A 1 190 ? -19.328 17.875 4.859 1 97.31 190 GLY A N 1
ATOM 1282 C CA . GLY A 1 190 ? -19.328 19.188 5.484 1 97.31 190 GLY A CA 1
ATOM 1283 C C . GLY A 1 190 ? -18.094 19.453 6.316 1 97.31 190 GLY A C 1
ATOM 1284 O O . GLY A 1 190 ? -17.344 18.531 6.637 1 97.31 190 GLY A O 1
ATOM 1285 N N . ASP A 1 191 ? -17.906 20.719 6.609 1 98.25 191 ASP A N 1
ATOM 1286 C CA . ASP A 1 191 ? -16.734 21.062 7.395 1 98.25 191 ASP A CA 1
ATOM 1287 C C . ASP A 1 191 ? -16.688 20.281 8.703 1 98.25 191 ASP A C 1
ATOM 1289 O O . ASP A 1 191 ? -17.734 19.984 9.281 1 98.25 191 ASP A O 1
ATOM 1293 N N . VAL A 1 192 ? -15.539 19.984 9.188 1 98.44 192 VAL A N 1
ATOM 1294 C CA . VAL A 1 192 ? -15.32 19.297 10.453 1 98.44 192 VAL A CA 1
ATOM 1295 C C . VAL A 1 192 ? -14.641 20.234 11.445 1 98.44 192 VAL A C 1
ATOM 1297 O O . VAL A 1 192 ? -13.516 20.688 11.211 1 98.44 192 VAL A O 1
ATOM 1300 N N . PRO A 1 193 ? -15.266 20.547 12.555 1 97.12 193 PRO A N 1
ATOM 1301 C CA . PRO A 1 193 ? -14.648 21.422 13.547 1 97.12 193 PRO A CA 1
ATOM 1302 C C . PRO A 1 193 ? -13.383 20.828 14.164 1 97.12 193 PRO A C 1
ATOM 1304 O O . PRO A 1 193 ? -13.148 19.609 14.047 1 97.12 193 PRO A O 1
ATOM 1307 N N . ALA A 1 194 ? -12.641 21.688 14.82 1 97.69 194 ALA A N 1
ATOM 1308 C CA . ALA A 1 194 ? -11.414 21.266 15.492 1 97.69 194 ALA A CA 1
ATOM 1309 C C . ALA A 1 194 ? -11.719 20.266 16.609 1 97.69 194 ALA A C 1
ATOM 1311 O O . ALA A 1 194 ? -12.734 20.391 17.297 1 97.69 194 ALA A O 1
ATOM 1312 N N . ASP A 1 195 ? -10.867 19.266 16.703 1 96.5 195 ASP A N 1
ATOM 1313 C CA . ASP A 1 195 ? -10.82 18.344 17.828 1 96.5 195 ASP A CA 1
ATOM 1314 C C . ASP A 1 195 ? -12.094 17.5 17.906 1 96.5 195 ASP A C 1
ATOM 1316 O O . ASP A 1 195 ? -12.555 17.156 19 1 96.5 195 ASP A O 1
ATOM 1320 N N . ILE A 1 196 ? -12.711 17.25 16.719 1 95.56 196 ILE A N 1
ATOM 1321 C CA . ILE A 1 196 ? -13.867 16.359 16.641 1 95.56 196 ILE A CA 1
ATOM 1322 C C . ILE A 1 196 ? -13.523 15.148 15.797 1 95.56 196 ILE A C 1
ATOM 1324 O O . ILE A 1 196 ? -12.711 15.234 14.867 1 95.56 196 ILE A O 1
ATOM 1328 N N . THR A 1 197 ? -14.102 14.047 16.156 1 96.75 197 THR A N 1
ATOM 1329 C CA . THR A 1 197 ? -13.992 12.828 15.367 1 96.75 197 THR A CA 1
ATOM 1330 C C . THR A 1 197 ? -15.281 12.57 14.586 1 96.75 197 THR A C 1
ATOM 1332 O O . THR A 1 197 ? -16.375 12.562 15.164 1 96.75 197 THR A O 1
ATOM 1335 N N . VAL A 1 198 ? -15.188 12.383 13.266 1 96.31 198 VAL A N 1
ATOM 1336 C CA . VAL A 1 198 ? -16.344 12.031 12.453 1 96.31 198 VAL A CA 1
ATOM 1337 C C . VAL A 1 198 ? -16.141 10.672 11.797 1 96.31 198 VAL A C 1
ATOM 1339 O O . VAL A 1 198 ? -15 10.305 11.469 1 96.31 198 VAL A O 1
ATOM 1342 N N . VAL A 1 199 ? -17.203 9.867 11.641 1 95.12 199 VAL A N 1
ATOM 1343 C CA . VAL A 1 199 ? -17.125 8.523 11.062 1 95.12 199 VAL A CA 1
ATOM 1344 C C . VAL A 1 199 ? -18.359 8.281 10.188 1 95.12 199 VAL A C 1
ATOM 1346 O O . VAL A 1 199 ? -19.359 9 10.289 1 95.12 199 VAL A O 1
ATOM 1349 N N . GLY A 1 200 ? -18.188 7.305 9.195 1 91.94 200 GLY A N 1
ATOM 1350 C CA . GLY A 1 200 ? -19.344 6.836 8.453 1 91.94 200 GLY A CA 1
ATOM 1351 C C . GLY A 1 200 ? -19.5 7.516 7.105 1 91.94 200 GLY A C 1
ATOM 1352 O O . GLY A 1 200 ? -18.656 8.328 6.715 1 91.94 200 GLY A O 1
ATOM 1353 N N . ASN A 1 201 ? -20.594 7.137 6.414 1 91.12 201 ASN A N 1
ATOM 1354 C CA . ASN A 1 201 ? -21 7.641 5.102 1 91.12 201 ASN A CA 1
ATOM 1355 C C . ASN A 1 201 ? -22.5 7.91 5.031 1 91.12 201 ASN A C 1
ATOM 1357 O O . ASN A 1 201 ? -23.297 6.977 4.918 1 91.12 201 ASN A O 1
ATOM 1361 N N . PRO A 1 202 ? -22.844 9.102 5.121 1 92.5 202 PRO A N 1
ATOM 1362 C CA . PRO A 1 202 ? -22.016 10.297 5.297 1 92.5 202 PRO A CA 1
ATOM 1363 C C . PRO A 1 202 ? -21.391 10.391 6.691 1 92.5 202 PRO A C 1
ATOM 1365 O O . PRO A 1 202 ? -21.906 9.781 7.637 1 92.5 202 PRO A O 1
ATOM 1368 N N . ALA A 1 203 ? -20.297 11.125 6.781 1 92.75 203 ALA A N 1
ATOM 1369 C CA . ALA A 1 203 ? -19.594 11.242 8.055 1 92.75 203 ALA A CA 1
ATOM 1370 C C . ALA A 1 203 ? -20.406 12.055 9.055 1 92.75 203 ALA A C 1
ATOM 1372 O O . ALA A 1 203 ? -20.969 13.102 8.719 1 92.75 203 ALA A O 1
ATOM 1373 N N . ARG A 1 204 ? -20.422 11.555 10.25 1 91.69 204 ARG A N 1
ATOM 1374 C CA . ARG A 1 204 ? -21.062 12.203 11.383 1 91.69 204 ARG A CA 1
ATOM 1375 C C . ARG A 1 204 ? -20.188 12.156 12.625 1 91.69 204 ARG A C 1
ATOM 1377 O O . ARG A 1 204 ? -19.328 11.266 12.75 1 91.69 204 ARG A O 1
ATOM 1384 N N . PRO A 1 205 ? -20.391 13.234 13.469 1 90.62 205 PRO A N 1
ATOM 1385 C CA . PRO A 1 205 ? -19.625 13.18 14.711 1 90.62 205 PRO A CA 1
ATOM 1386 C C . PRO A 1 205 ? -19.844 11.891 15.492 1 90.62 205 PRO A C 1
ATOM 1388 O O . PRO A 1 205 ? -20.969 11.391 15.547 1 90.62 205 PRO A O 1
ATOM 1391 N N . LEU A 1 206 ? -18.688 11.305 15.844 1 83.94 206 LEU A N 1
ATOM 1392 C CA . LEU A 1 206 ? -18.781 10.133 16.703 1 83.94 206 LEU A CA 1
ATOM 1393 C C . LEU A 1 206 ? -19.406 10.492 18.047 1 83.94 206 LEU A C 1
ATOM 1395 O O . LEU A 1 206 ? -18.984 11.453 18.688 1 83.94 206 LEU A O 1
ATOM 1399 N N . ARG A 1 207 ? -20.688 10.086 18.234 1 67.06 207 ARG A N 1
ATOM 1400 C CA . ARG A 1 207 ? -21.375 10.352 19.484 1 67.06 207 ARG A CA 1
ATOM 1401 C C . ARG A 1 207 ? -20.594 9.797 20.672 1 67.06 207 ARG A C 1
ATOM 1403 O O . ARG A 1 207 ? -20.172 8.641 20.656 1 67.06 207 ARG A O 1
ATOM 1410 N N . ARG A 1 208 ? -19.938 10.758 21.5 1 49.19 208 ARG A N 1
ATOM 1411 C CA . ARG A 1 208 ? -19.344 10.336 22.766 1 49.19 208 ARG A CA 1
ATOM 1412 C C . ARG A 1 208 ? -20.406 9.742 23.688 1 49.19 208 ARG A C 1
ATOM 1414 O O . ARG A 1 208 ? -21.578 10.117 23.641 1 49.19 208 ARG A O 1
ATOM 1421 N N . MET B 1 1 ? 20.094 -16.156 -17.672 1 39.94 1 MET B N 1
ATOM 1422 C CA . MET B 1 1 ? 19.25 -17.344 -17.75 1 39.94 1 MET B CA 1
ATOM 1423 C C . MET B 1 1 ? 17.891 -17 -18.344 1 39.94 1 MET B C 1
ATOM 1425 O O . MET B 1 1 ? 17.234 -16.062 -17.891 1 39.94 1 MET B O 1
ATOM 1429 N N . VAL B 1 2 ? 17.688 -17.562 -19.5 1 52.59 2 VAL B N 1
ATOM 1430 C CA . VAL B 1 2 ? 16.516 -17.156 -20.281 1 52.59 2 VAL B CA 1
ATOM 1431 C C . VAL B 1 2 ? 15.242 -17.438 -19.5 1 52.59 2 VAL B C 1
ATOM 1433 O O . VAL B 1 2 ? 15.047 -18.547 -18.984 1 52.59 2 VAL B O 1
ATOM 1436 N N . ARG B 1 3 ? 14.547 -16.438 -19.062 1 75.25 3 ARG B N 1
ATOM 1437 C CA . ARG B 1 3 ? 13.273 -16.594 -18.375 1 75.25 3 ARG B CA 1
ATOM 1438 C C . ARG B 1 3 ? 12.336 -17.5 -19.156 1 75.25 3 ARG B C 1
ATOM 1440 O O . ARG B 1 3 ? 12.188 -17.359 -20.359 1 75.25 3 ARG B O 1
ATOM 1447 N N . ARG B 1 4 ? 11.945 -18.734 -18.594 1 92.19 4 ARG B N 1
ATOM 1448 C CA . ARG B 1 4 ? 10.977 -19.641 -19.203 1 92.19 4 ARG B CA 1
ATOM 1449 C C . ARG B 1 4 ? 9.758 -18.875 -19.719 1 92.19 4 ARG B C 1
ATOM 1451 O O . ARG B 1 4 ? 9.359 -17.859 -19.125 1 92.19 4 ARG B O 1
ATOM 1458 N N . PRO B 1 5 ? 9.203 -19.422 -20.875 1 97.75 5 PRO B N 1
ATOM 1459 C CA . PRO B 1 5 ? 7.941 -18.828 -21.312 1 97.75 5 PRO B CA 1
ATOM 1460 C C . PRO B 1 5 ? 6.789 -19.109 -20.359 1 97.75 5 PRO B C 1
ATOM 1462 O O . PRO B 1 5 ? 6.945 -19.891 -19.406 1 97.75 5 PRO B O 1
ATOM 1465 N N . LEU B 1 6 ? 5.68 -18.469 -20.656 1 98.5 6 LEU B N 1
ATOM 1466 C CA . LEU B 1 6 ? 4.535 -18.547 -19.75 1 98.5 6 LEU B CA 1
ATOM 1467 C C . LEU B 1 6 ? 3.309 -19.094 -20.469 1 98.5 6 LEU B C 1
ATOM 1469 O O . LEU B 1 6 ? 3.049 -18.719 -21.625 1 98.5 6 LEU B O 1
ATOM 1473 N N . VAL B 1 7 ? 2.602 -19.938 -19.812 1 98.75 7 VAL B N 1
ATOM 1474 C CA . VAL B 1 7 ? 1.268 -20.359 -20.219 1 98.75 7 VAL B CA 1
ATOM 1475 C C . VAL B 1 7 ? 0.245 -19.953 -19.172 1 98.75 7 VAL B C 1
ATOM 1477 O O . VAL B 1 7 ? 0.448 -20.188 -17.969 1 98.75 7 VAL B O 1
ATOM 1480 N N . ILE B 1 8 ? -0.828 -19.375 -19.594 1 98.88 8 ILE B N 1
ATOM 1481 C CA . ILE B 1 8 ? -1.866 -18.922 -18.672 1 98.88 8 ILE B CA 1
ATOM 1482 C C . ILE B 1 8 ? -3.072 -19.844 -18.75 1 98.88 8 ILE B C 1
ATOM 1484 O O . ILE B 1 8 ? -3.613 -20.094 -19.828 1 98.88 8 ILE B O 1
ATOM 1488 N N . VAL B 1 9 ? -3.473 -20.359 -17.625 1 98.75 9 VAL B N 1
ATOM 1489 C CA . VAL B 1 9 ? -4.656 -21.219 -17.547 1 98.75 9 VAL B CA 1
ATOM 1490 C C . VAL B 1 9 ? -5.879 -20.375 -17.203 1 98.75 9 VAL B C 1
ATOM 1492 O O . VAL B 1 9 ? -5.98 -19.844 -16.094 1 98.75 9 VAL B O 1
ATOM 1495 N N . GLY B 1 10 ? -6.82 -20.344 -18.062 1 98.12 10 GLY B N 1
ATOM 1496 C CA . GLY B 1 10 ? -7.965 -19.453 -17.969 1 98.12 10 GLY B CA 1
ATOM 1497 C C . GLY B 1 10 ? -7.828 -18.203 -18.828 1 98.12 10 GLY B C 1
ATOM 1498 O O . GLY B 1 10 ? -6.941 -17.391 -18.594 1 98.12 10 GLY B O 1
ATOM 1499 N N . ALA B 1 11 ? -8.734 -18.031 -19.828 1 97.56 11 ALA B N 1
ATOM 1500 C CA . ALA B 1 11 ? -8.648 -16.938 -20.781 1 97.56 11 ALA B CA 1
ATOM 1501 C C . ALA B 1 11 ? -9.766 -15.922 -20.562 1 97.56 11 ALA B C 1
ATOM 1503 O O . ALA B 1 11 ? -10.125 -15.172 -21.469 1 97.56 11 ALA B O 1
ATOM 1504 N N . GLY B 1 12 ? -10.383 -15.961 -19.406 1 96.31 12 GLY B N 1
ATOM 1505 C CA . GLY B 1 12 ? -11.391 -14.969 -19.078 1 96.31 12 GLY B CA 1
ATOM 1506 C C . GLY B 1 12 ? -10.805 -13.617 -18.719 1 96.31 12 GLY B C 1
ATOM 1507 O O . GLY B 1 12 ? -9.688 -13.289 -19.125 1 96.31 12 GLY B O 1
ATOM 1508 N N . GLY B 1 13 ? -11.586 -12.742 -18.078 1 95.81 13 GLY B N 1
ATOM 1509 C CA . GLY B 1 13 ? -11.148 -11.406 -17.703 1 95.81 13 GLY B CA 1
ATOM 1510 C C . GLY B 1 13 ? -9.859 -11.398 -16.906 1 95.81 13 GLY B C 1
ATOM 1511 O O . GLY B 1 13 ? -8.938 -10.648 -17.219 1 95.81 13 GLY B O 1
ATOM 1512 N N . HIS B 1 14 ? -9.82 -12.234 -15.859 1 96.62 14 HIS B N 1
ATOM 1513 C CA . HIS B 1 14 ? -8.625 -12.312 -15.023 1 96.62 14 HIS B CA 1
ATOM 1514 C C . HIS B 1 14 ? -7.422 -12.797 -15.82 1 96.62 14 HIS B C 1
ATOM 1516 O O . HIS B 1 14 ? -6.305 -12.32 -15.617 1 96.62 14 HIS B O 1
ATOM 1522 N N . GLY B 1 15 ? -7.598 -13.758 -16.656 1 98.31 15 GLY B N 1
ATOM 1523 C CA . GLY B 1 15 ? -6.531 -14.219 -17.531 1 98.31 15 GLY B CA 1
ATOM 1524 C C . GLY B 1 15 ? -5.965 -13.125 -18.406 1 98.31 15 GLY B C 1
ATOM 1525 O O . GLY B 1 15 ? -4.75 -13.055 -18.625 1 98.31 15 GLY B O 1
ATOM 1526 N N . ARG B 1 16 ? -6.801 -12.242 -18.891 1 97.81 16 ARG B N 1
ATOM 1527 C CA . ARG B 1 16 ? -6.379 -11.141 -19.766 1 97.81 16 ARG B CA 1
ATOM 1528 C C . ARG B 1 16 ? -5.594 -10.094 -18.984 1 97.81 16 ARG B C 1
ATOM 1530 O O . ARG B 1 16 ? -4.652 -9.5 -19.5 1 97.81 16 ARG B O 1
ATOM 1537 N N . VAL B 1 17 ? -5.941 -9.891 -17.766 1 98.25 17 VAL B N 1
ATOM 1538 C CA . VAL B 1 17 ? -5.172 -9.031 -16.875 1 98.25 17 VAL B CA 1
ATOM 1539 C C . VAL B 1 17 ? -3.779 -9.617 -16.656 1 98.25 17 VAL B C 1
ATOM 1541 O O . VAL B 1 17 ? -2.777 -8.898 -16.734 1 98.25 17 VAL B O 1
ATOM 1544 N N . ALA B 1 18 ? -3.746 -10.938 -16.438 1 98.56 18 ALA B N 1
ATOM 1545 C CA . ALA B 1 18 ? -2.475 -11.633 -16.25 1 98.56 18 ALA B CA 1
ATOM 1546 C C . ALA B 1 18 ? -1.614 -11.547 -17.516 1 98.56 18 ALA B C 1
ATOM 1548 O O . ALA B 1 18 ? -0.399 -11.359 -17.422 1 98.56 18 ALA B O 1
ATOM 1549 N N . LEU B 1 19 ? -2.268 -11.656 -18.641 1 98.56 19 LEU B N 1
ATOM 1550 C CA . LEU B 1 19 ? -1.562 -11.555 -19.906 1 98.56 19 LEU B CA 1
ATOM 1551 C C . LEU B 1 19 ? -0.87 -10.203 -20.047 1 98.56 19 LEU B C 1
ATOM 1553 O O . LEU B 1 19 ? 0.315 -10.133 -20.375 1 98.56 19 LEU B O 1
ATOM 1557 N N . ASP B 1 20 ? -1.579 -9.133 -19.766 1 97.75 20 ASP B N 1
ATOM 1558 C CA . ASP B 1 20 ? -1.021 -7.789 -19.844 1 97.75 20 ASP B CA 1
ATOM 1559 C C . ASP B 1 20 ? 0.173 -7.629 -18.906 1 97.75 20 ASP B C 1
ATOM 1561 O O . ASP B 1 20 ? 1.225 -7.129 -19.312 1 97.75 20 ASP B O 1
ATOM 1565 N N . ALA B 1 21 ? -0.051 -8.102 -17.688 1 98.25 21 ALA B N 1
ATOM 1566 C CA . ALA B 1 21 ? 1.026 -7.996 -16.703 1 98.25 21 ALA B CA 1
ATOM 1567 C C . ALA B 1 21 ? 2.27 -8.75 -17.172 1 98.25 21 ALA B C 1
ATOM 1569 O O . ALA B 1 21 ? 3.387 -8.242 -17.062 1 98.25 21 ALA B O 1
ATOM 1570 N N . ALA B 1 22 ? 2.123 -9.938 -17.656 1 98.19 22 ALA B N 1
ATOM 1571 C CA . ALA B 1 22 ? 3.234 -10.773 -18.094 1 98.19 22 ALA B CA 1
ATOM 1572 C C . ALA B 1 22 ? 3.969 -10.125 -19.266 1 98.19 22 ALA B C 1
ATOM 1574 O O . ALA B 1 22 ? 5.191 -9.969 -19.234 1 98.19 22 ALA B O 1
ATOM 1575 N N . ARG B 1 23 ? 3.225 -9.648 -20.188 1 97.19 23 ARG B N 1
ATOM 1576 C CA . ARG B 1 23 ? 3.828 -9.094 -21.391 1 97.19 23 ARG B CA 1
ATOM 1577 C C . ARG B 1 23 ? 4.559 -7.789 -21.094 1 97.19 23 ARG B C 1
ATOM 1579 O O . ARG B 1 23 ? 5.68 -7.574 -21.547 1 97.19 23 ARG B O 1
ATOM 1586 N N . LEU B 1 24 ? 3.973 -6.961 -20.359 1 97.06 24 LEU B N 1
ATOM 1587 C CA . LEU B 1 24 ? 4.57 -5.672 -20.016 1 97.06 24 LEU B CA 1
ATOM 1588 C C . LEU B 1 24 ? 5.816 -5.859 -19.156 1 97.06 24 LEU B C 1
ATOM 1590 O O . LEU B 1 24 ? 6.68 -4.977 -19.109 1 97.06 24 LEU B O 1
ATOM 1594 N N . SER B 1 25 ? 5.852 -7.02 -18.562 1 96.44 25 SER B N 1
ATOM 1595 C CA . SER B 1 25 ? 7.02 -7.312 -17.734 1 96.44 25 SER B CA 1
ATOM 1596 C C . SER B 1 25 ? 8.094 -8.039 -18.547 1 96.44 25 SER B C 1
ATOM 1598 O O . SER B 1 25 ? 9.086 -8.508 -17.969 1 96.44 25 SER B O 1
ATOM 1600 N N . GLY B 1 26 ? 7.844 -8.25 -19.812 1 95.5 26 GLY B N 1
ATOM 1601 C CA . GLY B 1 26 ? 8.852 -8.812 -20.703 1 95.5 26 GLY B CA 1
ATOM 1602 C C . GLY B 1 26 ? 8.789 -10.32 -20.797 1 95.5 26 GLY B C 1
ATOM 1603 O O . GLY B 1 26 ? 9.719 -10.953 -21.312 1 95.5 26 GLY B O 1
ATOM 1604 N N . CYS B 1 27 ? 7.785 -10.914 -20.312 1 95.69 27 CYS B N 1
ATOM 1605 C CA . CYS B 1 27 ? 7.629 -12.359 -20.375 1 95.69 27 CYS B CA 1
ATOM 1606 C C . CYS B 1 27 ? 7.113 -12.797 -21.734 1 95.69 27 CYS B C 1
ATOM 1608 O O . CYS B 1 27 ? 6.227 -12.156 -22.312 1 95.69 27 CYS B O 1
ATOM 1610 N N . THR B 1 28 ? 7.688 -13.812 -22.25 1 97.06 28 THR B N 1
ATOM 1611 C CA . THR B 1 28 ? 7.125 -14.453 -23.438 1 97.06 28 THR B CA 1
ATOM 1612 C C . THR B 1 28 ? 5.949 -15.344 -23.062 1 97.06 28 THR B C 1
ATOM 1614 O O . THR B 1 28 ? 6.105 -16.297 -22.281 1 97.06 28 THR B O 1
ATOM 1617 N N . VAL B 1 29 ? 4.801 -15.078 -23.625 1 98.25 29 VAL B N 1
ATOM 1618 C CA . VAL B 1 29 ? 3.6 -15.852 -23.328 1 98.25 29 VAL B CA 1
ATOM 1619 C C . VAL B 1 29 ? 3.258 -16.75 -24.516 1 98.25 29 VAL B C 1
ATOM 1621 O O . VAL B 1 29 ? 2.998 -16.266 -25.625 1 98.25 29 VAL B O 1
ATOM 1624 N N . LEU B 1 30 ? 3.246 -18.047 -24.234 1 98.31 30 LEU B N 1
ATOM 1625 C CA . LEU B 1 30 ? 2.928 -19 -25.297 1 98.31 30 LEU B CA 1
ATOM 1626 C C . LEU B 1 30 ? 1.449 -18.938 -25.656 1 98.31 30 LEU B C 1
ATOM 1628 O O . LEU B 1 30 ? 1.084 -19.125 -26.828 1 98.31 30 LEU B O 1
ATOM 1632 N N . GLY B 1 31 ? 0.598 -18.75 -24.672 1 98.62 31 GLY B N 1
ATOM 1633 C CA . GLY B 1 31 ? -0.835 -18.656 -24.906 1 98.62 31 GLY B CA 1
ATOM 1634 C C . GLY B 1 31 ? -1.662 -19.094 -23.719 1 98.62 31 GLY B C 1
ATOM 1635 O O . GLY B 1 31 ? -1.156 -19.141 -22.594 1 98.62 31 GLY B O 1
ATOM 1636 N N . PHE B 1 32 ? -2.969 -19.359 -24.016 1 98.75 32 PHE B N 1
ATOM 1637 C CA . PHE B 1 32 ? -3.932 -19.719 -22.969 1 98.75 32 PHE B CA 1
ATOM 1638 C C . PHE B 1 32 ? -4.293 -21.203 -23.062 1 98.75 32 PHE B C 1
ATOM 1640 O O . PHE B 1 32 ? -4.289 -21.781 -24.156 1 98.75 32 PHE B O 1
ATOM 1647 N N . LEU B 1 33 ? -4.566 -21.734 -21.938 1 98.69 33 LEU B N 1
ATOM 1648 C CA . LEU B 1 33 ? -5.379 -22.953 -21.859 1 98.69 33 LEU B CA 1
ATOM 1649 C C . LEU B 1 33 ? -6.77 -22.625 -21.328 1 98.69 33 LEU B C 1
ATOM 1651 O O . LEU B 1 33 ? -6.906 -21.969 -20.297 1 98.69 33 LEU B O 1
ATOM 1655 N N . ASP B 1 34 ? -7.77 -23.078 -21.984 1 98.25 34 ASP B N 1
ATOM 1656 C CA . ASP B 1 34 ? -9.148 -22.828 -21.578 1 98.25 34 ASP B CA 1
ATOM 1657 C C . ASP B 1 34 ? -10.078 -23.906 -22.156 1 98.25 34 ASP B C 1
ATOM 1659 O O . ASP B 1 34 ? -10.188 -24.047 -23.375 1 98.25 34 ASP B O 1
ATOM 1663 N N . ASP B 1 35 ? -10.82 -24.562 -21.344 1 97.38 35 ASP B N 1
ATOM 1664 C CA . ASP B 1 35 ? -11.609 -25.719 -21.75 1 97.38 35 ASP B CA 1
ATOM 1665 C C . ASP B 1 35 ? -12.867 -25.281 -22.5 1 97.38 35 ASP B C 1
ATOM 1667 O O . ASP B 1 35 ? -13.523 -26.109 -23.141 1 97.38 35 ASP B O 1
ATOM 1671 N N . THR B 1 36 ? -13.219 -24.062 -22.391 1 96.69 36 THR B N 1
ATOM 1672 C CA . THR B 1 36 ? -14.484 -23.609 -22.953 1 96.69 36 THR B CA 1
ATOM 1673 C C . THR B 1 36 ? -14.266 -22.953 -24.312 1 96.69 3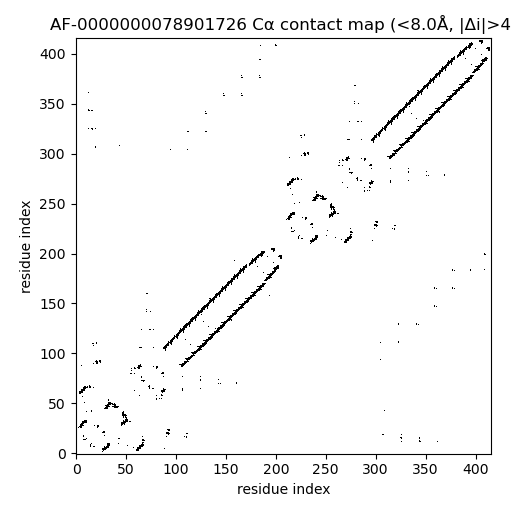6 THR B C 1
ATOM 1675 O O . THR B 1 36 ? -15.227 -22.547 -24.969 1 96.69 36 THR B O 1
ATOM 1678 N N . LEU B 1 37 ? -13.031 -22.875 -24.766 1 96.25 37 LEU B N 1
ATOM 1679 C CA . LEU B 1 37 ? -12.727 -22.156 -26 1 96.25 37 LEU B CA 1
ATOM 1680 C C . LEU B 1 37 ? -12.102 -23.109 -27.016 1 96.25 37 LEU B C 1
ATOM 1682 O O . LEU B 1 37 ? -11.422 -24.062 -26.656 1 96.25 37 LEU B O 1
ATOM 1686 N N . ALA B 1 38 ? -12.203 -22.766 -28.219 1 95.56 38 ALA B N 1
ATOM 1687 C CA . ALA B 1 38 ? -11.648 -23.562 -29.297 1 95.56 38 ALA B CA 1
ATOM 1688 C C . ALA B 1 38 ? -10.156 -23.297 -29.469 1 95.56 38 ALA B C 1
ATOM 1690 O O . ALA B 1 38 ? -9.734 -22.141 -29.531 1 95.56 38 ALA B O 1
ATOM 1691 N N . PRO B 1 39 ? -9.398 -24.422 -29.594 1 96.69 39 PRO B N 1
ATOM 1692 C CA . PRO B 1 39 ? -7.977 -24.219 -29.875 1 96.69 39 PRO B CA 1
ATOM 1693 C C . PRO B 1 39 ? -7.738 -23.438 -31.172 1 96.69 39 PRO B C 1
ATOM 1695 O O . PRO B 1 39 ? -8.5 -23.578 -32.125 1 96.69 39 PRO B O 1
ATOM 1698 N N . GLY B 1 40 ? -6.715 -22.641 -31.172 1 96.19 40 GLY B N 1
ATOM 1699 C CA . GLY B 1 40 ? -6.348 -21.906 -32.375 1 96.19 40 GLY B CA 1
ATOM 1700 C C . GLY B 1 40 ? -6.895 -20.5 -32.406 1 96.19 40 GLY B C 1
ATOM 1701 O O . GLY B 1 40 ? -6.418 -19.656 -33.188 1 96.19 40 GLY B O 1
ATOM 1702 N N . GLY B 1 41 ? -7.938 -20.25 -31.578 1 96.12 41 GLY B N 1
ATOM 1703 C CA . GLY B 1 41 ? -8.422 -18.875 -31.453 1 96.12 41 GLY B CA 1
ATOM 1704 C C . GLY B 1 41 ? -7.414 -17.938 -30.828 1 96.12 41 GLY B C 1
ATOM 1705 O O . GLY B 1 41 ? -6.34 -18.375 -30.406 1 96.12 41 GLY B O 1
ATOM 1706 N N . MET B 1 42 ? -7.742 -16.594 -30.891 1 96.69 42 MET B N 1
ATOM 1707 C CA . MET B 1 42 ? -6.875 -15.578 -30.312 1 96.69 42 MET B CA 1
ATOM 1708 C C . MET B 1 42 ? -7.641 -14.703 -29.328 1 96.69 42 MET B C 1
ATOM 1710 O O . MET B 1 42 ? -8.789 -14.336 -29.578 1 96.69 42 MET B O 1
ATOM 1714 N N . ILE B 1 43 ? -7.031 -14.383 -28.312 1 96.06 43 ILE B N 1
ATOM 1715 C CA . ILE B 1 43 ? -7.523 -13.383 -27.375 1 96.06 43 ILE B CA 1
ATOM 1716 C C . ILE B 1 43 ? -6.41 -12.391 -27.047 1 96.06 43 ILE B C 1
ATOM 1718 O O . ILE B 1 43 ? -5.344 -12.781 -26.562 1 96.06 43 ILE B O 1
ATOM 1722 N N . ASP B 1 44 ? -6.68 -11.148 -27.297 1 96.81 44 ASP B N 1
ATOM 1723 C CA . ASP B 1 44 ? -5.719 -10.078 -27.047 1 96.81 44 ASP B CA 1
ATOM 1724 C C . ASP B 1 44 ? -4.344 -10.422 -27.609 1 96.81 44 ASP B C 1
ATOM 1726 O O . ASP B 1 44 ? -3.326 -10.227 -26.938 1 96.81 44 ASP B O 1
ATOM 1730 N N . GLY B 1 45 ? -4.293 -11.016 -28.703 1 96.81 45 GLY B N 1
ATOM 1731 C CA . GLY B 1 45 ? -3.059 -11.305 -29.422 1 96.81 45 GLY B CA 1
ATOM 1732 C C . GLY B 1 45 ? -2.379 -12.578 -28.938 1 96.81 45 GLY B C 1
ATOM 1733 O O . GLY B 1 45 ? -1.286 -12.914 -29.391 1 96.81 45 GLY B O 1
ATOM 1734 N N . ALA B 1 46 ? -2.982 -13.336 -28.062 1 97.75 46 ALA B N 1
ATOM 1735 C CA . ALA B 1 46 ? -2.418 -14.594 -27.578 1 97.75 46 ALA B CA 1
ATOM 1736 C C . ALA B 1 46 ? -3.252 -15.781 -28.047 1 97.75 46 ALA B C 1
ATOM 1738 O O . ALA B 1 46 ? -4.484 -15.719 -28.047 1 97.75 46 ALA B O 1
ATOM 1739 N N . ARG B 1 47 ? -2.67 -16.828 -28.359 1 98.12 47 ARG B N 1
ATOM 1740 C CA . ARG B 1 47 ? -3.328 -18 -28.922 1 98.12 47 ARG B CA 1
ATOM 1741 C C . ARG B 1 47 ? -3.977 -18.844 -27.828 1 98.12 47 ARG B C 1
ATOM 1743 O O . ARG B 1 47 ? -3.412 -19.016 -26.734 1 98.12 47 ARG B O 1
ATOM 1750 N N . ILE B 1 48 ? -5.102 -19.359 -28.172 1 98.56 48 ILE B N 1
ATOM 1751 C CA . ILE B 1 48 ? -5.656 -20.453 -27.375 1 98.56 48 ILE B CA 1
ATOM 1752 C C . ILE B 1 48 ? -5 -21.766 -27.781 1 98.56 48 ILE B C 1
ATOM 1754 O O . ILE B 1 48 ? -5.25 -22.297 -28.875 1 98.56 48 ILE B O 1
ATOM 1758 N N . LEU B 1 49 ? -4.191 -22.297 -26.906 1 98.5 49 LEU B N 1
ATOM 1759 C CA . LEU B 1 49 ? -3.398 -23.484 -27.203 1 98.5 49 LEU B CA 1
ATOM 1760 C C . LEU B 1 49 ? -4.266 -24.75 -27.172 1 98.5 49 LEU B C 1
ATOM 1762 O O . LEU B 1 49 ? -4.012 -25.703 -27.906 1 98.5 49 LEU B O 1
ATOM 1766 N N . GLY B 1 50 ? -5.289 -24.703 -26.344 1 98.31 50 GLY B N 1
ATOM 1767 C CA . GLY B 1 50 ? -6.172 -25.844 -26.109 1 98.31 50 GLY B CA 1
ATOM 1768 C C . GLY B 1 50 ? -6.754 -25.859 -24.719 1 98.31 50 GLY B C 1
ATOM 1769 O O . GLY B 1 50 ? -6.863 -24.812 -24.062 1 98.31 50 GLY B O 1
ATOM 1770 N N . GLY B 1 51 ? -7.215 -27.062 -24.344 1 98 51 GLY B N 1
ATOM 1771 C CA . GLY B 1 51 ? -7.777 -27.219 -23.016 1 98 51 GLY B CA 1
ATOM 1772 C C . GLY B 1 51 ? -6.734 -27.562 -21.969 1 98 51 GLY B C 1
ATOM 1773 O O . GLY B 1 51 ? -5.551 -27.703 -22.281 1 98 51 GLY B O 1
ATOM 1774 N N . THR B 1 52 ? -7.176 -27.688 -20.703 1 97.81 52 THR B N 1
ATOM 1775 C CA . THR B 1 52 ? -6.293 -27.891 -19.562 1 97.81 52 THR B CA 1
ATOM 1776 C C . THR B 1 52 ? -5.645 -29.266 -19.625 1 97.81 52 THR B C 1
ATOM 1778 O O . THR B 1 52 ? -4.68 -29.547 -18.906 1 97.81 52 THR B O 1
ATOM 1781 N N . GLY B 1 53 ? -6.148 -30.109 -20.453 1 96.94 53 GLY B N 1
ATOM 1782 C CA . GLY B 1 53 ? -5.523 -31.406 -20.688 1 96.94 53 GLY B CA 1
ATOM 1783 C C . GLY B 1 53 ? -4.094 -31.297 -21.172 1 96.94 53 GLY B C 1
ATOM 1784 O O . GLY B 1 53 ? -3.326 -32.25 -21.078 1 96.94 53 GLY B O 1
ATOM 1785 N N . LEU B 1 54 ? -3.695 -30.188 -21.703 1 97.62 54 LEU B N 1
ATOM 1786 C CA . LEU B 1 54 ? -2.359 -29.969 -22.234 1 97.62 54 LEU B CA 1
ATOM 1787 C C . LEU B 1 54 ? -1.398 -29.5 -21.156 1 97.62 54 LEU B C 1
ATOM 1789 O O . LEU B 1 54 ? -0.208 -29.297 -21.406 1 97.62 54 LEU B O 1
ATOM 1793 N N . THR B 1 55 ? -1.801 -29.328 -19.922 1 97.88 55 THR B N 1
ATOM 1794 C CA . THR B 1 55 ? -1.049 -28.703 -18.844 1 97.88 55 THR B CA 1
ATOM 1795 C C . THR B 1 55 ? 0.26 -29.438 -18.594 1 97.88 55 THR B C 1
ATOM 1797 O O . THR B 1 55 ? 1.329 -28.828 -18.547 1 97.88 55 THR B O 1
ATOM 1800 N N . ALA B 1 56 ? 0.182 -30.75 -18.469 1 96.56 56 ALA B N 1
ATOM 1801 C CA . ALA B 1 56 ? 1.359 -31.547 -18.141 1 96.56 56 ALA B CA 1
ATOM 1802 C C . ALA B 1 56 ? 2.436 -31.406 -19.203 1 96.56 56 ALA B C 1
ATOM 1804 O O . ALA B 1 56 ? 3.617 -31.25 -18.891 1 96.56 56 ALA B O 1
ATOM 1805 N N . ALA B 1 57 ? 2.002 -31.469 -20.391 1 96.81 57 ALA B N 1
ATOM 1806 C CA . ALA B 1 57 ? 2.938 -31.375 -21.516 1 96.81 57 ALA B CA 1
ATOM 1807 C C . ALA B 1 57 ? 3.602 -30.016 -21.562 1 96.81 57 ALA B C 1
ATOM 1809 O O . ALA B 1 57 ? 4.809 -29.906 -21.781 1 96.81 57 ALA B O 1
ATOM 1810 N N . LEU B 1 58 ? 2.83 -29 -21.328 1 97 58 LEU B N 1
ATOM 1811 C CA . LEU B 1 58 ? 3.338 -27.641 -21.453 1 97 58 LEU B CA 1
ATOM 1812 C C . LEU B 1 58 ? 4.172 -27.25 -20.234 1 97 58 LEU B C 1
ATOM 1814 O O . LEU B 1 58 ? 5.078 -26.422 -20.328 1 97 58 LEU B O 1
ATOM 1818 N N . ALA B 1 59 ? 3.902 -27.891 -19.141 1 96.56 59 ALA B N 1
ATOM 1819 C CA . ALA B 1 59 ? 4.613 -27.594 -17.891 1 96.56 59 ALA B CA 1
ATOM 1820 C C . ALA B 1 59 ? 6.09 -27.969 -18 1 96.56 59 ALA B C 1
ATOM 1822 O O . ALA B 1 59 ? 6.918 -27.5 -17.219 1 96.56 59 ALA B O 1
ATOM 1823 N N . VAL B 1 60 ? 6.422 -28.766 -18.953 1 95.19 60 VAL B N 1
ATOM 1824 C CA . VAL B 1 60 ? 7.801 -29.219 -19.156 1 95.19 60 VAL B CA 1
ATOM 1825 C C . VAL B 1 60 ? 8.641 -28.047 -19.672 1 95.19 60 VAL B C 1
ATOM 1827 O O . VAL B 1 60 ? 9.805 -27.906 -19.297 1 95.19 60 VAL B O 1
ATOM 1830 N N . GLU B 1 61 ? 8.047 -27.156 -20.391 1 95.38 61 GLU B N 1
ATOM 1831 C CA . GLU B 1 61 ? 8.859 -26.141 -21.062 1 95.38 61 GLU B CA 1
ATOM 1832 C C . GLU B 1 61 ? 8.469 -24.734 -20.625 1 95.38 61 GLU B C 1
ATOM 1834 O O . GLU B 1 61 ? 9.125 -23.766 -20.984 1 95.38 61 GLU B O 1
ATOM 1839 N N . ALA B 1 62 ? 7.387 -24.641 -19.906 1 98.06 62 ALA B N 1
ATOM 1840 C CA . ALA B 1 62 ? 6.875 -23.312 -19.547 1 98.06 62 ALA B CA 1
ATOM 1841 C C . ALA B 1 62 ? 6.469 -23.25 -18.078 1 98.06 62 ALA B C 1
ATOM 1843 O O . ALA B 1 62 ? 6.16 -24.281 -17.469 1 98.06 62 ALA B O 1
ATOM 1844 N N . ASP B 1 63 ? 6.547 -22.078 -17.516 1 98.19 63 ASP B N 1
ATOM 1845 C CA . ASP B 1 63 ? 5.855 -21.812 -16.266 1 98.19 63 ASP B CA 1
ATOM 1846 C C . ASP B 1 63 ? 4.359 -21.594 -16.484 1 98.19 63 ASP B C 1
ATOM 1848 O O . ASP B 1 63 ? 3.947 -21.156 -17.562 1 98.19 63 ASP B O 1
ATOM 1852 N N . LEU B 1 64 ? 3.633 -21.922 -15.469 1 98.62 64 LEU B N 1
ATOM 1853 C CA . LEU B 1 64 ? 2.189 -21.734 -15.57 1 98.62 64 LEU B CA 1
ATOM 1854 C C . LEU B 1 64 ? 1.713 -20.625 -14.641 1 98.62 64 LEU B C 1
ATOM 1856 O O . LEU B 1 64 ? 2.326 -20.375 -13.602 1 98.62 64 LEU B O 1
ATOM 1860 N N . PHE B 1 65 ? 0.712 -19.984 -15.055 1 98.81 65 PHE B N 1
ATOM 1861 C CA . PHE B 1 65 ? -0.066 -19.094 -14.195 1 98.81 65 PHE B CA 1
ATOM 1862 C C . PHE B 1 65 ? -1.544 -19.469 -14.234 1 98.81 65 PHE B C 1
ATOM 1864 O O . PHE B 1 65 ? -2.146 -19.516 -15.305 1 98.81 65 PHE B O 1
ATOM 1871 N N . ILE B 1 66 ? -2.074 -19.672 -13.047 1 98.81 66 ILE B N 1
ATOM 1872 C CA . ILE B 1 66 ? -3.457 -20.125 -12.961 1 98.81 66 ILE B CA 1
ATOM 1873 C C . ILE B 1 66 ? -4.383 -18.922 -12.766 1 98.81 66 ILE B C 1
ATOM 1875 O O . ILE B 1 66 ? -4.438 -18.344 -11.68 1 98.81 66 ILE B O 1
ATOM 1879 N N . ALA B 1 67 ? -5.199 -18.625 -13.797 1 98.5 67 ALA B N 1
ATOM 1880 C CA . ALA B 1 67 ? -6.031 -17.422 -13.789 1 98.5 67 ALA B CA 1
ATOM 1881 C C . ALA B 1 67 ? -7.508 -17.781 -13.688 1 98.5 67 ALA B C 1
ATOM 1883 O O . ALA B 1 67 ? -8.359 -17.125 -14.289 1 98.5 67 ALA B O 1
ATOM 1884 N N . LEU B 1 68 ? -7.742 -18.781 -12.992 1 95.88 68 LEU B N 1
ATOM 1885 C CA . LEU B 1 68 ? -9.133 -19.125 -12.703 1 95.88 68 LEU B CA 1
ATOM 1886 C C . LEU B 1 68 ? -9.711 -18.188 -11.641 1 95.88 68 LEU B C 1
ATOM 1888 O O . LEU B 1 68 ? -9.094 -17.969 -10.609 1 95.88 68 LEU B O 1
ATOM 1892 N N . GLY B 1 69 ? -10.883 -17.703 -11.836 1 88.25 69 GLY B N 1
ATOM 1893 C CA . GLY B 1 69 ? -11.5 -16.734 -10.938 1 88.25 69 GLY B CA 1
ATOM 1894 C C . GLY B 1 69 ? -11.977 -17.359 -9.633 1 88.25 69 GLY B C 1
ATOM 1895 O O . GLY B 1 69 ? -11.914 -16.719 -8.586 1 88.25 69 GLY B O 1
ATOM 1896 N N . ASP B 1 70 ? -12.477 -18.578 -9.789 1 89.75 70 ASP B N 1
ATOM 1897 C CA . ASP B 1 70 ? -12.914 -19.297 -8.594 1 89.75 70 ASP B CA 1
ATOM 1898 C C . ASP B 1 70 ? -11.734 -19.672 -7.711 1 89.75 70 ASP B C 1
ATOM 1900 O O . ASP B 1 70 ? -10.828 -20.375 -8.148 1 89.75 70 ASP B O 1
ATOM 1904 N N . GLN B 1 71 ? -11.805 -19.25 -6.395 1 93.06 71 GLN B N 1
ATOM 1905 C CA . GLN B 1 71 ? -10.656 -19.375 -5.508 1 93.06 71 GLN B CA 1
ATOM 1906 C C . GLN B 1 71 ? -10.32 -20.844 -5.262 1 93.06 71 GLN B C 1
ATOM 1908 O O . GLN B 1 71 ? -9.156 -21.25 -5.32 1 93.06 71 GLN B O 1
ATOM 1913 N N . ALA B 1 72 ? -11.305 -21.609 -4.992 1 91.75 72 ALA B N 1
ATOM 1914 C CA . ALA B 1 72 ? -11.086 -23.031 -4.727 1 91.75 72 ALA B CA 1
ATOM 1915 C C . ALA B 1 72 ? -10.516 -23.75 -5.953 1 91.75 72 ALA B C 1
ATOM 1917 O O . ALA B 1 72 ? -9.562 -24.516 -5.84 1 91.75 72 ALA B O 1
ATOM 1918 N N . ALA B 1 73 ? -11.078 -23.422 -7.062 1 94 73 ALA B N 1
ATOM 1919 C CA . ALA B 1 73 ? -10.609 -24.031 -8.305 1 94 73 ALA B CA 1
ATOM 1920 C C . ALA B 1 73 ? -9.18 -23.609 -8.617 1 94 73 ALA B C 1
ATOM 1922 O O . ALA B 1 73 ? -8.352 -24.438 -9.016 1 94 73 ALA B O 1
ATOM 1923 N N . ARG B 1 74 ? -8.898 -22.406 -8.453 1 96.88 74 ARG B N 1
ATOM 1924 C CA . ARG B 1 74 ? -7.566 -21.875 -8.703 1 96.88 74 ARG B CA 1
ATOM 1925 C C . ARG B 1 74 ? -6.527 -22.562 -7.824 1 96.88 74 ARG B C 1
ATOM 1927 O O . ARG B 1 74 ? -5.496 -23.031 -8.32 1 96.88 74 ARG B O 1
ATOM 1934 N N . ARG B 1 75 ? -6.793 -22.641 -6.605 1 95.75 75 ARG B N 1
ATOM 1935 C CA . ARG B 1 75 ? -5.863 -23.266 -5.66 1 95.75 75 ARG B CA 1
ATOM 1936 C C . ARG B 1 75 ? -5.66 -24.734 -5.977 1 95.75 75 ARG B C 1
ATOM 1938 O O . ARG B 1 75 ? -4.531 -25.219 -6 1 95.75 75 ARG B O 1
ATOM 1945 N N . ALA B 1 76 ? -6.773 -25.422 -6.188 1 96.38 76 ALA B N 1
ATOM 1946 C CA . ALA B 1 76 ? -6.691 -26.844 -6.488 1 96.38 76 ALA B CA 1
ATOM 1947 C C . ALA B 1 76 ? -5.852 -27.094 -7.738 1 96.38 76 ALA B C 1
ATOM 1949 O O . ALA B 1 76 ? -5.008 -27.984 -7.758 1 96.38 76 ALA B O 1
ATOM 1950 N N . PHE B 1 77 ? -6.113 -26.297 -8.703 1 97.75 77 PHE B N 1
ATOM 1951 C CA . PHE B 1 77 ? -5.383 -26.469 -9.953 1 97.75 77 PHE B CA 1
ATOM 1952 C C . PHE B 1 77 ? -3.902 -26.156 -9.758 1 97.75 77 PHE B C 1
ATOM 1954 O O . PHE B 1 77 ? -3.039 -26.891 -10.242 1 97.75 77 PHE B O 1
ATOM 1961 N N . ALA B 1 78 ? -3.611 -25.141 -9.086 1 98.19 78 ALA B N 1
ATOM 1962 C CA . ALA B 1 78 ? -2.23 -24.75 -8.812 1 98.19 78 ALA B CA 1
ATOM 1963 C C . ALA B 1 78 ? -1.482 -25.859 -8.078 1 98.19 78 ALA B C 1
ATOM 1965 O O . ALA B 1 78 ? -0.355 -26.203 -8.445 1 98.19 78 ALA B O 1
ATOM 1966 N N . LEU B 1 79 ? -2.109 -26.328 -7.125 1 97.38 79 LEU B N 1
ATOM 1967 C CA . LEU B 1 79 ? -1.483 -27.406 -6.352 1 97.38 79 LEU B CA 1
ATOM 1968 C C . LEU B 1 79 ? -1.244 -28.641 -7.215 1 97.38 79 LEU B C 1
ATOM 1970 O O . LEU B 1 79 ? -0.239 -29.328 -7.047 1 97.38 79 LEU B O 1
ATOM 1974 N N . SER B 1 80 ? -2.24 -28.922 -8.078 1 97.44 80 SER B N 1
ATOM 1975 C CA . SER B 1 80 ? -2.064 -30.047 -8.977 1 97.44 80 SER B CA 1
ATOM 1976 C C . SER B 1 80 ? -0.852 -29.859 -9.883 1 97.44 80 SER B C 1
ATOM 1978 O O . SER B 1 80 ? -0.134 -30.828 -10.172 1 97.44 80 SER B O 1
ATOM 1980 N N . VAL B 1 81 ? -0.619 -28.672 -10.359 1 97.81 81 VAL B N 1
ATOM 1981 C CA . VAL B 1 81 ? 0.533 -28.359 -11.195 1 97.81 81 VAL B CA 1
ATOM 1982 C C . VAL B 1 81 ? 1.822 -28.578 -10.406 1 97.81 81 VAL B C 1
ATOM 1984 O O . VAL B 1 81 ? 2.75 -29.234 -10.891 1 97.81 81 VAL B O 1
ATOM 1987 N N . LEU B 1 82 ? 1.843 -28.062 -9.234 1 97.62 82 LEU B N 1
ATOM 1988 C CA . LEU B 1 82 ? 3.023 -28.219 -8.391 1 97.62 82 LEU B CA 1
ATOM 1989 C C . LEU B 1 82 ? 3.266 -29.688 -8.055 1 97.62 82 LEU B C 1
ATOM 1991 O O . LEU B 1 82 ? 4.406 -30.156 -8.07 1 97.62 82 LEU B O 1
ATOM 1995 N N . GLY B 1 83 ? 2.189 -30.375 -7.703 1 96.81 83 GLY B N 1
ATOM 1996 C CA . GLY B 1 83 ? 2.281 -31.781 -7.371 1 96.81 83 GLY B CA 1
ATOM 1997 C C . GLY B 1 83 ? 2.861 -32.625 -8.492 1 96.81 83 GLY B C 1
ATOM 1998 O O . GLY B 1 83 ? 3.502 -33.656 -8.242 1 96.81 83 GLY B O 1
ATOM 1999 N N . ALA B 1 84 ? 2.682 -32.219 -9.695 1 97.12 84 ALA B N 1
ATOM 2000 C CA . ALA B 1 84 ? 3.16 -32.938 -10.875 1 97.12 84 ALA B CA 1
ATOM 2001 C C . ALA B 1 84 ? 4.562 -32.469 -11.266 1 97.12 84 ALA B C 1
ATOM 2003 O O . ALA B 1 84 ? 5.102 -32.906 -12.289 1 97.12 84 ALA B O 1
ATOM 2004 N N . GLY B 1 85 ? 5.105 -31.547 -10.492 1 97.19 85 GLY B N 1
ATOM 2005 C CA . GLY B 1 85 ? 6.469 -31.094 -10.719 1 97.19 85 GLY B CA 1
ATOM 2006 C C . GLY B 1 85 ? 6.555 -29.844 -11.562 1 97.19 85 GLY B C 1
ATOM 2007 O O . GLY B 1 85 ? 7.652 -29.391 -11.914 1 97.19 85 GLY B O 1
ATOM 2008 N N . GLY B 1 86 ? 5.402 -29.281 -11.906 1 97.56 86 GLY B N 1
ATOM 2009 C CA . GLY B 1 86 ? 5.391 -28.031 -12.656 1 97.56 86 GLY B CA 1
ATOM 2010 C C . GLY B 1 86 ? 5.75 -26.828 -11.805 1 97.56 86 GLY B C 1
ATOM 2011 O O . GLY B 1 86 ? 5.902 -26.938 -10.586 1 97.56 86 GLY B O 1
ATOM 2012 N N . THR B 1 87 ? 5.965 -25.688 -12.492 1 97.94 87 THR B N 1
ATOM 2013 C CA . THR B 1 87 ? 6.309 -24.453 -11.805 1 97.94 87 THR B CA 1
ATOM 2014 C C . THR B 1 87 ? 5.281 -23.359 -12.109 1 97.94 87 THR B C 1
ATOM 2016 O O . THR B 1 87 ? 4.664 -23.375 -13.172 1 97.94 87 THR B O 1
ATOM 2019 N N . LEU B 1 88 ? 5.129 -22.5 -11.125 1 98.5 88 LEU B N 1
ATOM 2020 C CA . LEU B 1 88 ? 4.18 -21.391 -11.258 1 98.5 88 LEU B CA 1
ATOM 2021 C C . LEU B 1 88 ? 4.906 -20.062 -11.312 1 98.5 88 LEU B C 1
ATOM 2023 O O . LEU B 1 88 ? 5.867 -19.828 -10.57 1 98.5 88 LEU B O 1
ATOM 2027 N N . ALA B 1 89 ? 4.418 -19.234 -12.18 1 98.25 89 ALA B N 1
ATOM 2028 C CA . ALA B 1 89 ? 4.98 -17.891 -12.281 1 98.25 89 ALA B CA 1
ATOM 2029 C C . ALA B 1 89 ? 4.332 -16.953 -11.281 1 98.25 89 ALA B C 1
ATOM 2031 O O . ALA B 1 89 ? 3.133 -17.062 -11 1 98.25 89 ALA B O 1
ATOM 2032 N N . THR B 1 90 ? 5.113 -16.078 -10.766 1 98.5 90 THR B N 1
ATOM 2033 C CA . THR B 1 90 ? 4.629 -14.883 -10.078 1 98.5 90 THR B CA 1
ATOM 2034 C C . THR B 1 90 ? 4.633 -13.68 -11.016 1 98.5 90 THR B C 1
ATOM 2036 O O . THR B 1 90 ? 5.637 -13.406 -11.672 1 98.5 90 THR B O 1
ATOM 2039 N N . LEU B 1 91 ? 3.486 -13.023 -11.062 1 98.69 91 LEU B N 1
ATOM 2040 C CA . LEU B 1 91 ? 3.383 -11.922 -12.008 1 98.69 91 LEU B CA 1
ATOM 2041 C C . LEU B 1 91 ? 3.289 -10.586 -11.281 1 98.69 91 LEU B C 1
ATOM 2043 O O . LEU B 1 91 ? 2.439 -10.414 -10.406 1 98.69 91 LEU B O 1
ATOM 2047 N N . VAL B 1 92 ? 4.125 -9.695 -11.641 1 98.69 92 VAL B N 1
ATOM 2048 C CA . VAL B 1 92 ? 4.121 -8.344 -11.086 1 98.69 92 VAL B CA 1
ATOM 2049 C C . VAL B 1 92 ? 4.02 -7.32 -12.219 1 98.69 92 VAL B C 1
ATOM 2051 O O . VAL B 1 92 ? 4.949 -7.172 -13.016 1 98.69 92 VAL B O 1
ATOM 2054 N N . HIS B 1 93 ? 2.893 -6.672 -12.281 1 98.69 93 HIS B N 1
ATOM 2055 C CA . HIS B 1 93 ? 2.748 -5.617 -13.281 1 98.69 93 HIS B CA 1
ATOM 2056 C C . HIS B 1 93 ? 3.801 -4.527 -13.086 1 98.69 93 HIS B C 1
ATOM 2058 O O . HIS B 1 93 ? 4.109 -4.152 -11.953 1 98.69 93 HIS B O 1
ATOM 2064 N N . PRO B 1 94 ? 4.262 -3.951 -14.195 1 98.06 94 PRO B N 1
ATOM 2065 C CA . PRO B 1 94 ? 5.309 -2.941 -14.047 1 98.06 94 PRO B CA 1
ATOM 2066 C C . PRO B 1 94 ? 4.832 -1.699 -13.297 1 98.06 94 PRO B C 1
ATOM 2068 O O . PRO B 1 94 ? 5.645 -0.943 -12.766 1 98.06 94 PRO B O 1
ATOM 2071 N N . ALA B 1 95 ? 3.547 -1.446 -13.242 1 98.06 95 ALA B N 1
ATOM 2072 C CA . ALA B 1 95 ? 3 -0.289 -12.539 1 98.06 95 ALA B CA 1
ATOM 2073 C C . ALA B 1 95 ? 2.715 -0.619 -11.078 1 98.06 95 ALA B C 1
ATOM 2075 O O . ALA B 1 95 ? 2.246 0.235 -10.32 1 98.06 95 ALA B O 1
ATOM 2076 N N . ALA B 1 96 ? 2.912 -1.885 -10.703 1 98.56 96 ALA B N 1
ATOM 2077 C CA . ALA B 1 96 ? 2.836 -2.205 -9.281 1 98.56 96 ALA B CA 1
ATOM 2078 C C . ALA B 1 96 ? 4.082 -1.723 -8.539 1 98.56 96 ALA B C 1
ATOM 2080 O O . ALA B 1 96 ? 5.121 -1.483 -9.156 1 98.56 96 ALA B O 1
ATOM 2081 N N . VAL B 1 97 ? 3.91 -1.484 -7.277 1 98.62 97 VAL B N 1
ATOM 2082 C CA . VAL B 1 97 ? 5.02 -1.091 -6.418 1 98.62 97 VAL B CA 1
ATOM 2083 C C . VAL B 1 97 ? 5.234 -2.146 -5.332 1 98.62 97 VAL B C 1
ATOM 2085 O O . VAL B 1 97 ? 4.348 -2.389 -4.512 1 98.62 97 VAL B O 1
ATOM 2088 N N . VAL B 1 98 ? 6.43 -2.762 -5.348 1 98.69 98 VAL B N 1
ATOM 2089 C CA . VAL B 1 98 ? 6.746 -3.805 -4.375 1 98.69 98 VAL B CA 1
ATOM 2090 C C . VAL B 1 98 ? 8.008 -3.43 -3.607 1 98.69 98 VAL B C 1
ATOM 2092 O O . VAL B 1 98 ? 9.078 -3.275 -4.199 1 98.69 98 VAL B O 1
ATOM 2095 N N . SER B 1 99 ? 7.797 -3.301 -2.328 1 98.56 99 SER B N 1
ATOM 2096 C CA . SER B 1 99 ? 8.977 -3.045 -1.508 1 98.56 99 SER B CA 1
ATOM 209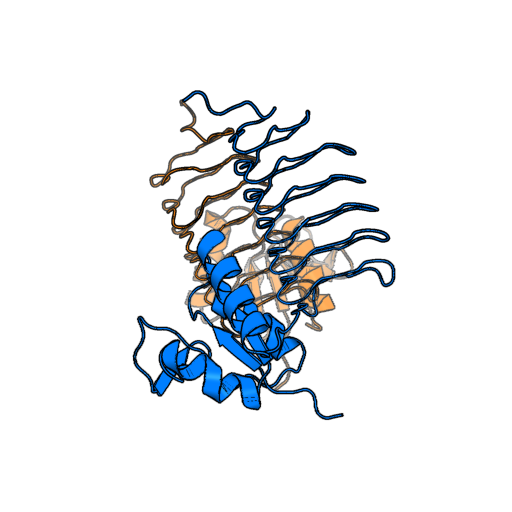7 C C . SER B 1 99 ? 10.008 -4.16 -1.653 1 98.56 99 SER B C 1
ATOM 2099 O O . SER B 1 99 ? 9.648 -5.34 -1.682 1 98.56 99 SER B O 1
ATOM 2101 N N . PRO B 1 100 ? 11.32 -3.836 -1.665 1 97.12 100 PRO B N 1
ATOM 2102 C CA . PRO B 1 100 ? 12.344 -4.887 -1.663 1 97.12 100 PRO B CA 1
ATOM 2103 C C . PRO B 1 100 ? 12.305 -5.746 -0.403 1 97.12 100 PRO B C 1
ATOM 2105 O O . PRO B 1 100 ? 12.852 -6.852 -0.389 1 97.12 100 PRO B O 1
ATOM 2108 N N . ALA B 1 101 ? 11.641 -5.215 0.663 1 97.81 101 ALA B N 1
ATOM 2109 C CA . ALA B 1 101 ? 11.57 -5.938 1.931 1 97.81 101 ALA B CA 1
ATOM 2110 C C . ALA B 1 101 ? 10.297 -6.777 2.018 1 97.81 101 ALA B C 1
ATOM 2112 O O . ALA B 1 101 ? 9.992 -7.332 3.072 1 97.81 101 ALA B O 1
ATOM 2113 N N . ALA B 1 102 ? 9.539 -6.812 0.943 1 98.5 102 ALA B N 1
ATOM 2114 C CA . ALA B 1 102 ? 8.336 -7.641 0.892 1 98.5 102 ALA B CA 1
ATOM 2115 C C . ALA B 1 102 ? 8.617 -8.969 0.193 1 98.5 102 ALA B C 1
ATOM 2117 O O . ALA B 1 102 ? 9.633 -9.125 -0.482 1 98.5 102 ALA B O 1
ATOM 2118 N N . THR B 1 103 ? 7.688 -9.945 0.378 1 98.69 103 THR B N 1
ATOM 2119 C CA . THR B 1 103 ? 7.797 -11.227 -0.303 1 98.69 103 THR B CA 1
ATOM 2120 C C . THR B 1 103 ? 6.469 -11.617 -0.946 1 98.69 103 THR B C 1
ATOM 2122 O O . THR B 1 103 ? 5.402 -11.289 -0.424 1 98.69 103 THR B O 1
ATOM 2125 N N . VAL B 1 104 ? 6.578 -12.312 -2.057 1 98.75 104 VAL B N 1
ATOM 2126 C CA . VAL B 1 104 ? 5.414 -12.773 -2.803 1 98.75 104 VAL B CA 1
ATOM 2127 C C . VAL B 1 104 ? 5.598 -14.234 -3.203 1 98.75 104 VAL B C 1
ATOM 2129 O O . VAL B 1 104 ? 6.617 -14.602 -3.793 1 98.75 104 VAL B O 1
ATOM 2132 N N . GLY B 1 105 ? 4.566 -14.992 -2.904 1 98.56 105 GLY B N 1
ATOM 2133 C CA . GLY B 1 105 ? 4.645 -16.422 -3.176 1 98.56 105 GLY B CA 1
ATOM 2134 C C . GLY B 1 105 ? 4.336 -16.766 -4.621 1 98.56 105 GLY B C 1
ATOM 2135 O O . GLY B 1 105 ? 3.791 -15.953 -5.359 1 98.56 105 GLY B O 1
ATOM 2136 N N . ASP B 1 106 ? 4.566 -18.016 -4.953 1 97.94 106 ASP B N 1
ATOM 2137 C CA . ASP B 1 106 ? 4.387 -18.531 -6.309 1 97.94 106 ASP B CA 1
ATOM 2138 C C . ASP B 1 106 ? 2.918 -18.469 -6.723 1 97.94 106 ASP B C 1
ATOM 2140 O O . ASP B 1 106 ? 2.029 -18.75 -5.918 1 97.94 106 ASP B O 1
ATOM 2144 N N . GLY B 1 107 ? 2.762 -18.141 -7.984 1 98.31 107 GLY B N 1
ATOM 2145 C CA . GLY B 1 107 ? 1.417 -18.188 -8.539 1 98.31 107 GLY B CA 1
ATOM 2146 C C . GLY B 1 107 ? 0.588 -16.969 -8.188 1 98.31 107 GLY B C 1
ATOM 2147 O O . GLY B 1 107 ? -0.599 -16.906 -8.508 1 98.31 107 GLY B O 1
ATOM 2148 N N . SER B 1 108 ? 1.204 -16 -7.492 1 98.69 108 SER B N 1
ATOM 2149 C CA . SER B 1 108 ? 0.497 -14.781 -7.133 1 98.69 108 SER B CA 1
ATOM 2150 C C . SER B 1 108 ? 0.692 -13.703 -8.195 1 98.69 108 SER B C 1
ATOM 2152 O O . SER B 1 108 ? 1.64 -13.766 -8.984 1 98.69 108 SER B O 1
ATOM 2154 N N . ILE B 1 109 ? -0.257 -12.773 -8.156 1 98.81 109 ILE B N 1
ATOM 2155 C CA . ILE B 1 109 ? -0.154 -11.672 -9.102 1 98.81 109 ILE B CA 1
ATOM 2156 C C . ILE B 1 109 ? -0.376 -10.344 -8.375 1 98.81 109 ILE B C 1
ATOM 2158 O O . ILE B 1 109 ? -1.227 -10.258 -7.484 1 98.81 109 ILE B O 1
ATOM 2162 N N . LEU B 1 110 ? 0.398 -9.375 -8.68 1 98.88 110 LEU B N 1
ATOM 2163 C CA . LEU B 1 110 ? 0.143 -7.969 -8.391 1 98.88 110 LEU B CA 1
ATOM 2164 C C . LEU B 1 110 ? -0.243 -7.215 -9.656 1 98.88 110 LEU B C 1
ATOM 2166 O O . LEU B 1 110 ? 0.605 -6.961 -10.516 1 98.88 110 LEU B O 1
ATOM 2170 N N . ALA B 1 111 ? -1.485 -6.84 -9.719 1 98.56 111 ALA B N 1
ATOM 2171 C CA . ALA B 1 111 ? -2.002 -6.137 -10.891 1 98.56 111 ALA B CA 1
ATOM 2172 C C . ALA B 1 111 ? -1.566 -4.676 -10.891 1 98.56 111 ALA B C 1
ATOM 2174 O O . ALA B 1 111 ? -0.852 -4.234 -9.984 1 98.56 111 ALA B O 1
ATOM 2175 N N . ALA B 1 112 ? -1.97 -3.977 -11.953 1 98.5 112 ALA B N 1
ATOM 2176 C CA . ALA B 1 112 ? -1.549 -2.592 -12.156 1 98.5 112 ALA B CA 1
ATOM 2177 C C . ALA B 1 112 ? -1.92 -1.726 -10.953 1 98.5 112 ALA B C 1
ATOM 2179 O O . ALA B 1 112 ? -3.068 -1.732 -10.508 1 98.5 112 ALA B O 1
ATOM 2180 N N . GLY B 1 113 ? -0.85 -1.08 -10.406 1 98.44 113 GLY B N 1
ATOM 2181 C CA . GLY B 1 113 ? -1.082 -0.091 -9.367 1 98.44 113 GLY B CA 1
ATOM 2182 C C . GLY B 1 113 ? -1.141 -0.692 -7.977 1 98.44 113 GLY B C 1
ATOM 2183 O O . GLY B 1 113 ? -1.296 0.03 -6.988 1 98.44 113 GLY B O 1
ATOM 2184 N N . ALA B 1 114 ? -1.068 -2.023 -7.852 1 98.81 114 ALA B N 1
ATOM 2185 C CA . ALA B 1 114 ? -0.995 -2.633 -6.523 1 98.81 114 ALA B CA 1
ATOM 2186 C C . ALA B 1 114 ? 0.284 -2.223 -5.801 1 98.81 114 ALA B C 1
ATOM 2188 O O . ALA B 1 114 ? 1.344 -2.102 -6.422 1 98.81 114 ALA B O 1
ATOM 2189 N N . ILE B 1 115 ? 0.141 -1.986 -4.516 1 98.88 115 ILE B N 1
ATOM 2190 C CA . ILE B 1 115 ? 1.291 -1.545 -3.734 1 98.88 115 ILE B CA 1
ATOM 2191 C C . ILE B 1 115 ? 1.499 -2.482 -2.547 1 98.88 115 ILE B C 1
ATOM 2193 O O . ILE B 1 115 ? 0.57 -2.736 -1.777 1 98.88 115 ILE B O 1
ATOM 2197 N N . LEU B 1 116 ? 2.658 -3.025 -2.424 1 98.81 116 LEU B N 1
ATOM 2198 C CA . LEU B 1 116 ? 3.078 -3.873 -1.313 1 98.81 116 LEU B CA 1
ATOM 2199 C C . LEU B 1 116 ? 4.188 -3.205 -0.508 1 98.81 116 LEU B C 1
ATOM 2201 O O . LEU B 1 116 ? 5.312 -3.062 -0.993 1 98.81 116 LEU B O 1
ATOM 2205 N N . GLN B 1 117 ? 3.898 -2.828 0.735 1 98.62 117 GLN B N 1
ATOM 2206 C CA . GLN B 1 117 ? 4.805 -2.049 1.569 1 98.62 117 GLN B CA 1
ATOM 2207 C C . GLN B 1 117 ? 5.805 -2.953 2.287 1 98.62 117 GLN B C 1
ATOM 2209 O O . GLN B 1 117 ? 5.703 -4.18 2.217 1 98.62 117 GLN B O 1
ATOM 2214 N N . PRO B 1 118 ? 6.84 -2.381 2.926 1 98.06 118 PRO B N 1
ATOM 2215 C CA . PRO B 1 118 ? 7.895 -3.182 3.549 1 98.06 118 PRO B CA 1
ATOM 2216 C C . PRO B 1 118 ? 7.359 -4.16 4.59 1 98.06 118 PRO B C 1
ATOM 2218 O O . PRO B 1 118 ? 6.461 -3.814 5.363 1 98.06 118 PRO B O 1
ATOM 2221 N N . GLY B 1 119 ? 7.91 -5.324 4.574 1 97.88 119 GLY B N 1
ATOM 2222 C CA . GLY B 1 119 ? 7.574 -6.332 5.57 1 97.88 119 GLY B CA 1
ATOM 2223 C C . GLY B 1 119 ? 6.312 -7.105 5.234 1 97.88 119 GLY B C 1
ATOM 2224 O O . GLY B 1 119 ? 5.973 -8.07 5.918 1 97.88 119 GLY B O 1
ATOM 2225 N N . ALA B 1 120 ? 5.625 -6.605 4.223 1 98.69 120 ALA B N 1
ATOM 2226 C CA . ALA B 1 120 ? 4.445 -7.352 3.795 1 98.69 120 ALA B CA 1
ATOM 2227 C C . ALA B 1 120 ? 4.832 -8.711 3.211 1 98.69 120 ALA B C 1
ATOM 2229 O O . ALA B 1 120 ? 5.852 -8.828 2.527 1 98.69 120 ALA B O 1
ATOM 2230 N N . ARG B 1 121 ? 4.031 -9.727 3.5 1 98.88 121 ARG B N 1
ATOM 2231 C CA . ARG B 1 121 ? 4.238 -11.086 3.021 1 98.88 121 ARG B CA 1
ATOM 2232 C C . ARG B 1 121 ? 2.977 -11.633 2.354 1 98.88 121 ARG B C 1
ATOM 2234 O O . ARG B 1 121 ? 1.929 -11.742 2.992 1 98.88 121 ARG B O 1
ATOM 2241 N N . VAL B 1 122 ? 3.086 -11.977 1.144 1 98.88 122 VAL B N 1
ATOM 2242 C CA . VAL B 1 122 ? 1.979 -12.531 0.371 1 98.88 122 VAL B CA 1
ATOM 2243 C C . VAL B 1 122 ? 2.238 -14.008 0.084 1 98.88 122 VAL B C 1
ATOM 2245 O O . VAL B 1 122 ? 3.303 -14.367 -0.424 1 98.88 122 VAL B O 1
ATOM 2248 N N . GLY B 1 123 ? 1.294 -14.836 0.397 1 98.69 123 GLY B N 1
ATOM 2249 C CA . GLY B 1 123 ? 1.42 -16.266 0.16 1 98.69 123 GLY B CA 1
ATOM 2250 C C . GLY B 1 123 ? 1.292 -16.641 -1.304 1 98.69 123 GLY B C 1
ATOM 2251 O O . GLY B 1 123 ? 1.502 -15.805 -2.186 1 98.69 123 GLY B O 1
ATOM 2252 N N . ARG B 1 124 ? 0.946 -17.938 -1.524 1 98.44 124 ARG B N 1
ATOM 2253 C CA . ARG B 1 124 ? 0.836 -18.5 -2.869 1 98.44 124 ARG B CA 1
ATOM 2254 C C . ARG B 1 124 ? -0.578 -18.328 -3.414 1 98.44 124 ARG B C 1
ATOM 2256 O O . ARG B 1 124 ? -1.546 -18.297 -2.65 1 98.44 124 ARG B O 1
ATOM 2263 N N . PHE B 1 125 ? -0.688 -18.141 -4.727 1 97.88 125 PHE B N 1
ATOM 2264 C CA . PHE B 1 125 ? -1.939 -18.156 -5.473 1 97.88 125 PHE B CA 1
ATOM 2265 C C . PHE B 1 125 ? -2.824 -16.984 -5.066 1 97.88 125 PHE B C 1
ATOM 2267 O O . PHE B 1 125 ? -4.051 -17.109 -5.02 1 97.88 125 PHE B O 1
ATOM 2274 N N . CYS B 1 126 ? -2.172 -15.914 -4.641 1 98.5 126 CYS B N 1
ATOM 2275 C CA . CYS B 1 126 ? -2.932 -14.734 -4.238 1 98.5 126 CYS B CA 1
ATOM 2276 C C . CYS B 1 126 ? -3.146 -13.797 -5.422 1 98.5 126 CYS B C 1
ATOM 2278 O O . CYS B 1 126 ? -2.389 -13.836 -6.391 1 98.5 126 CYS B O 1
ATOM 2280 N N . ILE B 1 127 ? -4.211 -13.07 -5.328 1 98.81 127 ILE B N 1
ATOM 2281 C CA . ILE B 1 127 ? -4.488 -12.008 -6.285 1 98.81 127 ILE B CA 1
ATOM 2282 C C . ILE B 1 127 ? -4.516 -10.656 -5.566 1 98.81 127 ILE B C 1
ATOM 2284 O O . ILE B 1 127 ? -5.379 -10.422 -4.719 1 98.81 127 ILE B O 1
ATOM 2288 N N . LEU B 1 128 ? -3.555 -9.859 -5.754 1 98.81 128 LEU B N 1
ATOM 2289 C CA . LEU B 1 128 ? -3.629 -8.438 -5.441 1 98.81 128 LEU B CA 1
ATOM 2290 C C . LEU B 1 128 ? -4.078 -7.633 -6.656 1 98.81 128 LEU B C 1
ATOM 2292 O O . LEU B 1 128 ? -3.283 -7.363 -7.559 1 98.81 128 LEU B O 1
ATOM 2296 N N . ASN B 1 129 ? -5.332 -7.227 -6.637 1 98.38 129 ASN B N 1
ATOM 2297 C CA . ASN B 1 129 ? -5.977 -6.656 -7.816 1 98.38 129 ASN B CA 1
ATOM 2298 C C . ASN B 1 129 ? -5.652 -5.172 -7.973 1 98.38 129 ASN B C 1
ATOM 2300 O O . ASN B 1 129 ? -4.852 -4.625 -7.211 1 98.38 129 ASN B O 1
ATOM 2304 N N . THR B 1 130 ? -6.207 -4.582 -8.969 1 98.19 130 THR B N 1
ATOM 2305 C CA . THR B 1 130 ? -5.918 -3.244 -9.469 1 98.19 130 THR B CA 1
ATOM 2306 C C . THR B 1 130 ? -5.957 -2.221 -8.336 1 98.19 130 THR B C 1
ATOM 2308 O O . THR B 1 130 ? -6.945 -2.131 -7.609 1 98.19 130 THR B O 1
ATOM 2311 N N . ALA B 1 131 ? -4.863 -1.542 -8.094 1 98.31 131 ALA B N 1
ATOM 2312 C CA . ALA B 1 131 ? -4.762 -0.344 -7.262 1 98.31 131 ALA B CA 1
ATOM 2313 C C . ALA B 1 131 ? -5.094 -0.659 -5.805 1 98.31 131 ALA B C 1
ATOM 2315 O O . ALA B 1 131 ? -5.555 0.212 -5.062 1 98.31 131 ALA B O 1
ATOM 2316 N N . CYS B 1 132 ? -4.941 -1.939 -5.398 1 98.75 132 CYS B N 1
ATOM 2317 C CA . CYS B 1 132 ? -5.062 -2.238 -3.977 1 98.75 132 CYS B CA 1
ATOM 2318 C C . CYS B 1 132 ? -3.734 -2.021 -3.26 1 98.75 132 CYS B C 1
ATOM 2320 O O . CYS B 1 132 ? -2.723 -1.724 -3.896 1 98.75 132 CYS B O 1
ATOM 2322 N N . SER B 1 133 ? -3.783 -2.094 -1.934 1 98.88 133 SER B N 1
ATOM 2323 C CA . SER B 1 133 ? -2.529 -1.936 -1.206 1 98.88 133 SER B CA 1
ATOM 2324 C C . SER B 1 133 ? -2.52 -2.775 0.067 1 98.88 133 SER B C 1
ATOM 2326 O O . SER B 1 133 ? -3.562 -2.973 0.694 1 98.88 133 SER B O 1
ATOM 2328 N N . VAL B 1 134 ? -1.392 -3.324 0.398 1 98.88 134 VAL B N 1
ATOM 2329 C CA . VAL B 1 134 ? -1.057 -3.98 1.658 1 98.88 134 VAL B CA 1
ATOM 2330 C C . VAL B 1 134 ? 0.044 -3.197 2.371 1 98.88 134 VAL B C 1
ATOM 2332 O O . VAL B 1 134 ? 1.187 -3.16 1.907 1 98.88 134 VAL B O 1
ATOM 2335 N N . ASP B 1 135 ? -0.332 -2.625 3.443 1 98.69 135 ASP B N 1
ATOM 2336 C CA . ASP B 1 135 ? 0.623 -1.758 4.125 1 98.69 135 ASP B CA 1
ATOM 2337 C C . ASP B 1 135 ? 1.61 -2.574 4.957 1 98.69 135 ASP B C 1
ATOM 2339 O O . ASP B 1 135 ? 1.592 -3.807 4.918 1 98.69 135 ASP B O 1
ATOM 2343 N N . HIS B 1 136 ? 2.486 -1.872 5.656 1 98.12 136 HIS B N 1
ATOM 2344 C CA . HIS B 1 136 ? 3.664 -2.498 6.246 1 98.12 136 HIS B CA 1
ATOM 2345 C C . HIS B 1 136 ? 3.279 -3.699 7.102 1 98.12 136 HIS B C 1
ATOM 2347 O O . HIS B 1 136 ? 2.264 -3.668 7.801 1 98.12 136 HIS B O 1
ATOM 2353 N N . ASP B 1 137 ? 3.955 -4.781 7.027 1 98.38 137 ASP B N 1
ATOM 2354 C CA . ASP B 1 137 ? 3.914 -5.969 7.875 1 98.38 137 ASP B CA 1
ATOM 2355 C C . ASP B 1 137 ? 2.586 -6.707 7.723 1 98.38 137 ASP B C 1
ATOM 2357 O O . ASP B 1 137 ? 2.188 -7.469 8.602 1 98.38 137 ASP B O 1
ATOM 2361 N N . GLY B 1 138 ? 1.856 -6.379 6.629 1 98.75 138 GLY B N 1
ATOM 2362 C CA . GLY B 1 138 ? 0.688 -7.188 6.324 1 98.75 138 GLY B CA 1
ATOM 2363 C C . GLY B 1 138 ? 1.032 -8.617 5.938 1 98.75 138 GLY B C 1
ATOM 2364 O O . GLY B 1 138 ? 2.082 -8.867 5.344 1 98.75 138 GLY B O 1
ATOM 2365 N N . VAL B 1 139 ? 0.098 -9.578 6.266 1 98.94 139 VAL B N 1
ATOM 2366 C CA . VAL B 1 139 ? 0.318 -10.977 5.934 1 98.94 139 VAL B CA 1
ATOM 2367 C C . VAL B 1 139 ? -0.915 -11.547 5.234 1 98.94 139 VAL B C 1
ATOM 2369 O O . VAL B 1 139 ? -2.016 -11.531 5.789 1 98.94 139 VAL B O 1
ATOM 2372 N N . LEU B 1 140 ? -0.769 -11.961 4.039 1 98.88 140 LEU B N 1
ATOM 2373 C CA . LEU B 1 140 ? -1.78 -12.711 3.301 1 98.88 140 LEU B CA 1
ATOM 2374 C C . LEU B 1 140 ? -1.369 -14.172 3.141 1 98.88 140 LEU B C 1
ATOM 2376 O O . LEU B 1 140 ? -0.359 -14.469 2.5 1 98.88 140 LEU B O 1
ATOM 2380 N N . LEU B 1 141 ? -2.098 -15.047 3.68 1 98.62 141 LEU B N 1
ATOM 2381 C CA . LEU B 1 141 ? -1.805 -16.469 3.498 1 98.62 141 LEU B CA 1
ATOM 2382 C C . LEU B 1 141 ? -2.268 -16.938 2.125 1 98.62 141 LEU B C 1
ATOM 2384 O O . LEU B 1 141 ? -2.756 -16.156 1.317 1 98.62 141 LEU B O 1
ATOM 2388 N N . ASP B 1 142 ? -2.119 -18.203 1.838 1 98.19 142 ASP B N 1
ATOM 2389 C CA . ASP B 1 142 ? -2.314 -18.75 0.496 1 98.19 142 ASP B CA 1
ATOM 2390 C C . ASP B 1 142 ? -3.742 -18.516 0.012 1 98.19 142 ASP B C 1
ATOM 2392 O O . ASP B 1 142 ? -4.699 -18.703 0.767 1 98.19 142 ASP B O 1
ATOM 2396 N N . GLY B 1 143 ? -3.904 -18.031 -1.181 1 97.88 143 GLY B N 1
ATOM 2397 C CA . GLY B 1 143 ? -5.188 -18.016 -1.859 1 97.88 143 GLY B CA 1
ATOM 2398 C C . GLY B 1 143 ? -5.988 -16.75 -1.588 1 97.88 143 GLY B C 1
ATOM 2399 O O . GLY B 1 143 ? -7.117 -16.609 -2.066 1 97.88 143 GLY B O 1
ATOM 2400 N N . VAL B 1 144 ? -5.457 -15.836 -0.858 1 98.38 144 VAL B N 1
ATOM 2401 C CA . VAL B 1 144 ? -6.18 -14.609 -0.542 1 98.38 144 VAL B CA 1
ATOM 2402 C C . VAL B 1 144 ? -6.398 -13.797 -1.814 1 98.38 144 VAL B C 1
ATOM 2404 O O . VAL B 1 144 ? -5.492 -13.672 -2.645 1 98.38 144 VAL B O 1
ATOM 2407 N N . GLN B 1 145 ? -7.598 -13.25 -1.938 1 98.56 145 GLN B N 1
ATOM 2408 C CA . GLN B 1 145 ? -7.926 -12.352 -3.037 1 98.56 145 GLN B CA 1
ATOM 2409 C C . GLN B 1 145 ? -8.258 -10.953 -2.521 1 98.56 145 GLN B C 1
ATOM 2411 O O . GLN B 1 145 ? -9.219 -10.773 -1.771 1 98.56 145 GLN B O 1
ATOM 2416 N N . VAL B 1 146 ? -7.496 -10.07 -2.924 1 98.75 146 VAL B N 1
ATOM 2417 C CA . VAL B 1 146 ? -7.707 -8.664 -2.592 1 98.75 146 VAL B CA 1
ATOM 2418 C C . VAL B 1 146 ? -8.273 -7.926 -3.801 1 98.75 146 VAL B C 1
ATOM 2420 O O . VAL B 1 146 ? -7.59 -7.754 -4.812 1 98.75 146 VAL B O 1
ATOM 2423 N N . GLY B 1 147 ? -9.477 -7.449 -3.68 1 98.44 147 GLY B N 1
ATOM 2424 C CA . GLY B 1 147 ? -10.148 -6.809 -4.797 1 98.44 147 GLY B CA 1
ATOM 2425 C C . GLY B 1 147 ? -9.57 -5.453 -5.148 1 98.44 147 GLY B C 1
ATOM 2426 O O . GLY B 1 147 ? -8.68 -4.953 -4.457 1 98.44 147 GLY B O 1
ATOM 2427 N N . PRO B 1 148 ? -10.078 -4.895 -6.312 1 98.44 148 PRO B N 1
ATOM 2428 C CA . PRO B 1 148 ? -9.594 -3.58 -6.742 1 98.44 148 PRO B CA 1
ATOM 2429 C C . PRO B 1 148 ? -9.828 -2.492 -5.695 1 98.44 148 PRO B C 1
ATOM 2431 O O . PRO B 1 148 ? -10.906 -2.424 -5.102 1 98.44 148 PRO B O 1
ATOM 2434 N N . GLY B 1 149 ? -8.797 -1.696 -5.395 1 98.44 149 GLY B N 1
ATOM 2435 C CA . GLY B 1 149 ? -8.945 -0.506 -4.57 1 98.44 149 GLY B CA 1
ATOM 2436 C C . GLY B 1 149 ? -9 -0.811 -3.086 1 98.44 149 GLY B C 1
ATOM 2437 O O . GLY B 1 149 ? -9.18 0.094 -2.268 1 98.44 149 GLY B O 1
ATOM 2438 N N . VAL B 1 150 ? -8.852 -2.096 -2.709 1 98.81 150 VAL B N 1
ATOM 2439 C CA . VAL B 1 150 ? -8.859 -2.455 -1.295 1 98.81 150 VAL B CA 1
ATOM 2440 C C . VAL B 1 150 ? -7.648 -1.828 -0.6 1 98.81 150 VAL B C 1
ATOM 2442 O O . VAL B 1 150 ? -6.57 -1.723 -1.189 1 98.81 150 VAL B O 1
ATOM 2445 N N . ARG B 1 151 ? -7.883 -1.412 0.626 1 98.81 151 ARG B N 1
ATOM 2446 C CA . ARG B 1 151 ? -6.809 -0.881 1.461 1 98.81 151 ARG B CA 1
ATOM 2447 C C . ARG B 1 151 ? -6.668 -1.689 2.746 1 98.81 151 ARG B C 1
ATOM 2449 O O . ARG B 1 151 ? -7.535 -1.635 3.621 1 98.81 151 ARG B O 1
ATOM 2456 N N . LEU B 1 152 ? -5.566 -2.441 2.887 1 98.88 152 LEU B N 1
ATOM 2457 C CA . LEU B 1 152 ? -5.203 -3.119 4.125 1 98.88 152 LEU B CA 1
ATOM 2458 C C . LEU B 1 152 ? -4.164 -2.318 4.898 1 98.88 152 LEU B C 1
ATOM 2460 O O . LEU B 1 152 ? -3.025 -2.17 4.445 1 98.88 152 LEU B O 1
ATOM 2464 N N . ALA B 1 153 ? -4.559 -1.818 6.047 1 98.56 153 ALA B N 1
ATOM 2465 C CA . ALA B 1 153 ? -3.633 -1.017 6.844 1 98.56 153 ALA B CA 1
ATOM 2466 C C . ALA B 1 153 ? -2.531 -1.885 7.445 1 98.56 153 ALA B C 1
ATOM 2468 O O . ALA B 1 153 ? -2.461 -3.086 7.176 1 98.56 153 ALA B O 1
ATOM 2469 N N . GLY B 1 154 ? -1.649 -1.252 8.188 1 98.56 154 GLY B N 1
ATOM 2470 C CA . GLY B 1 154 ? -0.481 -1.947 8.703 1 98.56 154 GLY B CA 1
ATOM 2471 C C . GLY B 1 154 ? -0.832 -3.172 9.523 1 98.56 154 GLY B C 1
ATOM 2472 O O . GLY B 1 154 ? -1.8 -3.154 10.289 1 98.56 154 GLY B O 1
ATOM 2473 N N . ARG B 1 155 ? -0.129 -4.242 9.336 1 98.44 155 ARG B N 1
ATOM 2474 C CA . ARG B 1 155 ? -0.135 -5.434 10.188 1 98.44 155 ARG B CA 1
ATOM 2475 C C . ARG B 1 155 ? -1.461 -6.18 10.07 1 98.44 155 ARG B C 1
ATOM 2477 O O . ARG B 1 155 ? -1.831 -6.934 10.977 1 98.44 155 ARG B O 1
ATOM 2484 N N . VAL B 1 156 ? -2.25 -5.902 9 1 98.88 156 VAL B N 1
ATOM 2485 C CA . VAL B 1 156 ? -3.447 -6.707 8.773 1 98.88 156 VAL B CA 1
ATOM 2486 C C . VAL B 1 156 ? -3.049 -8.125 8.367 1 98.88 156 VAL B C 1
ATOM 2488 O O . VAL B 1 156 ? -2.133 -8.312 7.562 1 98.88 156 VAL B O 1
ATOM 2491 N N . CYS B 1 157 ? -3.719 -9.109 8.906 1 98.88 157 CYS B N 1
ATOM 2492 C CA . CYS B 1 157 ? -3.463 -10.508 8.578 1 98.88 157 CYS B CA 1
ATOM 2493 C C . CYS B 1 157 ? -4.699 -11.156 7.973 1 98.88 157 CYS B C 1
ATOM 2495 O O . CYS B 1 157 ? -5.77 -11.164 8.586 1 98.88 157 CYS B O 1
ATOM 2497 N N . CYS B 1 158 ? -4.586 -11.734 6.812 1 98.88 158 CYS B N 1
ATOM 2498 C CA . CYS B 1 158 ? -5.676 -12.445 6.148 1 98.88 158 CYS B CA 1
ATOM 2499 C C . CYS B 1 158 ? -5.395 -13.938 6.074 1 98.88 158 CYS B C 1
ATOM 2501 O O . CYS B 1 158 ? -4.367 -14.352 5.535 1 98.88 158 CYS B O 1
ATOM 2503 N N . GLY B 1 159 ? -6.328 -14.711 6.535 1 98.56 159 GLY B N 1
ATOM 2504 C CA . GLY B 1 159 ? -6.211 -16.156 6.473 1 98.56 159 GLY B CA 1
ATOM 2505 C C . GLY B 1 159 ? -6.422 -16.703 5.074 1 98.56 159 GLY B C 1
ATOM 2506 O O . GLY B 1 159 ? -6.852 -15.992 4.172 1 98.56 159 GLY B O 1
ATOM 2507 N N . GLU B 1 160 ? -6.152 -17.969 4.957 1 97.75 160 GLU B N 1
ATOM 2508 C CA . GLU B 1 160 ? -6.227 -18.625 3.656 1 97.75 160 GLU B CA 1
ATOM 2509 C C . GLU B 1 160 ? -7.59 -18.406 3.002 1 97.75 160 GLU B C 1
ATOM 2511 O O . GLU B 1 160 ? -8.625 -18.469 3.674 1 97.75 160 GLU B O 1
ATOM 2516 N N . ASP B 1 161 ? -7.578 -18.016 1.783 1 97.19 161 ASP B N 1
ATOM 2517 C CA . ASP B 1 161 ? -8.75 -17.953 0.918 1 97.19 161 ASP B CA 1
ATOM 2518 C C . ASP B 1 161 ? -9.719 -16.859 1.381 1 97.19 161 ASP B C 1
ATOM 2520 O O . ASP B 1 161 ? -10.906 -16.891 1.053 1 97.19 161 ASP B O 1
ATOM 2524 N N . ALA B 1 162 ? -9.242 -15.969 2.246 1 98.25 162 ALA B N 1
ATOM 2525 C CA . ALA B 1 162 ? -10.055 -14.789 2.525 1 98.25 162 ALA B CA 1
ATOM 2526 C C . ALA B 1 162 ? -10.289 -13.969 1.258 1 98.25 162 ALA B C 1
ATOM 2528 O O . ALA B 1 162 ? -9.43 -13.922 0.375 1 98.25 162 ALA B O 1
ATOM 2529 N N . PHE B 1 163 ? -11.469 -13.383 1.188 1 98.19 163 PHE B N 1
ATOM 2530 C CA . PHE B 1 163 ? -11.859 -12.555 0.052 1 98.19 163 PHE B CA 1
ATOM 2531 C C . PHE B 1 163 ? -12.188 -11.141 0.502 1 98.19 163 PHE B C 1
ATOM 2533 O O . PHE B 1 163 ? -13.086 -10.938 1.325 1 98.19 163 PHE B O 1
ATOM 2540 N N . LEU B 1 164 ? -11.453 -10.18 -0.001 1 98.69 164 LEU B N 1
ATOM 2541 C CA . LEU B 1 164 ? -11.703 -8.766 0.265 1 98.69 164 LEU B CA 1
ATOM 2542 C C . LEU B 1 164 ? -12.312 -8.078 -0.955 1 98.69 164 LEU B C 1
ATOM 2544 O O . LEU B 1 164 ? -11.617 -7.844 -1.947 1 98.69 164 LEU B O 1
ATOM 2548 N N . GLY B 1 165 ? -13.516 -7.676 -0.829 1 98.25 165 GLY B N 1
ATOM 2549 C CA . GLY B 1 165 ? -14.234 -7.082 -1.942 1 98.25 165 GLY B CA 1
ATOM 2550 C C . GLY B 1 165 ? -13.734 -5.695 -2.305 1 98.25 165 GLY B C 1
ATOM 2551 O O . GLY B 1 165 ? -13.094 -5.027 -1.489 1 98.25 165 GLY B O 1
ATOM 2552 N N . THR B 1 166 ? -14.109 -5.312 -3.5 1 98.06 166 THR B N 1
ATOM 2553 C CA . THR B 1 166 ? -13.633 -4.066 -4.09 1 98.06 166 THR B CA 1
ATOM 2554 C C . THR B 1 166 ? -13.836 -2.902 -3.127 1 98.06 166 THR B C 1
ATOM 2556 O O . THR B 1 166 ? -14.922 -2.727 -2.576 1 98.06 166 THR B O 1
ATOM 2559 N N . GLY B 1 167 ? -12.734 -2.162 -2.879 1 98 167 GLY B N 1
ATOM 2560 C CA . GLY B 1 167 ? -12.82 -0.919 -2.129 1 98 167 GLY B CA 1
ATOM 2561 C C . GLY B 1 167 ? -12.938 -1.131 -0.632 1 98 167 GLY B C 1
ATOM 2562 O O . GLY B 1 167 ? -13.102 -0.173 0.125 1 98 167 GLY B O 1
ATOM 2563 N N . ALA B 1 168 ? -12.891 -2.365 -0.159 1 98.56 168 ALA B N 1
ATOM 2564 C CA . ALA B 1 168 ? -12.953 -2.598 1.281 1 98.56 168 ALA B CA 1
ATOM 2565 C C . ALA B 1 168 ? -11.742 -1.99 1.987 1 98.56 168 ALA B C 1
ATOM 2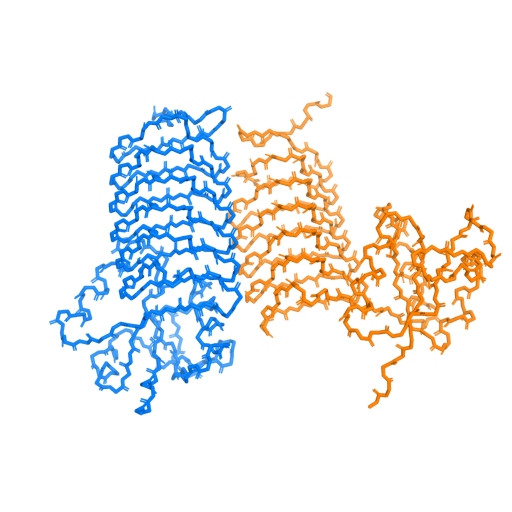567 O O . ALA B 1 168 ? -10.688 -1.801 1.375 1 98.56 168 ALA B O 1
ATOM 2568 N N . ILE B 1 169 ? -11.953 -1.666 3.266 1 98.69 169 ILE B N 1
ATOM 2569 C CA . ILE B 1 169 ? -10.914 -1.091 4.117 1 98.69 169 ILE B CA 1
ATOM 2570 C C . ILE B 1 169 ? -10.797 -1.906 5.402 1 98.69 169 ILE B C 1
ATOM 2572 O O . ILE B 1 169 ? -11.805 -2.236 6.035 1 98.69 169 ILE B O 1
ATOM 2576 N N . VAL B 1 170 ? -9.555 -2.299 5.766 1 98.75 170 VAL B N 1
ATOM 2577 C CA . VAL B 1 170 ? -9.328 -3 7.023 1 98.75 170 VAL B CA 1
ATOM 2578 C C . VAL B 1 170 ? -8.375 -2.189 7.898 1 98.75 170 VAL B C 1
ATOM 2580 O O . VAL B 1 170 ? -7.281 -1.826 7.469 1 98.75 170 VAL B O 1
ATOM 2583 N N . LEU B 1 171 ? -8.781 -1.94 9.148 1 98.19 171 LEU B N 1
ATOM 2584 C CA . LEU B 1 171 ? -8.008 -1.114 10.062 1 98.19 171 LEU B CA 1
ATOM 2585 C C . LEU B 1 171 ? -6.746 -1.841 10.516 1 98.19 171 LEU B C 1
ATOM 2587 O O . LEU B 1 171 ? -6.645 -3.062 10.383 1 98.19 171 LEU B O 1
ATOM 2591 N N . PRO B 1 172 ? -5.781 -1.129 11.086 1 97.94 172 PRO B N 1
ATOM 2592 C CA . PRO B 1 172 ? -4.473 -1.701 11.398 1 97.94 172 PRO B CA 1
ATOM 2593 C C . PRO B 1 172 ? -4.547 -2.824 12.43 1 97.94 172 PRO B C 1
ATOM 2595 O O . PRO B 1 172 ? -5.312 -2.729 13.398 1 97.94 172 PRO B O 1
ATOM 2598 N N . GLY B 1 173 ? -3.814 -3.836 12.211 1 98.5 173 GLY B N 1
ATOM 2599 C CA . GLY B 1 173 ? -3.574 -4.859 13.211 1 98.5 173 GLY B 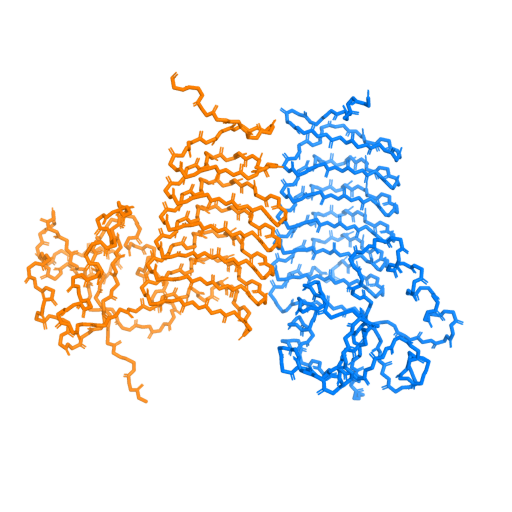CA 1
ATOM 2600 C C . GLY B 1 173 ? -4.684 -5.891 13.289 1 98.5 173 GLY B C 1
ATOM 2601 O O . GLY B 1 173 ? -4.664 -6.77 14.156 1 98.5 173 GLY B O 1
ATOM 2602 N N . LEU B 1 174 ? -5.691 -5.844 12.383 1 98.69 174 LEU B N 1
ATOM 2603 C CA . LEU B 1 174 ? -6.848 -6.734 12.469 1 98.69 174 LEU B CA 1
ATOM 2604 C C . LEU B 1 174 ? -6.59 -8.031 11.711 1 98.69 174 LEU B C 1
ATOM 2606 O O . LEU B 1 174 ? -5.719 -8.086 10.844 1 98.69 174 LEU B O 1
ATOM 2610 N N . SER B 1 175 ? -7.375 -9.039 12.047 1 98.81 175 SER B N 1
ATOM 2611 C CA . SER B 1 175 ? -7.305 -10.344 11.398 1 98.81 175 SER B CA 1
ATOM 2612 C C . SER B 1 175 ? -8.586 -10.648 10.633 1 98.81 175 SER B C 1
ATOM 2614 O O . SER B 1 175 ? -9.688 -10.445 11.141 1 98.81 175 SER B O 1
ATOM 2616 N N . ILE B 1 176 ? -8.422 -11.07 9.43 1 98.81 176 ILE B N 1
ATOM 2617 C CA . ILE B 1 176 ? -9.5 -11.633 8.617 1 98.81 176 ILE B CA 1
ATOM 2618 C C . ILE B 1 176 ? -9.367 -13.148 8.555 1 98.81 176 ILE B C 1
ATOM 2620 O O . ILE B 1 176 ? -8.367 -13.672 8.055 1 98.81 176 ILE B O 1
ATOM 2624 N N . GLY B 1 177 ? -10.336 -13.852 8.961 1 98.44 177 GLY B N 1
ATOM 2625 C CA . GLY B 1 177 ? -10.258 -15.297 9.102 1 98.44 177 GLY B CA 1
ATOM 2626 C C . GLY B 1 177 ? -10.25 -16.031 7.773 1 98.44 177 GLY B C 1
ATOM 2627 O O . GLY B 1 177 ? -10.641 -15.469 6.746 1 98.44 177 GLY B O 1
ATOM 2628 N N . ARG B 1 178 ? -9.844 -17.25 7.859 1 97.62 178 ARG B N 1
ATOM 2629 C CA . ARG B 1 178 ? -9.82 -18.141 6.695 1 97.62 178 ARG B CA 1
ATOM 2630 C C . ARG B 1 178 ? -11.188 -18.188 6.023 1 97.62 178 ARG B C 1
ATOM 2632 O O . ARG B 1 178 ? -12.211 -18.359 6.695 1 97.62 178 ARG B O 1
ATOM 2639 N N . GLY B 1 179 ? -11.18 -18.016 4.773 1 96.88 179 GLY B N 1
ATOM 2640 C CA . GLY B 1 179 ? -12.406 -18.156 4.008 1 96.88 179 GLY B CA 1
ATOM 2641 C C . GLY B 1 179 ? -13.406 -17.047 4.262 1 96.88 179 GLY B C 1
ATOM 2642 O O . GLY B 1 179 ? -14.531 -17.094 3.752 1 96.88 179 GLY B O 1
ATOM 2643 N N . ALA B 1 180 ? -13.078 -16.078 5.07 1 97.94 180 ALA B N 1
ATOM 2644 C CA . ALA B 1 180 ? -13.977 -14.961 5.336 1 97.94 180 ALA B CA 1
ATOM 2645 C C . ALA B 1 180 ? -14.141 -14.078 4.102 1 97.94 180 ALA B C 1
ATOM 2647 O O . ALA B 1 180 ? -13.234 -13.992 3.268 1 97.94 180 ALA B O 1
ATOM 2648 N N . VAL B 1 181 ? -15.312 -13.453 4.027 1 98.19 181 VAL B N 1
ATOM 2649 C CA . VAL B 1 181 ? -15.609 -12.555 2.92 1 98.19 181 VAL B CA 1
ATOM 2650 C C . VAL B 1 181 ? -15.906 -11.148 3.457 1 98.19 181 VAL B C 1
ATOM 2652 O O . VAL B 1 181 ? -16.797 -10.977 4.293 1 98.19 181 VAL B O 1
ATOM 2655 N N . VAL B 1 182 ? -15.148 -10.195 3.066 1 98.5 182 VAL B N 1
ATOM 2656 C CA . VAL B 1 182 ? -15.422 -8.789 3.326 1 98.5 182 VAL B CA 1
ATOM 2657 C C . VAL B 1 182 ? -16.078 -8.156 2.104 1 98.5 182 VAL B C 1
ATOM 2659 O O . VAL B 1 182 ? -15.477 -8.094 1.028 1 98.5 182 VAL B O 1
ATOM 2662 N N . GLY B 1 183 ? -17.25 -7.691 2.275 1 97.44 183 GLY B N 1
ATOM 2663 C CA . GLY B 1 183 ? -18 -7.133 1.16 1 97.44 183 GLY B CA 1
ATOM 2664 C C . GLY B 1 183 ? -17.391 -5.855 0.613 1 97.44 183 GLY B C 1
ATOM 2665 O O . GLY B 1 183 ? -16.578 -5.215 1.278 1 97.44 183 GLY B O 1
ATOM 2666 N N . ALA B 1 184 ? -17.844 -5.582 -0.613 1 96.56 184 ALA B N 1
ATOM 2667 C CA . ALA B 1 184 ? -17.344 -4.379 -1.279 1 96.56 184 ALA B CA 1
ATOM 2668 C C . ALA B 1 184 ? -17.625 -3.131 -0.451 1 96.56 184 ALA B C 1
ATOM 2670 O O . ALA B 1 184 ? -18.719 -2.982 0.092 1 96.56 184 ALA B O 1
ATOM 2671 N N . GLY B 1 185 ? -16.578 -2.303 -0.337 1 96.56 185 GLY B N 1
ATOM 2672 C CA . GLY B 1 185 ? -16.719 -1.017 0.328 1 96.56 185 GLY B CA 1
ATOM 2673 C C . GLY B 1 185 ? -16.828 -1.134 1.838 1 96.56 185 GLY B C 1
ATOM 2674 O O . GLY B 1 185 ? -16.906 -0.124 2.539 1 96.56 185 GLY B O 1
ATOM 2675 N N . ALA B 1 186 ? -16.797 -2.342 2.357 1 97.06 186 ALA B N 1
ATOM 2676 C CA . ALA B 1 186 ? -16.938 -2.508 3.803 1 97.06 186 ALA B CA 1
ATOM 2677 C C . ALA B 1 186 ? -15.734 -1.93 4.543 1 97.06 186 ALA B C 1
ATOM 2679 O O . ALA B 1 186 ? -14.609 -1.967 4.035 1 97.06 186 ALA B O 1
ATOM 2680 N N . VAL B 1 187 ? -15.977 -1.378 5.738 1 98.19 187 VAL B N 1
ATOM 2681 C CA . VAL B 1 187 ? -14.93 -0.884 6.625 1 98.19 187 VAL B CA 1
ATOM 2682 C C . VAL B 1 187 ? -14.852 -1.766 7.867 1 98.19 187 VAL B C 1
ATOM 2684 O O . VAL B 1 187 ? -15.703 -1.678 8.758 1 98.19 187 VAL B O 1
ATOM 2687 N N . VAL B 1 188 ? -13.781 -2.559 7.934 1 98.25 188 VAL B N 1
ATOM 2688 C CA . VAL B 1 188 ? -13.609 -3.531 9.008 1 98.25 188 VAL B CA 1
ATOM 2689 C C . VAL B 1 188 ? -12.922 -2.873 10.195 1 98.25 188 VAL B C 1
ATOM 2691 O O . VAL B 1 188 ? -11.773 -2.43 10.094 1 98.25 188 VAL B O 1
ATOM 2694 N N . VAL B 1 189 ? -13.562 -2.898 11.367 1 96.94 189 VAL B N 1
ATOM 2695 C CA . VAL B 1 189 ? -13.047 -2.188 12.531 1 96.94 189 VAL B CA 1
ATOM 2696 C C . VAL B 1 189 ? -12.773 -3.178 13.664 1 96.94 189 VAL B C 1
ATOM 2698 O O . VAL B 1 189 ? -12.406 -2.777 14.766 1 96.94 189 VAL B O 1
ATOM 2701 N N . GLY B 1 190 ? -12.984 -4.414 13.398 1 97.38 190 GLY B N 1
ATOM 2702 C CA . GLY B 1 190 ? -12.68 -5.52 14.297 1 97.38 190 GLY B CA 1
ATOM 2703 C C . GLY B 1 190 ? -12.367 -6.812 13.562 1 97.38 190 GLY B C 1
ATOM 2704 O O . GLY B 1 190 ? -12.648 -6.941 12.375 1 97.38 190 GLY B O 1
ATOM 2705 N N . ASP B 1 191 ? -11.812 -7.75 14.297 1 98.44 191 ASP B N 1
ATOM 2706 C CA . ASP B 1 191 ? -11.445 -9.023 13.68 1 98.44 191 ASP B CA 1
ATOM 2707 C C . ASP B 1 191 ? -12.656 -9.695 13.047 1 98.44 191 ASP B C 1
ATOM 2709 O O . ASP B 1 191 ? -13.781 -9.555 13.539 1 98.44 191 ASP B O 1
ATOM 2713 N N . VAL B 1 192 ? -12.484 -10.391 11.977 1 98.5 192 VAL B N 1
ATOM 2714 C CA . VAL B 1 192 ? -13.531 -11.141 11.289 1 98.5 192 VAL B CA 1
ATOM 2715 C C . VAL B 1 192 ? -13.266 -12.641 11.43 1 98.5 192 VAL B C 1
ATOM 2717 O O . VAL B 1 192 ? -12.234 -13.141 10.977 1 98.5 192 VAL B O 1
ATOM 2720 N N . PRO B 1 193 ? -14.141 -13.406 12 1 97.31 193 PRO B N 1
ATOM 2721 C CA . PRO B 1 193 ? -13.953 -14.852 12.148 1 97.31 193 PRO B CA 1
ATOM 2722 C C . PRO B 1 193 ? -13.93 -15.578 10.805 1 97.31 193 PRO B C 1
ATOM 2724 O O . PRO B 1 193 ? -14.359 -15.023 9.789 1 97.31 193 PRO B O 1
ATOM 2727 N N . ALA B 1 194 ? -13.461 -16.797 10.859 1 97.69 194 ALA B N 1
ATOM 2728 C CA . ALA B 1 194 ? -13.398 -17.641 9.672 1 97.69 194 ALA B CA 1
ATOM 2729 C C . ALA B 1 194 ? -14.797 -17.922 9.125 1 97.69 194 ALA B C 1
ATOM 2731 O O . ALA B 1 194 ? -15.75 -18.094 9.891 1 97.69 194 ALA B O 1
ATOM 2732 N N . ASP B 1 195 ? -14.883 -17.859 7.844 1 96.5 195 ASP B N 1
ATOM 2733 C CA . ASP B 1 195 ? -16.047 -18.328 7.098 1 96.5 195 ASP B CA 1
ATOM 2734 C C . ASP B 1 195 ? -17.281 -17.484 7.395 1 96.5 195 ASP B C 1
ATOM 2736 O O . ASP B 1 195 ? -18.406 -18 7.422 1 96.5 195 ASP B O 1
ATOM 2740 N N . ILE B 1 196 ? -17.047 -16.188 7.727 1 95.94 196 ILE B N 1
ATOM 2741 C CA . ILE B 1 196 ? -18.141 -15.242 7.898 1 95.94 196 ILE B CA 1
ATOM 2742 C C . ILE B 1 196 ? -18.047 -14.148 6.84 1 95.94 196 ILE B C 1
ATOM 2744 O O . ILE B 1 196 ? -16.953 -13.805 6.383 1 95.94 196 ILE B O 1
ATOM 2748 N N . THR B 1 197 ? -19.172 -13.672 6.422 1 96.88 197 THR B N 1
ATOM 2749 C CA . THR B 1 197 ? -19.25 -12.523 5.52 1 96.88 197 THR B CA 1
ATOM 2750 C C . THR B 1 197 ? -19.641 -11.258 6.277 1 96.88 197 THR B C 1
ATOM 2752 O O . THR B 1 197 ? -20.625 -11.25 7.016 1 96.88 197 THR B O 1
ATOM 2755 N N . VAL B 1 198 ? -18.859 -10.188 6.137 1 96.94 198 VAL B N 1
ATOM 2756 C CA . VAL B 1 198 ? -19.203 -8.906 6.754 1 96.94 198 VAL B CA 1
ATOM 2757 C C . VAL B 1 198 ? -19.391 -7.848 5.676 1 96.94 198 VAL B C 1
ATOM 2759 O O . VAL B 1 198 ? -18.75 -7.902 4.621 1 96.94 198 VAL B O 1
ATOM 2762 N N . VAL B 1 199 ? -20.328 -6.887 5.938 1 94.94 199 VAL B N 1
ATOM 2763 C CA . VAL B 1 199 ? -20.625 -5.82 4.988 1 94.94 199 VAL B CA 1
ATOM 2764 C C . VAL B 1 199 ? -20.906 -4.523 5.738 1 94.94 199 VAL B C 1
ATOM 2766 O O . VAL B 1 199 ? -21.203 -4.543 6.938 1 94.94 199 VAL B O 1
ATOM 2769 N N . GLY B 1 200 ? -20.656 -3.406 5.012 1 92.12 200 GLY B N 1
ATOM 2770 C CA . GLY B 1 200 ? -21.109 -2.131 5.543 1 92.12 200 GLY B CA 1
ATOM 2771 C C . GLY B 1 200 ? -19.984 -1.309 6.152 1 92.12 200 GLY B C 1
ATOM 2772 O O . GLY B 1 200 ? -18.844 -1.739 6.176 1 92.12 200 GLY B O 1
ATOM 2773 N N . ASN B 1 201 ? -20.344 -0.029 6.688 1 92.75 201 ASN B N 1
ATOM 2774 C CA . ASN B 1 201 ? -19.469 0.956 7.312 1 92.75 201 ASN B CA 1
ATOM 2775 C C . ASN B 1 201 ? -20.094 1.529 8.586 1 92.75 201 ASN B C 1
ATOM 2777 O O . ASN B 1 201 ? -20.922 2.441 8.523 1 92.75 201 ASN B O 1
ATOM 2781 N N . PRO B 1 202 ? -19.719 0.909 9.664 1 92.81 202 PRO B N 1
ATOM 2782 C CA . PRO B 1 202 ? -18.734 -0.149 9.906 1 92.81 202 PRO B CA 1
ATOM 2783 C C . PRO B 1 202 ? -19.234 -1.528 9.484 1 92.81 202 PRO B C 1
ATOM 2785 O O . PRO B 1 202 ? -20.453 -1.748 9.391 1 92.81 202 PRO B O 1
ATOM 2788 N N . ALA B 1 203 ? -18.266 -2.389 9.195 1 92.69 203 ALA B N 1
ATOM 2789 C CA . ALA B 1 203 ? -18.609 -3.732 8.734 1 92.69 203 ALA B CA 1
ATOM 2790 C C . ALA B 1 203 ? -19.266 -4.543 9.852 1 92.69 203 ALA B C 1
ATOM 2792 O O . ALA B 1 203 ? -18.812 -4.531 10.992 1 92.69 203 ALA B O 1
ATOM 2793 N N . ARG B 1 204 ? -20.266 -5.25 9.477 1 92.44 204 ARG B N 1
ATOM 2794 C CA . ARG B 1 204 ? -21 -6.168 10.352 1 92.44 204 ARG B CA 1
ATOM 2795 C C . ARG B 1 204 ? -21.297 -7.477 9.633 1 92.44 204 ARG B C 1
ATOM 2797 O O . ARG B 1 204 ? -21.359 -7.52 8.406 1 92.44 204 ARG B O 1
ATOM 2804 N N . PRO B 1 205 ? -21.406 -8.586 10.477 1 91.88 205 PRO B N 1
ATOM 2805 C CA . PRO B 1 205 ? -21.766 -9.852 9.836 1 91.88 205 PRO B CA 1
ATOM 2806 C C . PRO B 1 205 ? -23.078 -9.766 9.047 1 91.88 205 PRO B C 1
ATOM 2808 O O . PRO B 1 205 ? -24.031 -9.117 9.492 1 91.88 205 PRO B O 1
ATOM 2811 N N . LEU B 1 206 ? -22.953 -10.25 7.895 1 84.62 206 LEU B N 1
ATOM 2812 C CA . LEU B 1 206 ? -24.172 -10.336 7.098 1 84.62 206 LEU B CA 1
ATOM 2813 C C . LEU B 1 206 ? -25.156 -11.32 7.723 1 84.62 206 LEU B C 1
ATOM 2815 O O . LEU B 1 206 ? -24.781 -12.43 8.109 1 84.62 206 LEU B O 1
ATOM 2819 N N . ARG B 1 207 ? -26.125 -10.633 8.344 1 66.12 207 ARG B N 1
ATOM 2820 C CA . ARG B 1 207 ? -27.172 -11.5 8.867 1 66.12 207 ARG B CA 1
ATOM 2821 C C . ARG B 1 207 ? -27.688 -12.445 7.793 1 66.12 207 ARG B C 1
ATOM 2823 O O . ARG B 1 207 ? -28.016 -12.023 6.68 1 66.12 207 ARG B O 1
ATOM 2830 N N . ARG B 1 208 ? -27.344 -13.758 7.926 1 49.09 208 ARG B N 1
ATOM 2831 C CA . ARG B 1 208 ? -27.969 -14.766 7.07 1 49.09 208 ARG B CA 1
ATOM 2832 C C . ARG B 1 208 ? -29.438 -14.93 7.395 1 49.09 208 ARG B C 1
ATOM 2834 O O . ARG B 1 208 ? -29.859 -14.742 8.539 1 49.09 208 ARG B O 1
#

InterPro domains:
  IPR011004 Trimeric LpxA-like superfamily [SSF51161] (4-205)
  IPR018357 Hexapeptide transferase, conserved site [PS00101] (164-192)
  IPR020019 Acyltransferase PglD-like [TIGR03570] (6-204)
  IPR020019 Acyltransferase PglD-like [cd03360] (8-202)
  IPR041561 PglD, N-terminal [PF17836] (6-78)
  IPR050179 Transferase hexapeptide repeat [PTHR43300] (69-207)

Solvent-accessible surface area (backbone atoms only — not comparable to full-atom values): 19137 Å² total; per-residue (Å²): 129,83,78,63,34,33,36,33,36,27,70,50,60,61,17,44,47,49,49,50,26,34,47,71,56,69,46,52,69,74,24,26,24,29,76,89,53,64,58,75,40,72,54,93,87,32,37,27,73,24,38,64,87,48,46,72,71,46,34,74,68,21,28,34,32,64,30,45,84,51,60,69,59,26,48,54,50,49,49,52,40,46,74,72,69,33,51,54,40,62,39,58,14,73,62,30,46,70,33,90,62,31,49,75,26,54,31,15,37,32,30,52,47,13,35,38,28,48,52,16,36,39,30,35,47,20,38,38,26,43,46,13,39,36,27,42,45,13,35,34,33,43,35,21,36,3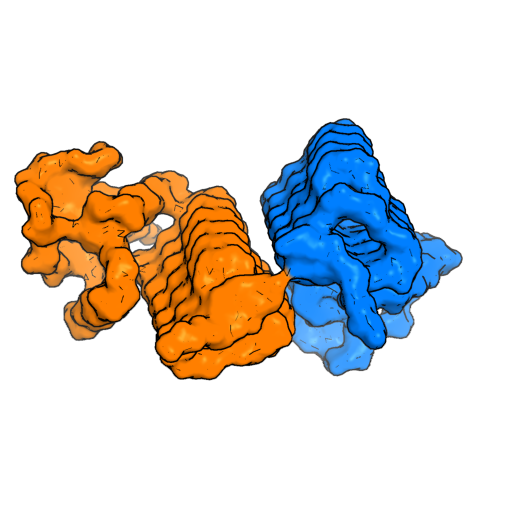8,24,40,46,18,40,35,30,40,39,23,34,34,26,42,44,16,36,37,25,44,43,16,36,37,46,63,60,32,43,37,20,38,48,11,34,38,31,56,53,9,30,37,84,62,67,40,59,59,67,40,46,28,35,29,78,67,40,37,69,60,82,125,128,84,75,65,34,32,34,32,35,28,71,50,73,60,18,51,53,50,49,50,25,36,46,72,56,70,44,51,67,72,23,26,23,29,77,89,53,62,57,76,40,71,54,97,88,33,36,27,73,23,39,64,86,49,48,72,70,48,33,76,67,23,28,32,33,63,31,45,84,52,61,67,59,26,48,52,51,49,49,52,40,46,74,72,68,31,49,52,41,60,40,57,15,75,62,30,44,72,34,90,57,32,50,74,27,53,30,14,37,33,29,53,46,14,35,37,29,35,53,16,36,38,29,32,48,20,38,37,26,43,45,14,37,35,26,29,46,13,36,33,34,42,35,21,36,38,24,41,46,16,41,36,31,41,38,22,34,34,27,43,43,17,36,35,25,42,44,16,35,36,44,63,63,31,42,38,21,39,48,12,35,37,32,60,53,10,26,36,83,60,68,40,59,58,67,38,46,29,35,40,67,68,40,37,70,57,81,125

Radius of gyration: 22.75 Å; Cα contacts (8 Å, |Δi|>4): 1289; chains: 2; bounding box: 55×57×55 Å

Secondary structure (DSSP, 8-state):
-----EEEE--SHHHHHHHHHHHHTT--EEEEE-TTS-TT-EETTEEEEE-GGGHHHHHTTSEEEE--SSHHHHHHHHHHHHHTT--B--EE-TT-EE-TT-EE-TT-EE-TT-EE-TT-EE-SS-EE-TT-EE-TT-EE-TT-EE-TT-EE-TT-EE-TT-EE-TT-EE-TT-EE-TT-EEPTT-EE-S-B-TT-EEETTTTEE---/-----EEEE--SHHHHHHHHHHHHTT--EEEEE-TTS-TT-EETTEEEEE-GGGHHHHHTTSEEEE--SSHHHHHHHHHHHHHTT--B--EE-TT-EE-TT-EE-TT-EE-TT-EE-TT-EE-TT-EE-TT-EE-TT-EE-TT-EE-TT-EE-TT-EE-TT-EE-TT-EE-TT-EEPTT-EEPTT-EE-S-B-TT-EEETTTTEE---

pLDDT: mean 96.56, std 6.84, range [38.5, 98.94]

Foldseek 3Di:
DPAFAEEEEDDPPQSVLQVQQCVQVPHHHQAYADAVDDFQDDDPRGGHHYHCVCVLVVLVRHAYAYRDPDLVVSVVVVVVCVVSVGFADETERPQEAADPQEEAEGNEYAGHQEYEEHLEYYEHNEYNDANEYDYHNEYHYYREYAEHQEYEYAQEYEEANEYEEANEYEDHNEYEEACEYEYHNEYDPHHHYHNFYWYDVPTDTDDD/DPAFAEEEEDDPPQSVQQVQQCVQVPHHHQAYADAVDDFQDDDPRGGHNYHCVCVLVCLVGHAYAYRDPDLVVSVVVVVVCVVSVGFADETEHPQEAADPQEEAEGNEYAGHQEYEEHLEYYEHNEYNDANEYAYHNEYHYYREYAEHLEYEYACEYEAANEYEEANEYEDHNEYEEHCEYEYHNEYDPHHHYHNFYWYDVPTDTDDD

Sequence (416 aa):
MVRRPLVIVGAGGHGRVALDAARLSGCTVLGFLDDTLAPGGMIDGARILGGTGLTAALAVEADLFIALGDQAARRAFALSVLGAGGTLATLVHPAAVVSPAATVGDGSILAAGAILQPGARVGRFCILNTACSVDHDGVLLDGVQVGPGVRLAGRVCCGEDAFLGTGAIVLPGLSIGRGAVVGAGAVVVGDVPADITVVGNPARPLRRMVRRPLVIVGAGGHGRVALDAARLSGCTVLGFLDDTLAPGGMIDGARILGGTGLTAALAVEADLFIALGDQAARRAFALSVLGAGGTLATLVHPAAVVSPAATVGDGSILAAGAILQPGARVGRFCILNTACSVDHDGVLLDGVQVGPGVRLAGRVCCGEDAFLGTGAIVLPGLSIGRGAVVGAGAVVVGDVPADITVVGNPARPLRR

Nearest PDB structures (foldseek):
  4m99-assembly1_B  TM=9.614E-01  e=2.304E-19  Neisseria gonorrhoeae FA 1090
  4m98-assembly1_A  TM=9.577E-01  e=2.961E-19  Neisseria gonorrhoeae FA 1090
  4eab-assembly1_A  TM=9.578E-01  e=4.709E-17  Caulobacter vibrioides
  7l7y-assembly1_AAA  TM=9.372E-01  e=1.600E-13  Psychrobacter cryohalolentis K5
  4m9c-assembly2_E  TM=8.947E-01  e=9.743E-13  Acinetobacter baumannii